Protein AF-A0A7C7DX87-F1 (afdb_monomer_lite)

Secondary structure (DSSP, 8-state):
--SSSHHHHHHHHHHHHTSS----PPP--TT-EE-TTSEEEEETT-EEEETTTTEEEEEEEEEEE-PPPTTS--S--PPEEEEEEEEETTS--B--EEEE-B-TT-BB-TT-TT-B-EEEETTEEEEEEEEESPP-SSSPPPGGG-EEEEEEEE-TTS-TT--TTEEE-TTEEEEE-TT-EEEETTTTEEEEEEEEEE-PPPTTS---TT--PPEEEEEEEEETTSPPEEEEEEE-B-TT-BBPPP-TT--SEEEETTEEEEEEEEESPP-TT-PPPGGG-EEEEEEEES---S-SSEEEPTTSEEEEETT-EEEETTTTEEEEEEEEEEE-PPPTTS--SS---EEEEEEEEETTS--EEEEEEE-B-TTSEEEEEEEEEETTEEEEEEEEESPP-STTPPPPGGG-EEEEEEEPPTTS-PPPSS-----PPPPS-EEEEEEE-HHHHHHHHTT-----SEEEEEEEETTS-SSHHHHHHHHHHHH-TT-EEPPTTHHHHHTTTSPTT--EEEEETTTTEEEEE-

Structure (mmCIF, N/CA/C/O backbone):
data_AF-A0A7C7DX87-F1
#
_entry.id   AF-A0A7C7DX87-F1
#
loop_
_atom_site.group_PDB
_atom_site.id
_atom_site.type_symbol
_atom_site.label_atom_id
_atom_site.label_alt_id
_atom_site.label_comp_id
_atom_site.label_asym_id
_atom_site.label_entity_id
_atom_site.label_seq_id
_atom_site.pdbx_PDB_ins_code
_atom_site.Cartn_x
_atom_site.Cartn_y
_atom_site.Cartn_z
_atom_site.occupancy
_atom_site.B_iso_or_equiv
_atom_site.auth_seq_id
_atom_site.auth_comp_id
_atom_site.auth_asym_id
_atom_site.auth_atom_id
_atom_site.pdbx_PDB_model_num
ATOM 1 N N . MET A 1 1 ? 38.577 -53.025 -18.188 1.00 50.62 1 MET A N 1
ATOM 2 C CA . MET A 1 1 ? 38.317 -52.110 -17.049 1.00 50.62 1 MET A CA 1
ATOM 3 C C . MET A 1 1 ? 37.197 -51.082 -17.339 1.00 50.62 1 MET A C 1
ATOM 5 O O . MET A 1 1 ? 37.263 -49.968 -16.848 1.00 50.62 1 MET A O 1
ATOM 9 N N . HIS A 1 2 ? 36.113 -51.427 -18.058 1.00 49.06 2 HIS A N 1
ATOM 10 C CA . HIS A 1 2 ? 35.086 -50.442 -18.479 1.00 49.06 2 HIS A CA 1
ATOM 11 C C . HIS A 1 2 ? 33.630 -50.909 -18.283 1.00 49.06 2 HIS A C 1
ATOM 13 O O . HIS A 1 2 ? 32.783 -50.717 -19.143 1.00 49.06 2 HIS A O 1
ATOM 19 N N . ARG A 1 3 ? 33.307 -51.546 -17.148 1.00 49.25 3 ARG A N 1
ATOM 20 C CA . ARG A 1 3 ? 31.933 -52.038 -16.895 1.00 49.25 3 ARG A CA 1
ATOM 21 C C . ARG A 1 3 ? 31.346 -51.684 -15.523 1.00 49.25 3 ARG A C 1
ATOM 23 O O . ARG A 1 3 ? 30.426 -52.352 -15.075 1.00 49.25 3 ARG A O 1
ATOM 30 N N . ARG A 1 4 ? 31.868 -50.650 -14.847 1.00 52.97 4 ARG A N 1
ATOM 31 C CA . ARG A 1 4 ? 31.415 -50.235 -13.499 1.00 52.97 4 ARG A CA 1
ATOM 32 C C . ARG A 1 4 ? 30.807 -48.825 -13.394 1.00 52.97 4 ARG A C 1
ATOM 34 O O . ARG A 1 4 ? 30.373 -48.465 -12.311 1.00 52.97 4 ARG A O 1
ATOM 41 N N . TYR A 1 5 ? 30.704 -48.061 -14.486 1.00 54.19 5 TYR A N 1
ATOM 42 C CA . TYR A 1 5 ? 30.210 -46.670 -14.437 1.00 54.19 5 TYR A CA 1
ATOM 43 C C . TYR A 1 5 ? 28.705 -46.492 -14.718 1.00 54.19 5 TYR A C 1
ATOM 45 O O . TYR A 1 5 ? 28.175 -45.418 -14.475 1.00 54.19 5 TYR A O 1
ATOM 53 N N . GLY A 1 6 ? 27.984 -47.531 -15.161 1.00 49.66 6 GLY A N 1
ATOM 54 C CA . GLY A 1 6 ? 26.563 -47.399 -15.531 1.00 49.66 6 GLY A CA 1
ATOM 55 C C . GLY A 1 6 ? 25.581 -47.282 -14.358 1.00 49.66 6 GLY A C 1
ATOM 56 O O . GLY A 1 6 ? 24.494 -46.749 -14.528 1.00 49.66 6 GLY A O 1
ATOM 57 N N . VAL A 1 7 ? 25.950 -47.751 -13.161 1.00 55.47 7 VAL A N 1
ATOM 58 C CA . VAL A 1 7 ? 25.031 -47.762 -12.004 1.00 55.47 7 VAL A CA 1
ATOM 59 C C . VAL A 1 7 ? 25.033 -46.421 -11.259 1.00 55.47 7 VAL A C 1
ATOM 61 O O . VAL A 1 7 ? 24.004 -46.021 -10.727 1.00 55.47 7 VAL A O 1
ATOM 64 N N . PHE A 1 8 ? 26.149 -45.683 -11.273 1.00 54.03 8 PHE A N 1
ATOM 65 C CA . PHE A 1 8 ? 26.245 -44.389 -10.585 1.00 54.03 8 PHE A CA 1
ATOM 66 C C . PHE A 1 8 ? 25.492 -43.262 -11.311 1.00 54.03 8 PHE A C 1
ATOM 68 O O . PHE A 1 8 ? 24.896 -42.421 -10.648 1.00 54.03 8 PHE A O 1
ATOM 75 N N . SER A 1 9 ? 25.446 -43.265 -12.649 1.00 54.22 9 SER A N 1
ATOM 76 C CA . SER A 1 9 ? 24.728 -42.228 -13.410 1.00 54.22 9 SER A CA 1
ATOM 77 C C . SER A 1 9 ? 23.205 -42.360 -13.336 1.00 54.22 9 SER A C 1
ATOM 79 O O . SER A 1 9 ? 22.522 -41.345 -13.291 1.00 54.22 9 SER A O 1
ATOM 81 N N . VAL A 1 10 ? 22.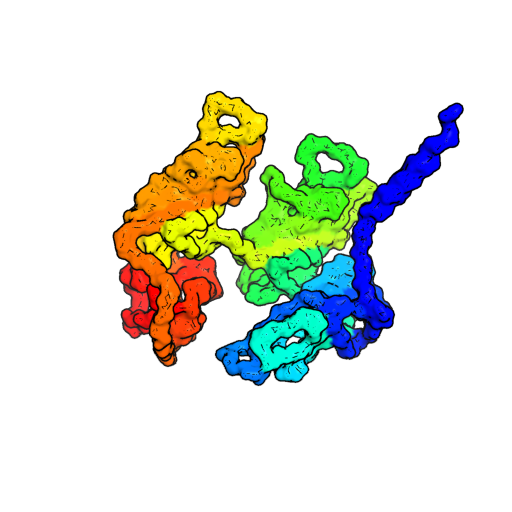663 -43.582 -13.261 1.00 60.34 10 VAL A N 1
ATOM 82 C CA . VAL A 1 10 ? 21.209 -43.791 -13.105 1.00 60.34 10 VAL A CA 1
ATOM 83 C C . VAL A 1 10 ? 20.742 -43.383 -11.705 1.00 60.34 10 VAL A C 1
ATOM 85 O O . VAL A 1 10 ? 19.677 -42.794 -11.567 1.00 60.34 10 VAL A O 1
ATOM 88 N N . LEU A 1 11 ? 21.556 -43.628 -10.669 1.00 57.31 11 LEU A N 1
ATOM 89 C CA . LEU A 1 11 ? 21.227 -43.233 -9.296 1.00 57.31 11 LEU A CA 1
ATOM 90 C C . LEU A 1 11 ? 21.265 -41.706 -9.100 1.00 57.31 11 LEU A C 1
ATOM 92 O O . LEU A 1 11 ? 20.461 -41.166 -8.345 1.00 57.31 11 LEU A O 1
ATOM 96 N N . TRP A 1 12 ? 22.174 -41.012 -9.795 1.00 56.81 12 TRP A N 1
ATOM 97 C CA . TRP A 1 12 ? 22.269 -39.550 -9.750 1.00 56.81 12 TRP A CA 1
ATOM 98 C C . TRP A 1 12 ? 21.099 -38.884 -10.491 1.00 56.81 12 TRP A C 1
ATOM 100 O O . TRP A 1 12 ? 20.508 -37.953 -9.957 1.00 56.81 12 TRP A O 1
ATOM 110 N N . LEU A 1 13 ? 20.684 -39.436 -11.642 1.00 54.44 13 LEU A N 1
ATOM 111 C CA . LEU A 1 13 ? 19.504 -38.966 -12.383 1.00 54.44 13 LEU A CA 1
ATOM 112 C C . LEU A 1 13 ? 18.194 -39.165 -11.593 1.00 54.44 13 LEU A C 1
ATOM 114 O O . LEU A 1 13 ? 17.305 -38.318 -11.638 1.00 54.44 13 LEU A O 1
ATOM 118 N N . LEU A 1 14 ? 18.078 -40.266 -10.835 1.00 51.44 14 LEU A N 1
ATOM 119 C CA . LEU A 1 14 ? 16.911 -40.532 -9.985 1.00 51.44 14 LEU A CA 1
ATOM 120 C C . LEU A 1 14 ? 16.846 -39.597 -8.761 1.00 51.44 14 LEU A C 1
ATOM 122 O O . LEU A 1 14 ? 15.753 -39.254 -8.323 1.00 51.44 14 LEU A O 1
ATOM 126 N N . MET A 1 15 ? 17.995 -39.168 -8.217 1.00 51.31 15 MET A N 1
ATOM 127 C CA . MET A 1 15 ? 18.035 -38.191 -7.117 1.00 51.31 15 MET A CA 1
ATOM 128 C C . MET A 1 15 ? 17.748 -36.757 -7.577 1.00 51.31 15 MET A C 1
ATOM 130 O O . MET A 1 15 ? 17.141 -36.006 -6.820 1.00 51.31 15 MET A O 1
ATOM 134 N N . THR A 1 16 ? 18.112 -36.376 -8.805 1.00 53.44 16 THR A N 1
ATOM 135 C CA . THR A 1 16 ? 17.757 -35.054 -9.352 1.00 53.44 16 THR A CA 1
ATOM 136 C C . THR A 1 16 ? 16.266 -34.934 -9.688 1.00 53.44 16 THR A C 1
ATOM 138 O O . THR A 1 16 ? 15.702 -33.858 -9.534 1.00 53.44 16 THR A O 1
ATOM 141 N N . LEU A 1 17 ? 15.597 -36.036 -10.055 1.00 47.53 17 LEU A N 1
ATOM 142 C CA . LEU A 1 17 ? 14.146 -36.070 -10.315 1.00 47.53 17 LEU A CA 1
ATOM 143 C C . LEU A 1 17 ? 13.278 -35.933 -9.048 1.00 47.53 17 LEU A C 1
ATOM 145 O O . LEU A 1 17 ? 12.124 -35.535 -9.148 1.00 47.53 17 LEU A O 1
ATOM 149 N N . LEU A 1 18 ? 13.813 -36.224 -7.858 1.00 44.47 18 LEU A N 1
ATOM 150 C CA . LEU A 1 18 ? 13.081 -36.104 -6.586 1.00 44.47 18 LEU A CA 1
ATOM 151 C C . LEU A 1 18 ? 13.178 -34.710 -5.941 1.00 44.47 18 LEU A C 1
ATOM 153 O O . LEU A 1 18 ? 12.446 -34.438 -4.994 1.00 44.47 18 LEU A O 1
ATOM 157 N N . ALA A 1 19 ? 14.050 -33.826 -6.433 1.00 42.12 19 ALA A N 1
ATOM 158 C CA . ALA A 1 19 ? 14.253 -32.493 -5.857 1.00 42.12 19 ALA A CA 1
ATOM 159 C C . ALA A 1 19 ? 13.333 -31.403 -6.447 1.00 42.12 19 ALA A C 1
ATOM 161 O O . ALA A 1 19 ? 13.286 -30.304 -5.902 1.00 42.12 19 ALA A O 1
ATOM 162 N N . ALA A 1 20 ? 12.604 -31.693 -7.533 1.00 39.41 20 ALA A N 1
ATOM 163 C CA . ALA A 1 20 ? 11.796 -30.705 -8.259 1.00 39.41 20 ALA A CA 1
ATOM 164 C C . ALA A 1 20 ? 10.296 -30.697 -7.892 1.00 39.41 20 ALA A C 1
ATOM 166 O O . ALA A 1 20 ? 9.572 -29.804 -8.315 1.00 39.41 20 ALA A O 1
ATOM 167 N N . CYS A 1 21 ? 9.814 -31.638 -7.072 1.00 38.91 21 CYS A N 1
ATOM 168 C CA . CYS A 1 21 ? 8.479 -31.543 -6.479 1.00 38.91 21 CYS A CA 1
ATOM 169 C C . CYS A 1 21 ? 8.593 -30.932 -5.080 1.00 38.91 21 CYS A C 1
ATOM 171 O O . CYS A 1 21 ? 8.703 -31.659 -4.092 1.00 38.91 21 CYS A O 1
ATOM 173 N N . GLN A 1 22 ? 8.540 -29.602 -4.980 1.00 42.41 22 GLN A N 1
ATOM 174 C CA . GLN A 1 22 ? 8.129 -28.957 -3.732 1.00 42.41 22 GLN A CA 1
ATOM 175 C C . GLN A 1 22 ? 6.635 -29.245 -3.537 1.00 42.41 22 GLN A C 1
ATOM 177 O O . GLN A 1 22 ? 5.770 -28.459 -3.901 1.00 42.41 22 GLN A O 1
ATOM 182 N N . LEU A 1 23 ? 6.328 -30.449 -3.051 1.00 50.38 23 LEU A N 1
ATOM 183 C CA . LEU A 1 23 ? 4.999 -30.773 -2.557 1.00 50.38 23 LEU A CA 1
ATOM 184 C C . LEU A 1 23 ? 4.752 -29.888 -1.337 1.00 50.38 23 LEU A C 1
ATOM 186 O O . LEU A 1 23 ? 5.440 -30.037 -0.326 1.00 50.38 23 LEU A O 1
ATOM 190 N N . ASP A 1 24 ? 3.771 -28.997 -1.438 1.00 54.22 24 ASP A N 1
ATOM 191 C CA . ASP A 1 24 ? 3.160 -28.342 -0.285 1.00 54.22 24 ASP A CA 1
ATOM 192 C C . ASP A 1 24 ? 2.505 -29.434 0.565 1.00 54.22 24 ASP A C 1
ATOM 194 O O . ASP A 1 24 ? 1.371 -29.868 0.336 1.00 54.22 24 ASP A O 1
ATOM 198 N N . LEU A 1 25 ? 3.288 -29.978 1.495 1.00 69.88 25 LEU A N 1
ATOM 199 C CA . LEU A 1 25 ? 2.831 -31.034 2.379 1.00 69.88 25 LEU A CA 1
ATOM 200 C C . LEU A 1 25 ? 1.766 -30.463 3.321 1.00 69.88 25 LEU A C 1
ATOM 202 O O . LEU A 1 25 ? 1.947 -29.363 3.852 1.00 69.88 25 LEU A O 1
ATOM 206 N N . PRO A 1 26 ? 0.683 -31.215 3.584 1.00 77.44 26 PRO A N 1
ATOM 207 C CA . PRO A 1 26 ? -0.307 -30.794 4.555 1.00 77.44 26 PRO A CA 1
ATOM 208 C C . PRO A 1 26 ? 0.357 -30.564 5.919 1.00 77.44 26 PRO A C 1
ATOM 210 O O . PRO A 1 26 ? 1.258 -31.320 6.311 1.00 77.44 26 PRO A O 1
ATOM 213 N N . PRO A 1 27 ? -0.108 -29.567 6.688 1.00 81.94 27 PRO A N 1
ATOM 214 C CA . PRO A 1 27 ? 0.320 -29.397 8.064 1.00 81.94 27 PRO A CA 1
ATOM 215 C C . PRO A 1 27 ? 0.141 -30.684 8.879 1.00 81.94 27 PRO A C 1
ATOM 217 O O . PRO A 1 27 ? -0.879 -31.364 8.788 1.00 81.94 27 PRO A O 1
ATOM 220 N N . ILE A 1 28 ? 1.120 -31.016 9.723 1.00 84.56 28 ILE A N 1
ATOM 221 C CA . ILE A 1 28 ? 1.068 -32.231 10.544 1.00 84.56 28 ILE A CA 1
ATOM 222 C C . ILE A 1 28 ? -0.021 -32.073 11.616 1.00 84.56 28 ILE A C 1
ATOM 224 O O . ILE A 1 28 ? 0.136 -31.317 12.573 1.00 84.56 28 ILE A O 1
ATOM 228 N N . THR A 1 29 ? -1.105 -32.838 11.496 1.00 84.56 29 THR A N 1
ATOM 229 C CA . THR A 1 29 ? -2.274 -32.760 12.395 1.00 84.56 29 THR A CA 1
ATOM 230 C C . THR A 1 29 ? -2.100 -33.523 13.706 1.00 84.56 29 THR A C 1
ATOM 232 O O . THR A 1 29 ? -2.933 -33.418 14.603 1.00 84.56 29 THR A O 1
ATOM 235 N N . GLN A 1 30 ? -1.033 -34.320 13.839 1.00 89.81 30 GLN A N 1
ATOM 236 C CA . GLN A 1 30 ? -0.805 -35.218 14.983 1.00 89.81 30 GLN A CA 1
ATOM 237 C C . GLN A 1 30 ? -2.005 -36.149 15.269 1.00 89.81 30 GLN A C 1
ATOM 239 O O . GLN A 1 30 ? -2.258 -36.514 16.415 1.00 89.81 30 GLN A O 1
ATOM 244 N N . GLY A 1 31 ? -2.761 -36.520 14.227 1.00 87.56 31 GLY A N 1
ATOM 245 C CA . GLY A 1 31 ? -3.956 -37.363 14.337 1.00 87.56 31 GLY A CA 1
ATOM 246 C C . GLY A 1 31 ? -5.197 -36.641 14.873 1.00 87.56 31 GLY A C 1
ATOM 247 O O . GLY A 1 31 ? -6.186 -37.297 15.196 1.00 87.56 31 GLY A O 1
ATOM 248 N N . ARG A 1 32 ? -5.164 -35.307 14.995 1.00 94.88 32 ARG A N 1
ATOM 249 C CA . ARG A 1 32 ? -6.326 -34.508 15.390 1.00 94.88 32 ARG A CA 1
ATOM 250 C C . ARG A 1 32 ? -7.267 -34.330 14.207 1.00 94.88 32 ARG A C 1
ATOM 252 O O . ARG A 1 32 ? -6.864 -33.822 13.164 1.00 94.88 32 ARG A O 1
ATOM 259 N N . THR A 1 33 ? -8.530 -34.669 14.425 1.00 95.94 33 THR A N 1
ATOM 260 C CA . THR A 1 33 ? -9.616 -34.505 13.459 1.00 95.94 33 THR A CA 1
ATOM 261 C C . THR A 1 33 ? -10.788 -33.780 14.120 1.00 95.94 33 THR A C 1
ATOM 263 O O . THR A 1 33 ? -10.970 -33.861 15.338 1.00 95.94 33 THR A O 1
ATOM 266 N N . THR A 1 34 ? -11.583 -33.059 13.333 1.00 96.81 34 THR A N 1
ATOM 267 C CA . THR A 1 34 ? -12.844 -32.450 13.779 1.00 96.81 34 THR A CA 1
ATOM 268 C C . THR A 1 34 ? -13.925 -32.638 12.720 1.00 96.81 34 THR A C 1
ATOM 270 O O . THR A 1 34 ? -13.625 -32.502 11.532 1.00 96.81 34 THR A O 1
ATOM 273 N N . PRO A 1 35 ? -15.178 -32.947 13.098 1.00 97.00 35 PRO A N 1
ATOM 274 C CA . PRO A 1 35 ? -16.288 -32.836 12.163 1.00 97.00 35 PRO A CA 1
ATOM 275 C C . PRO A 1 35 ? -16.557 -31.362 11.822 1.00 97.00 35 PRO A C 1
ATOM 277 O O . PRO A 1 35 ? -16.176 -30.459 12.575 1.00 97.00 35 PRO A O 1
ATOM 280 N N . LEU A 1 36 ? -17.237 -31.136 10.697 1.00 96.25 36 LEU A N 1
ATOM 281 C CA . LEU A 1 36 ? -17.822 -29.837 10.364 1.00 96.25 36 LEU A CA 1
ATOM 282 C C . LEU A 1 36 ? -18.893 -29.443 11.395 1.00 96.25 36 LEU A C 1
ATOM 284 O O . LEU A 1 36 ? -19.420 -30.289 12.119 1.00 96.25 36 LEU A O 1
ATOM 288 N N . ASP A 1 37 ? -19.186 -28.146 11.465 1.00 96.25 37 ASP A N 1
ATOM 289 C CA . ASP A 1 37 ? -20.192 -27.508 12.326 1.00 96.25 37 ASP A CA 1
ATOM 290 C C . ASP A 1 37 ? -19.975 -27.690 13.843 1.00 96.25 37 ASP A C 1
ATOM 292 O O . ASP A 1 37 ? -20.779 -27.229 14.655 1.00 96.25 37 ASP A O 1
ATOM 296 N N . ALA A 1 38 ? -18.866 -28.312 14.250 1.00 96.38 38 ALA A N 1
ATOM 297 C CA . ALA A 1 38 ? -18.453 -28.427 15.641 1.00 96.38 38 ALA A CA 1
ATOM 298 C C . ALA A 1 38 ? -17.366 -27.393 15.975 1.00 96.38 38 ALA A C 1
ATOM 300 O O . ALA A 1 38 ? -16.428 -27.220 15.192 1.00 96.38 38 ALA A O 1
ATOM 301 N N . PRO A 1 39 ? -17.443 -26.724 17.141 1.00 97.81 39 PRO A N 1
ATOM 302 C CA . PRO A 1 39 ? -16.382 -25.836 17.581 1.00 97.81 39 PRO A CA 1
ATOM 303 C C . PRO A 1 39 ? -15.136 -26.636 17.967 1.00 97.81 39 PRO A C 1
ATOM 305 O O . PRO A 1 39 ? -15.217 -27.639 18.679 1.00 97.81 39 PRO A O 1
ATOM 308 N N . PHE A 1 40 ? -13.969 -26.153 17.558 1.00 98.00 40 PHE A N 1
ATOM 309 C CA . PHE A 1 40 ? -12.680 -26.713 17.953 1.00 98.00 40 PHE A CA 1
ATOM 310 C C . PHE A 1 40 ? -11.661 -25.609 18.213 1.00 98.00 40 PHE A C 1
ATOM 312 O O . PHE A 1 40 ? -11.714 -24.536 17.618 1.00 98.00 40 PHE A O 1
ATOM 319 N N . THR A 1 41 ? -10.699 -25.890 19.092 1.00 97.75 41 THR A N 1
ATOM 320 C CA . THR A 1 41 ? -9.656 -24.933 19.475 1.00 97.75 41 THR A CA 1
ATOM 321 C C . THR A 1 41 ? -8.292 -25.371 18.949 1.00 97.75 41 THR A C 1
ATOM 323 O O . THR A 1 41 ? -7.862 -26.516 19.141 1.00 97.75 41 THR A O 1
ATOM 326 N N . LEU A 1 42 ? -7.584 -24.438 18.320 1.00 96.81 42 LEU A N 1
ATOM 327 C CA . LEU A 1 42 ? -6.196 -24.578 17.896 1.00 96.81 42 LEU A CA 1
ATOM 328 C C . LEU A 1 42 ? -5.320 -23.648 18.728 1.00 96.81 42 LEU A C 1
ATOM 330 O O . LEU A 1 42 ? -5.674 -22.491 18.917 1.00 96.81 42 LEU A O 1
ATOM 334 N N . ARG A 1 43 ? -4.177 -24.139 19.208 1.00 95.44 43 ARG A N 1
ATOM 335 C CA . ARG A 1 43 ? -3.070 -23.285 19.667 1.00 95.44 43 ARG A CA 1
ATOM 336 C C . ARG A 1 43 ? -2.183 -22.902 18.492 1.00 95.44 43 ARG A C 1
ATOM 338 O O . ARG A 1 43 ? -2.206 -23.590 17.473 1.00 95.44 43 ARG A O 1
ATOM 345 N N . ALA A 1 44 ? -1.384 -21.851 18.644 1.00 87.88 44 ALA A N 1
ATOM 346 C CA . ALA A 1 44 ? -0.405 -21.459 17.634 1.00 87.88 44 ALA A CA 1
ATOM 347 C C . ALA A 1 44 ? 0.426 -22.667 17.152 1.00 87.88 44 ALA A C 1
ATOM 349 O O . ALA A 1 44 ? 0.878 -23.489 17.955 1.00 87.88 44 ALA A O 1
ATOM 350 N N . ASN A 1 45 ? 0.600 -22.781 15.833 1.00 86.81 45 ASN A N 1
ATOM 351 C CA . ASN A 1 45 ? 1.207 -23.904 15.108 1.00 86.81 45 ASN A CA 1
ATOM 352 C C . ASN A 1 45 ? 0.464 -25.247 15.154 1.00 86.81 45 ASN A C 1
ATOM 354 O O . ASN A 1 45 ? 0.932 -26.210 14.543 1.00 86.81 45 ASN A O 1
ATOM 358 N N . GLN A 1 46 ? -0.675 -25.362 15.836 1.00 94.75 46 GLN A N 1
ATOM 359 C CA . GLN A 1 46 ? -1.457 -26.593 15.790 1.00 94.75 46 GLN A CA 1
ATOM 360 C C . GLN A 1 46 ? -2.304 -26.656 14.527 1.00 94.75 46 GLN A C 1
ATOM 362 O O . GLN A 1 46 ? -2.951 -25.679 14.150 1.00 94.75 46 GLN A O 1
ATOM 367 N N . ALA A 1 47 ? -2.343 -27.847 13.936 1.00 95.25 47 ALA A N 1
ATOM 368 C CA . ALA A 1 47 ? -3.206 -28.179 12.819 1.00 95.25 47 ALA A CA 1
ATOM 369 C C . ALA A 1 47 ? -4.270 -29.209 13.214 1.00 95.25 47 ALA A C 1
ATOM 371 O O . ALA A 1 47 ? -4.084 -29.991 14.153 1.00 95.25 47 ALA A O 1
ATOM 372 N N . ILE A 1 48 ? -5.377 -29.209 12.481 1.00 97.00 48 ILE A N 1
ATOM 373 C CA . ILE A 1 48 ? -6.471 -30.165 12.608 1.00 97.00 48 ILE A CA 1
ATOM 374 C C . ILE A 1 48 ? -7.007 -30.528 11.229 1.00 97.00 48 ILE A C 1
ATOM 376 O O . ILE A 1 48 ? -7.164 -29.668 10.364 1.00 97.00 48 ILE A O 1
ATOM 380 N N . GLU A 1 49 ? -7.281 -31.809 11.029 1.00 96.44 49 GLU A N 1
ATOM 381 C CA . GLU A 1 49 ? -7.927 -32.303 9.818 1.00 96.44 49 GLU A CA 1
ATOM 382 C C . GLU A 1 49 ? -9.445 -32.109 9.921 1.00 96.44 49 GLU A C 1
ATOM 384 O O . GLU A 1 49 ? -10.059 -32.436 10.944 1.00 96.44 49 GLU A O 1
ATOM 389 N N . LEU A 1 50 ? -10.063 -31.606 8.855 1.00 95.50 50 LEU A N 1
ATOM 390 C CA . LEU A 1 50 ? -11.513 -31.591 8.702 1.00 95.50 50 LEU A CA 1
ATOM 391 C C . LEU A 1 50 ? -11.950 -32.991 8.252 1.00 95.50 50 LEU A C 1
ATOM 393 O O . LEU A 1 50 ? -11.580 -33.466 7.177 1.00 95.50 50 LEU A O 1
ATOM 397 N N . ALA A 1 51 ? -12.682 -33.691 9.115 1.00 93.69 51 ALA A N 1
ATOM 398 C CA . ALA A 1 51 ? -12.938 -35.117 8.964 1.00 93.69 51 ALA A CA 1
ATOM 399 C C . ALA A 1 51 ? -13.680 -35.431 7.654 1.00 93.69 51 ALA A C 1
ATOM 401 O O . ALA A 1 51 ? -14.820 -35.014 7.466 1.00 93.69 51 ALA A O 1
ATOM 402 N N . GLY A 1 52 ? -13.044 -36.218 6.779 1.00 91.50 52 GLY A N 1
ATOM 403 C CA . GLY A 1 52 ? -13.623 -36.645 5.500 1.00 91.50 52 GLY A CA 1
ATOM 404 C C . GLY A 1 52 ? -13.551 -35.607 4.376 1.00 91.50 52 GLY A C 1
ATOM 405 O O . GLY A 1 52 ? -14.110 -35.843 3.311 1.00 91.50 52 GLY A O 1
ATOM 406 N N . GLU A 1 53 ? -12.860 -34.488 4.595 1.00 91.62 53 GLU A N 1
ATOM 407 C CA . GLU A 1 53 ? -12.855 -33.345 3.676 1.00 91.62 53 GLU A CA 1
ATOM 408 C C . GLU A 1 53 ? -11.552 -33.188 2.873 1.00 91.62 53 GLU A C 1
ATOM 410 O O . GLU A 1 53 ? -11.492 -32.364 1.962 1.00 91.62 53 GLU A O 1
ATOM 415 N N . GLY A 1 54 ? -10.493 -33.943 3.199 1.00 90.12 54 GLY A N 1
ATOM 416 C CA . GLY A 1 54 ? -9.178 -33.773 2.556 1.00 90.12 54 GLY A CA 1
ATOM 417 C C . GLY A 1 54 ? -8.593 -32.371 2.776 1.00 90.12 54 GLY A C 1
ATOM 418 O O . GLY A 1 54 ? -7.859 -31.847 1.937 1.00 90.12 54 GLY A O 1
ATOM 419 N N . ALA A 1 55 ? -8.965 -31.738 3.890 1.00 91.94 55 ALA A N 1
ATOM 420 C CA . ALA A 1 55 ? -8.625 -30.366 4.224 1.00 91.94 55 ALA A CA 1
ATOM 421 C C . ALA A 1 55 ? -8.054 -30.285 5.642 1.00 91.94 55 ALA A C 1
ATOM 423 O O . ALA A 1 55 ? -8.519 -30.966 6.557 1.00 91.94 55 ALA A O 1
ATOM 424 N N . THR A 1 56 ? -7.052 -29.433 5.823 1.00 94.50 56 THR A N 1
ATOM 425 C CA . THR A 1 56 ? -6.365 -29.228 7.099 1.00 94.50 56 THR A CA 1
ATOM 426 C C . THR A 1 56 ? -6.351 -27.747 7.433 1.00 94.50 56 THR A C 1
ATOM 428 O O . THR A 1 56 ? -5.897 -26.940 6.626 1.00 94.50 56 THR A O 1
ATOM 431 N N . LEU A 1 57 ? -6.806 -27.394 8.635 1.00 95.12 57 LEU A N 1
ATOM 432 C CA . LEU A 1 57 ? -6.728 -26.036 9.163 1.00 95.12 57 LEU A CA 1
ATOM 433 C C . LEU A 1 57 ? -5.595 -25.941 10.191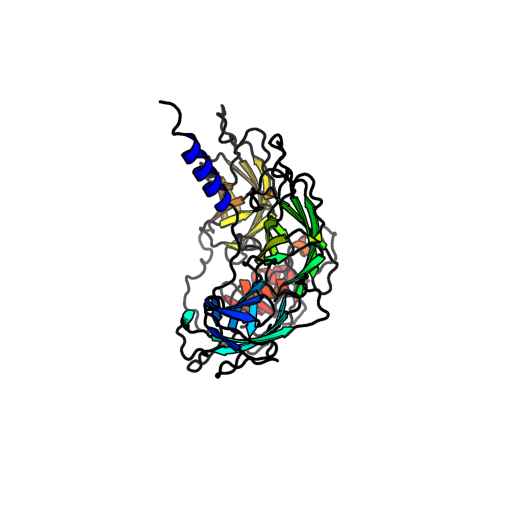 1.00 95.12 57 LEU A C 1
ATOM 435 O O . LEU A 1 57 ? -5.537 -26.756 11.111 1.00 95.12 57 LEU A O 1
ATOM 439 N N . ARG A 1 58 ? -4.714 -24.946 10.076 1.00 93.94 58 ARG A N 1
ATOM 440 C CA . ARG A 1 58 ? -3.647 -24.646 11.044 1.00 93.94 58 ARG A CA 1
ATOM 441 C C . ARG A 1 58 ? -3.781 -23.222 11.558 1.00 93.94 58 ARG A C 1
ATOM 443 O O . ARG A 1 58 ? -4.000 -22.322 10.764 1.00 93.94 58 ARG A O 1
ATOM 450 N N . LEU A 1 59 ? -3.607 -23.005 12.860 1.00 93.12 59 LEU A N 1
ATOM 451 C CA . LEU A 1 59 ? -3.455 -21.655 13.409 1.00 93.12 59 LEU A CA 1
ATOM 452 C C . LEU A 1 59 ? -1.996 -21.214 13.265 1.00 93.12 59 LEU A C 1
ATOM 454 O O . LEU A 1 59 ? -1.097 -21.893 13.772 1.00 93.12 59 LEU A O 1
ATOM 458 N N . GLU A 1 60 ? -1.758 -20.095 12.588 1.00 86.75 60 GLU A N 1
ATOM 459 C CA . GLU A 1 60 ? -0.412 -19.556 12.409 1.00 86.75 60 GLU A CA 1
ATOM 460 C C . GLU A 1 60 ? 0.135 -18.971 13.717 1.00 86.75 60 GLU A C 1
ATOM 462 O O . GLU A 1 60 ? -0.633 -18.529 14.576 1.00 86.75 60 GLU A O 1
ATOM 467 N N . PRO A 1 61 ? 1.466 -18.948 13.913 1.00 79.50 61 PRO A N 1
ATOM 468 C CA . PRO A 1 61 ? 2.102 -18.323 15.070 1.00 79.50 61 PRO A CA 1
ATOM 469 C C . PRO A 1 61 ? 2.168 -16.800 14.906 1.00 79.50 61 PRO A C 1
ATOM 471 O O . PRO A 1 61 ? 3.208 -16.179 15.121 1.00 79.50 61 PRO A O 1
ATOM 474 N N . TRP A 1 62 ? 1.055 -16.214 14.485 1.00 71.81 62 TRP A N 1
ATOM 475 C CA . TRP A 1 62 ? 0.907 -14.803 14.200 1.00 71.81 62 TRP A CA 1
ATOM 476 C C . TRP A 1 62 ? -0.420 -14.325 14.781 1.00 71.81 62 TRP A C 1
ATOM 478 O O . TRP A 1 62 ? -1.494 -14.823 14.430 1.00 71.81 62 TRP A O 1
ATOM 488 N N . ALA A 1 63 ? -0.321 -13.370 15.700 1.00 74.06 63 ALA A N 1
ATOM 489 C CA . ALA A 1 63 ? -1.452 -12.631 16.218 1.00 74.06 63 ALA A CA 1
ATOM 490 C C . ALA A 1 63 ? -1.020 -11.195 16.523 1.00 74.06 63 ALA A C 1
ATOM 492 O O . ALA A 1 63 ? 0.037 -10.965 17.114 1.00 74.06 63 ALA A O 1
ATOM 493 N N . GLU A 1 64 ? -1.848 -10.231 16.139 1.00 79.88 64 GLU A N 1
ATOM 494 C CA . GLU A 1 64 ? -1.738 -8.854 16.617 1.00 79.88 64 GLU A CA 1
ATOM 495 C C . GLU A 1 64 ? -2.831 -8.651 17.657 1.00 79.88 64 GLU A C 1
ATOM 497 O O . GLU A 1 64 ? -4.010 -8.785 17.345 1.00 79.88 64 GLU A O 1
ATOM 502 N N . ASP A 1 65 ? -2.459 -8.352 18.896 1.00 88.31 65 ASP A N 1
ATOM 503 C CA . ASP A 1 65 ? -3.418 -8.207 19.985 1.00 88.31 65 ASP A CA 1
ATOM 504 C C . ASP A 1 65 ? -3.403 -6.778 20.518 1.00 88.31 65 ASP A C 1
ATOM 506 O O . ASP A 1 65 ? -2.483 -6.377 21.231 1.00 88.31 65 ASP A O 1
ATOM 510 N N . LYS A 1 66 ? -4.421 -6.001 20.138 1.00 89.25 66 LYS A N 1
ATOM 511 C CA . LYS A 1 66 ? -4.644 -4.630 20.616 1.00 89.25 66 LYS A CA 1
ATOM 512 C C . LYS A 1 66 ? -5.748 -4.553 21.669 1.00 89.25 66 LYS A C 1
ATOM 514 O O . LYS A 1 66 ? -6.214 -3.457 21.986 1.00 89.25 66 LYS A O 1
ATOM 519 N N . ARG A 1 67 ? -6.182 -5.694 22.217 1.00 93.19 67 ARG A N 1
ATOM 520 C CA . ARG A 1 67 ? -7.192 -5.716 23.277 1.00 93.19 67 ARG A CA 1
ATOM 521 C C . ARG A 1 67 ? -6.635 -5.047 24.528 1.00 93.19 67 ARG A C 1
ATOM 523 O O . ARG A 1 67 ? -5.474 -5.240 24.886 1.00 93.19 67 ARG A O 1
ATOM 530 N N . CYS A 1 68 ? -7.474 -4.269 25.203 1.00 92.50 68 CYS A N 1
ATOM 531 C CA . CYS A 1 68 ? -7.071 -3.597 26.432 1.00 92.50 68 CYS A CA 1
ATOM 532 C C . CYS A 1 68 ? -6.816 -4.628 27.544 1.00 92.50 68 CYS A C 1
ATOM 534 O O . CYS A 1 68 ? -7.738 -5.393 27.844 1.00 92.50 68 CYS A O 1
ATOM 536 N N . PRO A 1 69 ? -5.626 -4.671 28.169 1.00 94.88 69 PRO A N 1
ATOM 537 C CA . PRO A 1 69 ? -5.361 -5.603 29.256 1.00 94.88 69 PRO A CA 1
ATOM 538 C C . PRO A 1 69 ? -6.376 -5.486 30.397 1.00 94.88 69 PRO A C 1
ATOM 540 O O . PRO A 1 69 ? -6.801 -4.389 30.744 1.00 94.88 69 PRO A O 1
ATOM 543 N N . ALA A 1 70 ? -6.756 -6.610 31.007 1.00 91.25 70 ALA A N 1
ATOM 544 C CA . ALA A 1 70 ? -7.787 -6.638 32.048 1.00 91.25 70 ALA A CA 1
ATOM 545 C C . ALA A 1 70 ? -7.421 -5.847 33.322 1.00 91.25 70 ALA A C 1
ATOM 547 O O . ALA A 1 70 ? -8.316 -5.480 34.082 1.00 91.25 70 ALA A O 1
ATOM 548 N N . ASP A 1 71 ? -6.130 -5.607 33.569 1.00 91.06 71 ASP A N 1
ATOM 549 C CA . ASP A 1 71 ? -5.610 -4.817 34.692 1.00 91.06 71 ASP A CA 1
ATOM 550 C C . ASP A 1 71 ? -5.265 -3.363 34.319 1.00 91.06 71 ASP A C 1
ATOM 552 O O . ASP A 1 71 ? -4.760 -2.620 35.164 1.00 91.06 71 ASP A O 1
ATOM 556 N N . ALA A 1 72 ? -5.529 -2.955 33.075 1.00 88.56 72 ALA A N 1
ATOM 557 C CA . ALA A 1 72 ? -5.209 -1.636 32.555 1.00 88.56 72 ALA A CA 1
ATOM 558 C C . ALA A 1 72 ? -6.477 -0.835 32.234 1.00 88.56 72 ALA A C 1
ATOM 560 O O . ALA A 1 72 ? -7.497 -1.371 31.805 1.00 88.56 72 ALA A O 1
ATOM 561 N N . GLU A 1 73 ? -6.388 0.483 32.396 1.00 87.88 73 GLU A N 1
ATOM 562 C CA . GLU A 1 73 ? -7.369 1.419 31.853 1.00 87.88 73 GLU A CA 1
ATOM 563 C C . GLU A 1 73 ? -6.854 1.928 30.505 1.00 87.88 73 GLU A C 1
ATOM 565 O O . GLU A 1 73 ? -5.854 2.645 30.443 1.00 87.88 73 GLU A O 1
ATOM 570 N N . CYS A 1 74 ? -7.520 1.541 29.419 1.00 84.38 74 CYS A N 1
ATOM 571 C CA . CYS A 1 74 ? -7.211 2.031 28.079 1.00 84.38 74 CYS A CA 1
ATOM 572 C C . CYS A 1 74 ? -8.251 3.059 27.645 1.00 84.38 74 CYS A C 1
ATOM 574 O O . CYS A 1 74 ? -9.436 2.913 27.945 1.00 84.38 74 CYS A O 1
ATOM 576 N N . ALA A 1 75 ? -7.813 4.065 26.887 1.00 84.19 75 ALA A N 1
ATOM 577 C CA . ALA A 1 75 ? -8.724 5.007 26.242 1.00 84.19 75 ALA A CA 1
ATOM 578 C C . ALA A 1 75 ? -9.639 4.302 25.221 1.00 84.19 75 ALA A C 1
ATOM 580 O O . ALA A 1 75 ? -10.813 4.640 25.105 1.00 84.19 75 ALA A O 1
ATOM 581 N N . GLU A 1 76 ? -9.113 3.286 24.533 1.00 80.88 76 GLU A N 1
ATOM 582 C CA . GLU A 1 76 ? -9.837 2.456 23.573 1.00 80.88 76 GLU A CA 1
ATOM 583 C C . GLU A 1 76 ? -9.300 1.015 23.619 1.00 80.88 76 GLU A C 1
ATOM 585 O O . GLU A 1 76 ? -8.106 0.796 23.845 1.00 80.88 76 GLU A O 1
ATOM 590 N N . ALA A 1 77 ? -10.178 0.025 23.428 1.00 84.56 77 ALA A N 1
ATOM 591 C CA . ALA A 1 77 ? -9.797 -1.378 23.280 1.00 84.56 77 ALA A CA 1
ATOM 592 C C . ALA A 1 77 ? -9.832 -1.753 21.796 1.00 84.56 77 ALA A C 1
ATOM 594 O O . ALA A 1 77 ? -10.896 -1.742 21.181 1.00 84.56 77 ALA A O 1
ATOM 595 N N . GLY A 1 78 ? -8.675 -2.095 21.233 1.00 86.69 78 GLY A N 1
ATOM 596 C CA . GLY A 1 78 ? -8.571 -2.519 19.843 1.00 86.69 78 GLY A CA 1
ATOM 597 C C . GLY A 1 78 ? -8.890 -4.006 19.638 1.00 86.69 78 GLY A C 1
ATOM 598 O O . GLY A 1 78 ? -9.054 -4.763 20.603 1.00 86.69 78 GLY A O 1
ATOM 599 N N . PRO A 1 79 ? -8.948 -4.456 18.374 1.00 89.69 79 PRO A N 1
ATOM 600 C CA . PRO A 1 79 ? -9.218 -5.847 18.042 1.00 89.69 79 PRO A CA 1
ATOM 601 C C . PRO A 1 79 ? -8.001 -6.750 18.280 1.00 89.69 79 PRO A C 1
ATOM 603 O O . PRO A 1 79 ? -6.854 -6.301 18.346 1.00 89.69 79 PRO A O 1
ATOM 606 N N . VAL A 1 80 ? -8.255 -8.055 18.321 1.00 91.31 80 VAL A N 1
ATOM 607 C CA . VAL A 1 80 ? -7.244 -9.091 18.106 1.00 91.31 80 VAL A CA 1
ATOM 608 C C . VAL A 1 80 ? -7.350 -9.628 16.683 1.00 91.31 80 VAL A C 1
ATOM 610 O O . VAL A 1 80 ? -8.448 -9.823 16.158 1.00 91.31 80 VAL A O 1
ATOM 613 N N . ARG A 1 81 ? -6.203 -9.866 16.053 1.00 88.88 81 ARG A N 1
ATOM 614 C CA . ARG A 1 81 ? -6.085 -10.460 14.724 1.00 88.88 81 ARG A CA 1
ATOM 615 C C . ARG A 1 81 ? -5.449 -11.831 14.836 1.00 88.88 81 ARG A C 1
ATOM 617 O O . ARG A 1 81 ? -4.443 -11.972 15.524 1.00 88.88 81 ARG A O 1
ATOM 624 N N . VAL A 1 82 ? -6.016 -12.823 14.158 1.00 90.00 82 VAL A N 1
ATOM 625 C CA . VAL A 1 82 ? -5.439 -14.172 14.055 1.00 90.00 82 VAL A CA 1
ATOM 626 C C . VAL A 1 82 ? -5.491 -14.646 12.611 1.00 90.00 82 VAL A C 1
ATOM 628 O O . VAL A 1 82 ? -6.441 -14.342 11.892 1.00 90.00 82 VAL A O 1
ATOM 631 N N . GLN A 1 83 ? -4.483 -15.403 12.192 1.00 86.25 83 GLN A N 1
ATOM 632 C CA . GLN A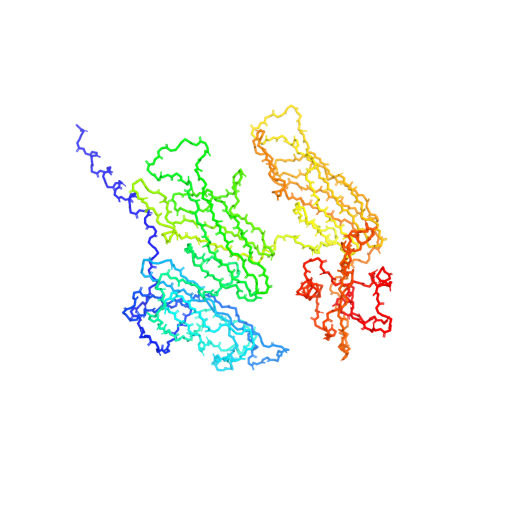 1 83 ? -4.400 -15.972 10.849 1.00 86.25 83 GLN A CA 1
ATOM 633 C C . GLN A 1 83 ? -4.415 -17.489 10.930 1.00 86.25 83 GLN A C 1
ATOM 635 O O . GLN A 1 83 ? -3.770 -18.089 11.792 1.00 86.25 83 GLN A O 1
ATOM 640 N N . VAL A 1 84 ? -5.135 -18.118 10.013 1.00 90.81 84 VAL A N 1
ATOM 641 C CA . VAL A 1 84 ? -5.085 -19.567 9.838 1.00 90.81 84 VAL A CA 1
ATOM 642 C C . VAL A 1 84 ? -4.613 -19.893 8.438 1.00 90.81 84 VAL A C 1
ATOM 644 O O . VAL A 1 84 ? -4.820 -19.119 7.513 1.00 90.81 84 VAL A O 1
ATOM 647 N N . THR A 1 85 ? -4.024 -21.066 8.291 1.00 85.56 85 THR A N 1
ATOM 648 C CA . THR A 1 85 ? -3.776 -21.698 7.007 1.00 85.56 85 THR A CA 1
ATOM 649 C C . THR A 1 85 ? -4.835 -22.763 6.769 1.00 85.56 85 THR A C 1
ATOM 651 O O . THR A 1 85 ? -4.979 -23.669 7.591 1.00 85.56 85 THR A O 1
ATOM 654 N N . LEU A 1 86 ? -5.542 -22.699 5.644 1.00 90.62 86 LEU A N 1
ATOM 655 C CA . LEU A 1 86 ? -6.359 -23.795 5.137 1.00 90.62 86 LEU A CA 1
ATOM 656 C C . LEU A 1 86 ? -5.642 -24.439 3.944 1.00 90.62 86 LEU A C 1
ATOM 658 O O . LEU A 1 86 ? -5.535 -23.861 2.860 1.00 90.62 86 LEU A O 1
ATOM 662 N N . TRP A 1 87 ? -5.173 -25.664 4.159 1.00 87.56 87 TRP A N 1
ATOM 663 C CA . TRP A 1 87 ? -4.657 -26.546 3.118 1.00 87.56 87 TRP A CA 1
ATOM 664 C C . TRP A 1 87 ? -5.780 -27.460 2.629 1.00 87.56 87 TRP A C 1
ATOM 666 O O . TRP A 1 87 ? -6.546 -27.989 3.439 1.00 87.56 87 TRP A O 1
ATOM 676 N N . ARG A 1 88 ? -5.875 -27.670 1.316 1.00 88.88 88 ARG A N 1
ATOM 677 C CA . ARG A 1 88 ? -6.818 -28.609 0.694 1.00 88.88 88 ARG A CA 1
ATOM 678 C C . ARG A 1 88 ? -6.079 -29.405 -0.371 1.00 88.88 88 ARG A C 1
ATOM 680 O O . ARG A 1 88 ? -5.282 -28.839 -1.116 1.00 88.88 88 ARG A O 1
ATOM 687 N N . GLU A 1 89 ? -6.348 -30.702 -0.453 1.00 79.25 89 GLU A N 1
ATOM 688 C CA . GLU A 1 89 ? -5.679 -31.576 -1.416 1.00 79.25 89 GLU A CA 1
ATOM 689 C C . GLU A 1 89 ? -5.841 -31.061 -2.859 1.00 79.25 89 GLU A C 1
ATOM 691 O O . GLU A 1 89 ? -6.947 -30.764 -3.314 1.00 79.25 89 GLU A O 1
ATOM 696 N N . GLY A 1 90 ? -4.719 -30.921 -3.573 1.00 66.31 90 GLY A N 1
ATOM 697 C CA . GLY A 1 90 ? -4.698 -30.435 -4.957 1.00 66.31 90 GLY A CA 1
ATOM 698 C C . GLY A 1 90 ? -5.035 -28.948 -5.129 1.00 66.31 90 GLY A C 1
ATOM 699 O O . GLY A 1 90 ? -5.285 -28.517 -6.255 1.00 66.31 90 GLY A O 1
ATOM 700 N N . ARG A 1 91 ? -5.062 -28.157 -4.048 1.00 69.44 91 ARG A N 1
ATOM 701 C CA . ARG A 1 91 ? -5.345 -26.714 -4.088 1.00 69.44 91 ARG A CA 1
ATOM 702 C C . ARG A 1 91 ? -4.215 -25.900 -3.454 1.00 69.44 91 ARG A C 1
ATOM 704 O O . ARG A 1 91 ? -3.517 -26.417 -2.582 1.00 69.44 91 ARG A O 1
ATOM 711 N N . PRO A 1 92 ? -4.059 -24.623 -3.850 1.00 56.94 92 PRO A N 1
ATOM 712 C CA . PRO A 1 92 ? -3.174 -23.704 -3.155 1.00 56.94 92 PRO A CA 1
ATOM 713 C C . PRO A 1 92 ? -3.549 -23.576 -1.682 1.00 56.94 92 PRO A C 1
ATOM 715 O O . PRO A 1 92 ? -4.725 -23.588 -1.303 1.00 56.94 92 PRO A O 1
ATOM 718 N N . THR A 1 93 ? -2.521 -23.421 -0.866 1.00 70.19 93 THR A N 1
ATOM 719 C CA . THR A 1 93 ? -2.651 -23.098 0.546 1.00 70.19 93 THR A CA 1
ATOM 720 C C . THR A 1 93 ? -3.216 -21.680 0.696 1.00 70.19 93 THR A C 1
ATOM 722 O O . THR A 1 93 ? -2.721 -20.735 0.084 1.00 70.19 93 THR A O 1
ATOM 725 N N . THR A 1 94 ? -4.260 -21.521 1.507 1.00 70.44 94 THR A N 1
ATOM 726 C CA . THR A 1 94 ? -4.968 -20.240 1.702 1.00 70.44 94 THR A CA 1
ATOM 727 C C . THR A 1 94 ? -4.797 -19.745 3.128 1.00 70.44 94 THR A C 1
ATOM 729 O O . THR A 1 94 ? -4.703 -20.558 4.046 1.00 70.44 94 THR A O 1
ATOM 732 N N . HIS A 1 95 ? -4.772 -18.426 3.327 1.00 78.19 95 HIS A N 1
ATOM 733 C CA . HIS A 1 95 ? -4.374 -17.834 4.607 1.00 78.19 95 HIS A CA 1
ATOM 734 C C . HIS A 1 95 ? -5.382 -16.806 5.151 1.00 78.19 95 HIS A C 1
ATOM 736 O O . HIS A 1 95 ? -5.043 -15.624 5.258 1.00 78.19 95 HIS A O 1
ATOM 742 N N . PRO A 1 96 ? -6.632 -17.198 5.464 1.00 80.56 96 PRO A N 1
ATOM 743 C CA . PRO A 1 96 ? -7.622 -16.243 5.939 1.00 80.56 96 PRO A CA 1
ATOM 744 C C . PRO A 1 96 ? -7.232 -15.621 7.284 1.00 80.56 96 PRO A C 1
ATOM 746 O O . PRO A 1 96 ? -6.685 -16.280 8.178 1.00 80.56 96 PRO A O 1
ATOM 749 N N . VAL A 1 97 ? -7.559 -14.337 7.422 1.00 79.50 97 VAL A N 1
ATOM 750 C CA . VAL A 1 97 ? -7.322 -13.542 8.626 1.00 79.50 97 VAL A CA 1
ATOM 751 C C . VAL A 1 97 ? -8.651 -13.146 9.241 1.00 79.50 97 VAL A C 1
ATOM 753 O O . VAL A 1 97 ? -9.579 -12.755 8.544 1.00 79.50 97 VAL A O 1
ATOM 756 N N . PHE A 1 98 ? -8.711 -13.208 10.563 1.00 87.06 98 PHE A N 1
ATOM 757 C CA . PHE A 1 98 ? -9.868 -12.815 11.347 1.00 87.06 98 PHE A CA 1
ATOM 758 C C . PHE A 1 98 ? -9.522 -11.603 12.196 1.00 87.06 98 PHE A C 1
ATOM 760 O O . PHE A 1 98 ? -8.444 -11.550 12.790 1.00 87.06 98 PHE A O 1
ATOM 767 N N . VAL A 1 99 ? -10.452 -10.658 12.287 1.00 86.25 99 VAL A N 1
ATOM 768 C CA . VAL A 1 99 ? -10.362 -9.470 13.141 1.00 86.25 99 VAL A CA 1
ATOM 769 C C . VAL A 1 99 ? -11.506 -9.540 14.133 1.00 86.25 99 VAL A C 1
ATOM 771 O O . VAL A 1 99 ? -12.663 -9.502 13.734 1.00 86.25 99 VAL A O 1
ATOM 774 N N . ALA A 1 100 ? -11.219 -9.649 15.423 1.00 92.12 100 ALA A N 1
ATOM 775 C CA . ALA A 1 100 ? -12.261 -9.814 16.425 1.00 92.12 100 ALA A CA 1
ATOM 776 C C . ALA A 1 100 ? -12.081 -8.869 17.602 1.00 92.12 100 ALA A C 1
ATOM 778 O O . ALA A 1 100 ? -10.984 -8.716 18.133 1.00 92.12 100 ALA A O 1
ATOM 779 N N . HIS A 1 101 ? -13.188 -8.312 18.077 1.00 94.38 101 HIS A N 1
ATOM 780 C CA . HIS A 1 101 ? -13.272 -7.828 19.448 1.00 94.38 101 HIS A CA 1
ATOM 781 C C . HIS A 1 101 ? -13.746 -8.978 20.332 1.00 94.38 101 HIS A C 1
ATOM 783 O O . HIS A 1 101 ? -14.585 -9.783 19.918 1.00 94.38 101 HIS A O 1
ATOM 789 N N . THR A 1 102 ? -13.204 -9.074 21.542 1.00 96.38 102 THR A N 1
ATOM 790 C CA . THR A 1 102 ? -13.576 -10.125 22.492 1.00 96.38 102 THR A CA 1
ATOM 791 C C . THR A 1 102 ? -13.947 -9.532 23.839 1.00 96.38 102 THR A C 1
ATOM 793 O O . THR A 1 102 ? -13.433 -8.482 24.218 1.00 96.38 102 THR A O 1
ATOM 796 N N . ASP A 1 103 ? -14.778 -10.238 24.597 1.00 95.44 103 ASP A N 1
ATOM 797 C CA . ASP A 1 103 ? -14.909 -9.976 26.027 1.00 95.44 103 ASP A CA 1
ATOM 798 C C . ASP A 1 103 ? -13.664 -10.455 26.803 1.00 95.44 103 ASP A C 1
ATOM 800 O O . ASP A 1 103 ? -12.739 -11.047 26.237 1.00 95.44 103 ASP A O 1
ATOM 804 N N . GLN A 1 104 ? -13.645 -10.221 28.118 1.00 94.56 104 GLN A N 1
ATOM 805 C CA . GLN A 1 104 ? -12.536 -10.609 29.001 1.00 94.56 104 GLN A CA 1
ATOM 806 C C . GLN A 1 104 ? -12.352 -12.131 29.147 1.00 94.56 104 GLN A C 1
ATOM 808 O O . GLN A 1 104 ? -11.324 -12.581 29.650 1.00 94.56 104 GLN A O 1
ATOM 813 N N . THR A 1 105 ? -13.324 -12.942 28.717 1.00 95.81 105 THR A N 1
ATOM 814 C CA . THR A 1 105 ? -13.186 -14.407 28.659 1.00 95.81 105 THR A CA 1
ATOM 815 C C . THR A 1 105 ? -12.545 -14.873 27.351 1.00 95.81 105 THR A C 1
ATOM 817 O O . THR A 1 105 ? -12.188 -16.043 27.217 1.00 95.81 105 THR A O 1
ATOM 820 N N . GLY A 1 106 ? -12.361 -13.954 26.398 1.00 95.62 106 GLY A N 1
ATOM 821 C CA . GLY A 1 106 ? -11.885 -14.232 25.052 1.00 95.62 106 GLY A CA 1
ATOM 822 C C . GLY A 1 106 ? -12.997 -14.634 24.086 1.00 95.62 106 GLY A C 1
ATOM 823 O O . GLY A 1 106 ? -12.689 -14.976 22.946 1.00 95.62 106 GLY A O 1
ATOM 824 N N . ALA A 1 107 ? -14.271 -14.600 24.490 1.00 97.81 107 ALA A N 1
ATOM 825 C CA . ALA A 1 107 ? -15.381 -14.869 23.583 1.00 97.81 107 ALA A CA 1
ATOM 826 C C . ALA A 1 107 ? -15.540 -13.706 22.598 1.00 97.81 107 ALA A C 1
ATOM 828 O O . ALA A 1 107 ? -15.486 -12.539 22.986 1.00 97.81 107 ALA A O 1
ATOM 829 N N . VAL A 1 108 ? -15.709 -14.023 21.316 1.00 97.44 108 VAL A N 1
ATOM 830 C CA . VAL A 1 108 ? -15.874 -13.020 20.259 1.00 97.44 108 VAL A CA 1
ATOM 831 C C . VAL A 1 108 ? -17.203 -12.283 20.417 1.00 97.44 108 VAL A C 1
ATOM 833 O O . VAL A 1 108 ? -18.238 -12.902 20.657 1.00 97.44 108 VAL A O 1
ATOM 836 N N . LEU A 1 109 ? -17.173 -10.964 20.231 1.00 96.00 109 LEU A N 1
ATOM 837 C CA . LEU A 1 109 ? -18.345 -10.094 20.188 1.00 96.00 109 LEU A CA 1
ATOM 838 C C . LEU A 1 109 ? -18.809 -9.947 18.726 1.00 96.00 109 LEU A C 1
ATOM 840 O O . LEU A 1 109 ? -18.174 -9.207 17.973 1.00 96.00 109 LEU A O 1
ATOM 844 N N . PRO A 1 110 ? -19.884 -10.639 18.296 1.00 89.88 110 PRO A N 1
ATOM 845 C CA . PRO A 1 110 ? -20.246 -10.746 16.881 1.00 89.88 110 PRO A CA 1
ATOM 846 C C . PRO A 1 110 ? -20.625 -9.413 16.228 1.00 89.88 110 PRO A C 1
ATOM 848 O O . PRO A 1 110 ? -20.351 -9.209 15.051 1.00 89.88 110 PRO A O 1
ATOM 851 N N . ASP A 1 111 ? -21.211 -8.503 17.005 1.00 90.31 111 ASP A N 1
ATOM 852 C CA . ASP A 1 111 ? -21.748 -7.230 16.516 1.00 90.31 111 ASP A CA 1
ATOM 853 C C . ASP A 1 111 ? -20.781 -6.048 16.726 1.00 90.31 111 ASP A C 1
ATOM 855 O O . ASP A 1 111 ? -21.161 -4.887 16.564 1.00 90.31 111 ASP A O 1
ATOM 859 N N . ALA A 1 112 ? -19.533 -6.312 17.131 1.00 85.25 112 ALA A N 1
ATOM 860 C CA . ALA A 1 112 ? -18.563 -5.253 17.383 1.00 85.25 112 ALA A CA 1
ATOM 861 C C . ALA A 1 112 ? -18.085 -4.609 16.061 1.00 85.25 112 ALA A C 1
ATOM 863 O O . ALA A 1 112 ? -17.648 -5.340 15.162 1.00 85.25 112 ALA A O 1
ATOM 864 N N . PRO A 1 113 ? -18.112 -3.265 15.933 1.00 75.56 113 PRO A N 1
ATOM 865 C CA . PRO A 1 113 ? -17.701 -2.565 14.717 1.00 75.56 113 PRO A CA 1
ATOM 866 C C . PRO A 1 113 ? -16.291 -2.946 14.257 1.00 75.56 113 PRO A C 1
ATOM 868 O O . PRO A 1 113 ? -15.374 -3.068 15.065 1.00 75.56 113 PRO A O 1
ATOM 871 N N . GLY A 1 114 ? -16.113 -3.124 12.946 1.00 72.88 114 GLY A N 1
ATOM 872 C CA . GLY A 1 114 ? -14.813 -3.466 12.358 1.00 72.88 114 GLY A CA 1
ATOM 873 C C . GLY A 1 114 ? -14.354 -4.910 12.591 1.00 72.88 114 GLY A C 1
ATOM 874 O O . GLY A 1 114 ? -13.207 -5.227 12.278 1.00 72.88 114 GLY A O 1
ATOM 875 N N . SER A 1 115 ? -15.216 -5.781 13.127 1.00 81.81 115 SER A N 1
ATOM 876 C CA . SER A 1 115 ? -14.922 -7.211 13.244 1.00 81.81 115 SER A CA 1
ATOM 877 C C . SER A 1 115 ? -15.143 -7.934 11.911 1.00 81.81 115 SER A C 1
ATOM 879 O O . SER A 1 115 ? -16.149 -7.730 11.237 1.00 81.81 115 SER A O 1
ATOM 881 N N . ASP A 1 116 ? -14.209 -8.813 11.568 1.00 83.56 116 ASP A N 1
ATOM 882 C CA . ASP A 1 116 ? -14.219 -9.709 10.417 1.00 83.56 116 ASP A CA 1
ATOM 883 C C . ASP A 1 116 ? -14.052 -11.141 10.941 1.00 83.56 116 ASP A C 1
ATOM 885 O O . ASP A 1 116 ? -12.951 -11.627 11.214 1.00 83.56 116 ASP A O 1
ATOM 889 N N . LEU A 1 117 ? -15.188 -11.765 11.246 1.00 90.12 117 LEU A N 1
ATOM 890 C CA . LEU A 1 117 ? -15.252 -12.986 12.053 1.00 90.12 117 LEU A CA 1
ATOM 891 C C . LEU A 1 117 ? -15.396 -14.246 11.218 1.00 90.12 117 LEU A C 1
ATOM 893 O O . LEU A 1 117 ? -15.344 -15.351 11.758 1.00 90.12 117 LEU A O 1
ATOM 897 N N . THR A 1 118 ? -15.653 -14.096 9.924 1.00 90.44 118 THR A N 1
ATOM 898 C CA . THR A 1 118 ? -15.989 -15.209 9.050 1.00 90.44 118 THR A CA 1
ATOM 899 C C . THR A 1 118 ? -15.243 -15.081 7.741 1.00 90.44 118 THR A C 1
ATOM 901 O O . THR A 1 118 ? -15.466 -14.140 6.995 1.00 90.44 118 THR A O 1
ATOM 904 N N . ALA A 1 119 ? -14.439 -16.089 7.428 1.00 85.50 119 ALA A N 1
ATOM 905 C CA . ALA A 1 119 ? -13.783 -16.213 6.142 1.00 85.50 119 ALA A CA 1
ATOM 906 C C . ALA A 1 119 ? -14.437 -17.343 5.353 1.00 85.50 119 ALA A C 1
ATOM 908 O O . ALA A 1 119 ? -14.687 -18.427 5.893 1.00 85.50 119 ALA A O 1
ATOM 909 N N . LYS A 1 120 ? -14.705 -17.105 4.071 1.00 82.75 120 LYS A N 1
ATOM 910 C CA . LYS A 1 120 ? -15.152 -18.152 3.159 1.00 82.75 120 LYS A CA 1
ATOM 911 C C . LYS A 1 120 ? -14.029 -18.484 2.182 1.00 82.75 120 LYS A C 1
ATOM 913 O O . LYS A 1 120 ? -13.506 -17.605 1.509 1.00 82.75 120 LYS A O 1
ATOM 918 N N . VAL A 1 121 ? -13.661 -19.760 2.146 1.00 81.06 121 VAL A N 1
ATOM 919 C CA . VAL A 1 121 ? -12.598 -20.305 1.301 1.00 81.06 121 VAL A CA 1
ATOM 920 C C . VAL A 1 121 ? -13.136 -21.554 0.615 1.00 81.06 121 VAL A C 1
ATOM 922 O O . VAL A 1 121 ? -13.410 -22.572 1.262 1.00 81.06 121 VAL A O 1
ATOM 925 N N . GLY A 1 122 ? -13.349 -21.465 -0.694 1.00 80.50 122 GLY A N 1
ATOM 926 C CA . GLY A 1 122 ? -14.057 -22.474 -1.464 1.00 80.50 122 GLY A CA 1
ATOM 927 C C . GLY A 1 122 ? -15.432 -22.771 -0.867 1.00 80.50 122 GLY A C 1
ATOM 928 O O . GLY A 1 122 ? -16.242 -21.858 -0.663 1.00 80.50 122 GLY A O 1
ATOM 929 N N . PRO A 1 123 ? -15.705 -24.044 -0.529 1.00 84.81 123 PRO A N 1
ATOM 930 C CA . PRO A 1 123 ? -16.965 -24.430 0.072 1.00 84.81 123 PRO A CA 1
ATOM 931 C C . PRO A 1 123 ? -16.979 -24.227 1.589 1.00 84.81 123 PRO A C 1
ATOM 933 O O . PRO A 1 123 ? -18.020 -24.421 2.205 1.00 84.81 123 PRO A O 1
ATOM 936 N N . TYR A 1 124 ? -15.860 -23.868 2.220 1.00 91.38 124 TYR A N 1
ATOM 937 C CA . TYR A 1 124 ? -15.776 -23.759 3.670 1.00 91.38 124 TYR A CA 1
ATOM 938 C C . TYR A 1 124 ? -16.068 -22.341 4.127 1.00 91.38 124 TYR A C 1
ATOM 940 O O . TYR A 1 124 ? -15.481 -21.380 3.639 1.00 91.38 124 TYR A O 1
ATOM 948 N N . ARG A 1 125 ? -16.930 -22.219 5.130 1.00 92.00 125 ARG A N 1
ATOM 949 C CA . ARG A 1 125 ? -17.103 -21.009 5.922 1.00 92.00 125 ARG A CA 1
ATOM 950 C C . ARG A 1 125 ? -16.498 -21.265 7.294 1.00 92.00 125 ARG A C 1
ATOM 952 O O . ARG A 1 125 ? -17.022 -22.066 8.068 1.00 92.00 125 ARG A O 1
ATOM 959 N N . ILE A 1 126 ? -15.393 -20.589 7.570 1.00 94.88 126 ILE A N 1
ATOM 960 C CA . ILE A 1 126 ? -14.661 -20.649 8.830 1.00 94.88 126 ILE A CA 1
ATOM 961 C C . ILE A 1 126 ? -15.104 -19.448 9.659 1.00 94.88 126 ILE A C 1
ATOM 963 O O . ILE A 1 126 ? -14.971 -18.317 9.205 1.00 94.88 126 ILE A O 1
ATOM 967 N N . THR A 1 127 ? -15.610 -19.678 10.864 1.00 96.50 127 THR A N 1
ATOM 968 C CA . THR A 1 127 ? -16.039 -18.621 11.785 1.00 96.50 127 THR A CA 1
ATOM 969 C C . THR A 1 127 ? -15.206 -18.678 13.055 1.00 96.50 127 THR A C 1
ATOM 971 O O . THR A 1 127 ? -15.135 -19.721 13.703 1.00 96.50 127 THR A O 1
ATOM 974 N N . LEU A 1 128 ? -14.591 -17.557 13.424 1.00 97.69 128 LEU A N 1
ATOM 975 C CA . LEU A 1 128 ? -13.879 -17.389 14.686 1.00 97.69 128 LEU A CA 1
ATOM 976 C C . LEU A 1 128 ? -14.878 -17.076 15.809 1.00 97.69 128 LEU A C 1
ATOM 978 O O . LEU A 1 128 ? -15.653 -16.127 15.709 1.00 97.69 128 LEU A O 1
ATOM 982 N N . THR A 1 129 ? -14.843 -17.849 16.896 1.00 98.06 129 THR A N 1
ATOM 983 C CA . THR A 1 129 ? -15.786 -17.706 18.021 1.00 98.06 129 THR A CA 1
ATOM 984 C C . THR A 1 129 ? -15.120 -17.346 19.348 1.00 98.06 129 THR A C 1
ATOM 986 O O . THR A 1 129 ? -15.793 -16.838 20.243 1.00 98.06 129 THR A O 1
ATOM 989 N N . ALA A 1 130 ? -13.816 -17.594 19.509 1.00 98.06 130 ALA A N 1
ATOM 990 C CA . ALA A 1 130 ? -13.067 -17.165 20.694 1.00 98.06 130 ALA A CA 1
ATOM 991 C C . ALA A 1 130 ? -11.562 -17.026 20.420 1.00 98.06 130 ALA A C 1
ATOM 993 O O . ALA A 1 130 ? -11.011 -17.797 19.636 1.00 98.06 130 ALA A O 1
ATOM 994 N N . VAL A 1 131 ? -10.893 -16.110 21.126 1.00 97.25 131 VAL A N 1
ATOM 995 C CA . VAL A 1 131 ? -9.429 -15.954 21.160 1.00 97.25 131 VAL A CA 1
ATOM 996 C C . VAL A 1 131 ? -8.962 -15.816 22.609 1.00 97.25 131 VAL A C 1
ATOM 998 O O . VAL A 1 131 ? -9.288 -14.850 23.298 1.00 97.25 131 VAL A O 1
ATOM 1001 N N . THR A 1 132 ? -8.166 -16.778 23.068 1.00 96.19 132 THR A N 1
ATOM 1002 C CA . THR A 1 132 ? -7.663 -16.875 24.447 1.00 96.19 132 THR A CA 1
ATOM 1003 C C . THR A 1 132 ? -6.134 -17.002 24.469 1.00 96.19 132 THR A C 1
ATOM 1005 O O . THR A 1 132 ? -5.577 -17.507 23.500 1.00 96.19 132 THR A O 1
ATOM 1008 N N . PRO A 1 133 ? -5.447 -16.585 25.545 1.00 95.56 133 PRO A N 1
ATOM 1009 C CA . PRO A 1 133 ? -6.001 -15.851 26.680 1.00 95.56 133 PRO A CA 1
ATOM 1010 C C . PRO A 1 133 ? -6.398 -14.418 26.289 1.00 95.56 133 PRO A C 1
ATOM 1012 O O . PRO A 1 133 ? -5.997 -13.901 25.245 1.00 95.56 133 PRO A O 1
ATOM 1015 N N . TYR A 1 134 ? -7.230 -13.791 27.116 1.00 94.06 134 TYR A N 1
ATOM 1016 C CA . TYR A 1 134 ? -7.400 -12.341 27.084 1.00 94.06 134 TYR A CA 1
ATOM 1017 C C . TYR A 1 134 ? -6.194 -11.702 27.794 1.00 94.06 134 TYR A C 1
ATOM 1019 O O . TYR A 1 134 ? -5.789 -12.233 28.835 1.00 94.06 134 TYR A O 1
ATOM 1027 N N . PRO A 1 135 ? -5.592 -10.617 27.273 1.00 92.81 135 PRO A N 1
ATOM 1028 C CA . PRO A 1 135 ? -4.423 -10.014 27.904 1.00 92.81 135 PRO A CA 1
ATOM 1029 C C . PRO A 1 135 ? -4.765 -9.546 29.323 1.00 92.81 135 PRO A C 1
ATOM 1031 O O . PRO A 1 135 ? -5.734 -8.825 29.538 1.00 92.81 135 PRO A O 1
ATOM 1034 N N . THR A 1 136 ? -3.978 -9.966 30.312 1.00 91.31 136 THR A N 1
ATOM 1035 C CA . THR A 1 136 ? -4.192 -9.587 31.721 1.00 91.31 136 THR A CA 1
ATOM 1036 C C . THR A 1 136 ? -3.200 -8.564 32.236 1.00 91.31 136 THR A C 1
ATOM 1038 O O . THR A 1 136 ? -3.385 -8.113 33.352 1.00 91.31 136 THR A O 1
ATOM 1041 N N . THR A 1 137 ? -2.136 -8.279 31.482 1.00 88.44 137 THR A N 1
ATOM 1042 C CA . THR A 1 137 ? -1.120 -7.263 31.793 1.00 88.44 137 THR A CA 1
ATOM 1043 C C . THR A 1 137 ? -0.709 -6.555 30.506 1.00 88.44 137 THR A C 1
ATOM 1045 O O . THR A 1 137 ? -0.925 -7.092 29.419 1.00 88.44 137 THR A O 1
ATOM 1048 N N . ALA A 1 138 ? -0.059 -5.395 30.606 1.00 80.12 138 ALA A N 1
ATOM 1049 C CA . ALA A 1 138 ? 0.485 -4.681 29.444 1.00 80.12 138 ALA A CA 1
ATOM 1050 C C . ALA A 1 138 ? 1.620 -5.429 28.715 1.00 80.12 138 ALA A C 1
ATOM 1052 O O . ALA A 1 138 ? 1.997 -5.057 27.604 1.00 80.12 138 ALA A O 1
ATOM 1053 N N . THR A 1 139 ? 2.183 -6.474 29.328 1.00 81.19 139 THR A N 1
ATOM 1054 C CA . THR A 1 139 ? 3.180 -7.319 28.668 1.00 81.19 139 THR A CA 1
ATOM 1055 C C . THR A 1 139 ? 2.493 -8.154 27.584 1.00 81.19 139 THR A C 1
ATOM 1057 O O . THR A 1 139 ? 1.527 -8.853 27.901 1.00 81.19 139 THR A O 1
ATOM 1060 N N . PRO A 1 140 ? 2.989 -8.140 26.332 1.00 80.12 140 PRO A N 1
ATOM 1061 C CA . PRO A 1 140 ? 2.429 -8.959 25.264 1.00 80.12 140 PRO A CA 1
ATOM 1062 C C . PRO A 1 140 ? 2.387 -10.439 25.655 1.00 80.12 140 PRO A C 1
ATOM 1064 O O . PRO A 1 140 ? 3.380 -10.989 26.138 1.00 80.12 140 PRO A O 1
ATOM 1067 N N . THR A 1 141 ? 1.244 -11.088 25.424 1.00 84.69 141 THR A N 1
ATOM 1068 C CA . THR A 1 141 ? 1.114 -12.541 25.600 1.00 84.69 141 THR A CA 1
ATOM 1069 C C . THR A 1 141 ? 2.047 -13.234 24.607 1.00 84.69 141 THR A C 1
ATOM 1071 O O . THR A 1 141 ? 2.142 -12.831 23.445 1.00 84.69 141 THR A O 1
ATOM 1074 N N . ALA A 1 142 ? 2.766 -14.270 25.043 1.00 83.69 142 ALA A N 1
ATOM 1075 C CA . ALA A 1 142 ? 3.669 -14.981 24.149 1.00 83.69 142 ALA A CA 1
ATOM 1076 C C . ALA A 1 142 ? 2.871 -15.662 23.025 1.00 83.69 142 ALA A C 1
ATOM 1078 O O . ALA A 1 142 ? 1.871 -16.326 23.281 1.00 83.69 142 ALA A O 1
ATOM 1079 N N . MET A 1 143 ? 3.335 -15.558 21.775 1.00 75.25 143 MET A N 1
ATOM 1080 C CA . MET A 1 143 ? 2.593 -16.070 20.608 1.00 75.25 143 MET A CA 1
ATOM 1081 C C . MET A 1 143 ? 2.204 -17.554 20.728 1.00 75.25 143 MET A C 1
ATOM 1083 O O . MET A 1 143 ? 1.120 -17.950 20.314 1.00 75.25 143 MET A O 1
ATOM 1087 N N . GLY A 1 144 ? 3.052 -18.378 21.354 1.00 82.00 144 GLY A N 1
ATOM 1088 C CA . GLY A 1 144 ? 2.780 -19.802 21.590 1.00 82.00 144 GLY A CA 1
ATOM 1089 C C . GLY A 1 144 ? 1.657 -20.100 22.595 1.00 82.00 144 GLY A C 1
ATOM 1090 O O . GLY A 1 144 ? 1.227 -21.249 22.697 1.00 82.00 144 GLY A O 1
ATOM 1091 N N . GLU A 1 145 ? 1.195 -19.098 23.345 1.00 88.62 145 GLU A N 1
ATOM 1092 C CA . GLU A 1 145 ? 0.136 -19.231 24.352 1.00 88.62 145 GLU A CA 1
ATOM 1093 C C . GLU A 1 145 ? -1.257 -18.956 23.784 1.00 88.62 145 GLU A C 1
ATOM 1095 O O . GLU A 1 145 ? -2.247 -19.382 24.383 1.00 88.62 145 GLU A O 1
ATOM 1100 N N . TYR A 1 146 ? -1.343 -18.309 22.617 1.00 92.12 146 TYR A N 1
ATOM 1101 C CA . TYR A 1 146 ? -2.618 -18.041 21.969 1.00 92.12 146 TYR A CA 1
ATOM 1102 C C . TYR A 1 146 ? -3.303 -19.324 21.504 1.00 92.12 146 TYR A C 1
ATOM 1104 O O . TYR A 1 146 ? -2.693 -20.246 20.947 1.00 92.12 146 TYR A O 1
ATOM 1112 N N . ALA A 1 147 ? -4.614 -19.339 21.705 1.00 96.31 147 ALA A N 1
ATOM 1113 C CA . ALA A 1 147 ? -5.535 -20.347 21.245 1.00 96.31 147 ALA A CA 1
ATOM 1114 C C . ALA A 1 147 ? -6.788 -19.685 20.666 1.00 96.31 147 ALA A C 1
ATOM 1116 O O . ALA A 1 147 ? -7.425 -18.858 21.321 1.00 96.31 147 ALA A O 1
ATOM 1117 N N . ALA A 1 148 ? -7.161 -20.081 19.454 1.00 97.50 148 ALA A N 1
ATOM 1118 C CA . ALA A 1 148 ? -8.353 -19.602 18.773 1.00 97.50 148 ALA A CA 1
ATOM 1119 C C . ALA A 1 148 ? -9.346 -20.751 18.572 1.00 97.50 148 ALA A C 1
ATOM 1121 O O . ALA A 1 148 ? -8.956 -21.882 18.268 1.00 97.50 148 ALA A O 1
ATOM 1122 N N . THR A 1 149 ? -10.627 -20.462 18.793 1.00 98.44 149 THR A N 1
ATOM 1123 C CA . THR A 1 149 ? -11.726 -21.412 18.609 1.00 98.44 149 THR A CA 1
ATOM 1124 C C . THR A 1 149 ? -12.486 -21.068 17.346 1.00 98.44 149 THR A C 1
ATOM 1126 O O . THR A 1 149 ? -12.904 -19.924 17.172 1.00 98.44 149 THR A O 1
ATOM 1129 N N . PHE A 1 150 ? -12.667 -22.067 16.490 1.00 98.31 150 PHE A N 1
ATOM 1130 C CA . PHE A 1 150 ? -13.308 -21.933 15.193 1.00 98.31 150 PHE A CA 1
ATOM 1131 C C . PHE A 1 150 ? -14.479 -22.899 15.066 1.00 98.31 150 PHE A C 1
ATOM 1133 O O . PHE A 1 150 ? -14.468 -23.978 15.658 1.00 98.31 150 PHE A O 1
ATOM 1140 N N . VAL A 1 151 ? -15.448 -22.530 14.236 1.00 98.00 151 VAL A N 1
ATOM 1141 C CA . VAL A 1 151 ? -16.447 -23.434 13.661 1.00 98.00 151 VAL A CA 1
ATOM 1142 C C . VAL A 1 151 ? -16.242 -23.424 12.153 1.00 98.00 151 VAL A C 1
ATOM 1144 O O . VAL A 1 151 ? -16.175 -22.354 11.552 1.00 98.00 151 VAL A O 1
ATOM 1147 N N . VAL A 1 152 ? -16.134 -24.599 11.535 1.00 96.81 152 VAL A N 1
ATOM 1148 C CA . VAL A 1 152 ? -16.041 -24.714 10.074 1.00 96.81 152 VAL A CA 1
ATOM 1149 C C . VAL A 1 152 ? -17.303 -25.373 9.557 1.00 96.81 152 VAL A C 1
ATOM 1151 O O . VAL A 1 152 ? -17.572 -26.525 9.878 1.00 96.81 152 VAL A O 1
ATOM 1154 N N . SER A 1 153 ? -18.060 -24.636 8.756 1.00 95.12 153 SER A N 1
ATOM 1155 C CA . SER A 1 153 ? -19.245 -25.125 8.050 1.00 95.12 153 SER A CA 1
ATOM 1156 C C . SER A 1 153 ? -18.941 -25.264 6.562 1.00 95.12 153 SER A C 1
ATOM 1158 O O . SER A 1 153 ? -17.983 -24.669 6.061 1.00 95.12 153 SER A O 1
ATOM 1160 N N . LYS A 1 154 ? -19.739 -26.058 5.846 1.00 90.69 154 LYS A N 1
ATOM 1161 C CA . LYS A 1 154 ? -19.591 -26.256 4.402 1.00 90.69 154 LYS A CA 1
ATOM 1162 C C . LYS A 1 154 ? -20.851 -25.815 3.670 1.00 90.69 154 LYS A C 1
ATOM 1164 O O . LYS A 1 154 ? -21.943 -26.280 3.979 1.00 90.69 154 LYS A O 1
ATOM 1169 N N . ASP A 1 155 ? -20.693 -24.938 2.688 1.00 83.88 155 ASP A N 1
ATOM 1170 C CA . ASP A 1 155 ? -21.727 -24.584 1.725 1.00 83.88 155 ASP A CA 1
ATOM 1171 C C . ASP A 1 155 ? -21.671 -25.582 0.555 1.00 83.88 155 ASP A C 1
ATOM 1173 O O . ASP A 1 155 ? -20.736 -25.537 -0.247 1.00 83.88 155 ASP A O 1
ATOM 1177 N N . PRO A 1 156 ? -22.643 -26.503 0.428 1.00 77.12 156 PRO A N 1
ATOM 1178 C CA . PRO A 1 156 ? -22.637 -27.510 -0.630 1.00 77.12 156 PRO A CA 1
ATOM 1179 C C . PRO A 1 156 ? -22.926 -26.922 -2.018 1.00 77.12 156 PRO A C 1
ATOM 1181 O O . PRO A 1 156 ? -22.801 -27.632 -3.013 1.00 77.12 156 PRO A O 1
ATOM 1184 N N . THR A 1 157 ? -23.358 -25.661 -2.089 1.00 72.69 157 THR A N 1
ATOM 1185 C CA . THR A 1 157 ? -23.663 -24.964 -3.344 1.00 72.69 157 THR A CA 1
ATOM 1186 C C . THR A 1 157 ? -22.514 -24.087 -3.827 1.00 72.69 157 THR A C 1
ATOM 1188 O O . THR A 1 157 ? -22.499 -23.686 -4.990 1.00 72.69 157 THR A O 1
ATOM 1191 N N . ALA A 1 158 ? -21.540 -23.813 -2.955 1.00 67.06 158 ALA A N 1
ATOM 1192 C CA . ALA A 1 158 ? -20.335 -23.092 -3.317 1.00 67.06 158 ALA A CA 1
ATOM 1193 C C . ALA A 1 158 ? -19.460 -23.959 -4.227 1.00 67.06 158 ALA A C 1
ATOM 1195 O O . ALA A 1 158 ? -19.270 -25.154 -3.986 1.00 67.06 158 ALA A O 1
ATOM 1196 N N . ASN A 1 159 ? -18.922 -23.344 -5.280 1.00 62.09 159 ASN A N 1
ATOM 1197 C CA . ASN A 1 159 ? -17.990 -24.025 -6.160 1.00 62.09 159 ASN A CA 1
ATOM 1198 C C . ASN A 1 159 ? -16.730 -24.383 -5.342 1.00 62.09 159 ASN A C 1
ATOM 1200 O O . ASN A 1 159 ? -16.100 -23.481 -4.780 1.00 62.09 159 ASN A O 1
ATOM 1204 N N . PRO A 1 160 ? -16.366 -25.678 -5.231 1.00 62.19 160 PRO A N 1
ATOM 1205 C CA . PRO A 1 160 ? -15.210 -26.105 -4.444 1.00 62.19 160 PRO A CA 1
ATOM 1206 C C . PRO A 1 160 ? -13.888 -25.502 -4.939 1.00 62.19 160 PRO A C 1
ATOM 1208 O O . PRO A 1 160 ? -12.905 -25.483 -4.193 1.00 62.19 160 PRO A O 1
ATOM 1211 N N . ASP A 1 161 ? -13.904 -24.981 -6.165 1.00 51.25 161 ASP A N 1
ATOM 1212 C CA . ASP A 1 161 ? -12.758 -24.484 -6.905 1.00 51.25 161 ASP A CA 1
ATOM 1213 C C . ASP A 1 161 ? -12.586 -22.968 -6.812 1.00 51.25 161 ASP A C 1
ATOM 1215 O O . ASP A 1 161 ? -11.632 -22.480 -7.400 1.00 51.25 161 ASP A O 1
ATOM 1219 N N . THR A 1 162 ? -13.482 -22.242 -6.121 1.00 52.75 162 THR A N 1
ATOM 1220 C CA . THR A 1 162 ? -13.450 -20.769 -6.074 1.00 52.75 162 THR A CA 1
ATOM 1221 C C . THR A 1 162 ? -13.323 -20.196 -4.664 1.00 52.75 162 THR A C 1
ATOM 1223 O O . THR A 1 162 ? -14.261 -20.320 -3.876 1.00 52.75 162 THR A O 1
ATOM 1226 N N . ASP A 1 163 ? -12.260 -19.449 -4.373 1.00 60.31 163 ASP A N 1
ATOM 1227 C CA . ASP A 1 163 ? -12.051 -18.729 -3.098 1.00 60.31 163 ASP A CA 1
ATOM 1228 C C . ASP A 1 163 ? -12.669 -17.309 -3.077 1.00 60.31 163 ASP A C 1
ATOM 1230 O O . ASP A 1 163 ? -12.194 -16.405 -2.394 1.00 60.31 163 ASP A O 1
ATOM 1234 N N . ALA A 1 164 ? -13.779 -17.130 -3.805 1.00 45.97 164 ALA A N 1
ATOM 1235 C CA . ALA A 1 164 ? -14.377 -15.857 -4.243 1.00 45.97 164 ALA A CA 1
ATOM 1236 C C . ALA A 1 164 ? -14.851 -14.859 -3.154 1.00 45.97 164 ALA A C 1
ATOM 1238 O O . ALA A 1 164 ? -15.354 -13.788 -3.493 1.00 45.97 164 ALA A O 1
ATOM 1239 N N . ASP A 1 165 ? -14.716 -15.188 -1.870 1.00 51.47 165 ASP A N 1
ATOM 1240 C CA . ASP A 1 165 ? -15.168 -14.371 -0.731 1.00 51.47 165 ASP A CA 1
ATOM 1241 C C . ASP A 1 165 ? -14.071 -14.258 0.355 1.00 51.47 165 ASP A C 1
ATOM 1243 O O . ASP A 1 165 ? -14.355 -14.066 1.540 1.00 51.47 165 ASP A O 1
ATOM 1247 N N . MET A 1 166 ? -12.803 -14.434 -0.032 1.00 54.47 166 MET A N 1
ATOM 1248 C CA . MET A 1 166 ? -11.675 -14.368 0.892 1.00 54.47 166 MET A CA 1
ATOM 1249 C C . MET A 1 166 ? -11.372 -12.915 1.295 1.00 54.47 166 MET A C 1
ATOM 1251 O O . MET A 1 166 ? -11.412 -11.994 0.479 1.00 54.47 166 MET A O 1
ATOM 1255 N N . HIS A 1 167 ? -11.053 -12.730 2.573 1.00 54.56 167 HIS A N 1
ATOM 1256 C CA . HIS A 1 167 ? -10.597 -11.480 3.168 1.00 54.56 167 HIS A CA 1
ATOM 1257 C C . HIS A 1 167 ? -9.080 -11.562 3.377 1.00 54.56 167 HIS A C 1
ATOM 1259 O O . HIS A 1 167 ? -8.611 -12.483 4.052 1.00 54.56 167 HIS A O 1
ATOM 1265 N N . VAL A 1 168 ? -8.303 -10.642 2.789 1.00 56.81 168 VAL A N 1
ATOM 1266 C CA . VAL A 1 168 ? -6.828 -10.630 2.922 1.00 56.81 168 VAL A CA 1
ATOM 1267 C C . VAL A 1 168 ? -6.321 -9.350 3.557 1.00 56.81 168 VAL A C 1
ATOM 1269 O O . VAL A 1 168 ? -6.861 -8.266 3.333 1.00 56.81 168 VAL A O 1
ATOM 1272 N N . LEU A 1 169 ? -5.240 -9.497 4.322 1.00 50.59 169 LEU A N 1
ATOM 1273 C CA . LEU A 1 169 ? -4.419 -8.381 4.761 1.00 50.59 169 LEU A CA 1
ATOM 1274 C C . LEU A 1 169 ? -3.444 -7.957 3.672 1.00 50.59 169 LEU A C 1
ATOM 1276 O O . LEU A 1 169 ? -2.994 -8.765 2.860 1.00 50.59 169 LEU A O 1
ATOM 1280 N N . THR A 1 170 ? -3.071 -6.687 3.733 1.00 60.78 170 THR A N 1
ATOM 1281 C CA . THR A 1 170 ? -1.887 -6.187 3.055 1.00 60.78 170 THR A CA 1
ATOM 1282 C C . THR A 1 170 ? -0.614 -6.820 3.639 1.00 60.78 170 THR A C 1
ATOM 1284 O O . THR A 1 170 ? -0.594 -7.243 4.793 1.00 60.78 170 THR A O 1
ATOM 1287 N N . ASP A 1 171 ? 0.441 -6.885 2.835 1.00 54.06 171 ASP A N 1
ATOM 1288 C CA . ASP A 1 171 ? 1.782 -7.405 3.116 1.00 54.06 171 ASP A CA 1
ATOM 1289 C C . ASP A 1 171 ? 1.864 -8.933 3.279 1.00 54.06 171 ASP A C 1
ATOM 1291 O O . ASP A 1 171 ? 2.823 -9.454 3.851 1.00 54.06 171 ASP A O 1
ATOM 1295 N N . GLN A 1 172 ? 0.862 -9.672 2.785 1.00 60.78 172 GLN A N 1
ATOM 1296 C CA . GLN A 1 172 ? 0.858 -11.137 2.762 1.00 60.78 172 GLN A CA 1
ATOM 1297 C C . GLN A 1 172 ? 0.492 -11.685 1.375 1.00 60.78 172 GLN A C 1
ATOM 1299 O O . GLN A 1 172 ? -0.394 -11.139 0.708 1.00 60.78 172 GLN A O 1
ATOM 1304 N N . PRO A 1 173 ? 1.152 -12.767 0.926 1.00 71.50 173 PRO A N 1
ATOM 1305 C CA . PRO A 1 173 ? 0.843 -13.388 -0.347 1.00 71.50 173 PRO A CA 1
ATOM 1306 C C . PRO A 1 173 ? -0.472 -14.176 -0.292 1.00 71.50 173 PRO A C 1
ATOM 1308 O O . PRO A 1 173 ? -0.774 -14.864 0.683 1.00 71.50 173 PRO A O 1
ATOM 1311 N N . PHE A 1 174 ? -1.229 -14.132 -1.380 1.00 75.00 174 PHE A N 1
ATOM 1312 C CA . PHE A 1 174 ? -2.413 -14.951 -1.614 1.00 75.00 174 PHE A CA 1
ATOM 1313 C C . PHE A 1 174 ? -2.499 -15.341 -3.088 1.00 75.00 174 PHE A C 1
ATOM 1315 O O . PHE A 1 174 ? -1.937 -14.670 -3.950 1.00 75.00 174 PHE A O 1
ATOM 1322 N N . THR A 1 175 ? -3.208 -16.425 -3.390 1.00 80.06 175 THR A N 1
ATOM 1323 C CA . THR A 1 175 ? -3.294 -16.976 -4.745 1.00 80.06 175 THR A CA 1
ATOM 1324 C C . THR A 1 175 ? -4.732 -16.950 -5.239 1.00 80.06 175 THR A C 1
ATOM 1326 O O . THR A 1 175 ? -5.632 -17.319 -4.493 1.00 80.06 175 THR A O 1
ATOM 1329 N N . LEU A 1 176 ? -4.928 -16.530 -6.490 1.00 81.50 176 LEU A N 1
ATOM 1330 C CA . LEU A 1 176 ? -6.212 -16.526 -7.191 1.00 81.50 176 LEU A CA 1
ATOM 1331 C C . LEU A 1 176 ? -6.072 -17.182 -8.573 1.00 81.50 176 LEU A C 1
ATOM 1333 O O . LEU A 1 176 ? -5.060 -17.011 -9.253 1.00 81.50 176 LEU A O 1
ATOM 1337 N N . ALA A 1 177 ? -7.091 -17.900 -9.017 1.00 82.75 177 ALA A N 1
ATOM 1338 C CA . ALA A 1 177 ? -7.284 -18.334 -10.394 1.00 82.75 177 ALA A CA 1
ATOM 1339 C C . ALA A 1 177 ? -8.092 -17.288 -11.188 1.00 82.75 177 ALA A C 1
ATOM 1341 O O . ALA A 1 177 ? -8.836 -16.497 -10.601 1.00 82.75 177 ALA A O 1
ATOM 1342 N N . PRO A 1 178 ? -7.993 -17.259 -12.529 1.00 88.56 178 PRO A N 1
ATOM 1343 C CA . PRO A 1 178 ? -8.869 -16.436 -13.357 1.00 88.56 178 PRO A CA 1
ATOM 1344 C C . PRO A 1 178 ? -10.356 -16.667 -13.059 1.00 88.56 178 PRO A C 1
ATOM 1346 O O . PRO A 1 178 ? -10.827 -17.799 -12.992 1.00 88.56 178 PRO A O 1
ATOM 1349 N N . GLY A 1 179 ? -11.094 -15.573 -12.873 1.00 79.94 179 GLY A N 1
ATOM 1350 C CA . GLY A 1 179 ? -12.490 -15.554 -12.442 1.00 79.94 179 GLY A CA 1
ATOM 1351 C C . GLY A 1 179 ? -12.688 -15.552 -10.923 1.00 79.94 179 GLY A C 1
ATOM 1352 O O . GLY A 1 179 ? -13.790 -15.244 -10.468 1.00 79.94 179 GLY A O 1
ATOM 1353 N N . GLU A 1 180 ? -11.655 -15.843 -10.129 1.00 79.69 180 GLU A N 1
ATOM 1354 C CA . GLU A 1 180 ? -11.718 -15.697 -8.676 1.00 79.69 180 GLU A CA 1
ATOM 1355 C C . GLU A 1 180 ? -11.495 -14.248 -8.249 1.00 79.69 180 GLU A C 1
ATOM 1357 O O . GLU A 1 180 ? -10.766 -13.479 -8.887 1.00 79.69 180 GLU A O 1
ATOM 1362 N N . GLN A 1 181 ? -12.118 -13.895 -7.127 1.00 82.00 181 GLN A N 1
ATOM 1363 C CA . GLN A 1 181 ? -12.040 -12.571 -6.537 1.00 82.00 181 GLN A CA 1
ATOM 1364 C C . GLN A 1 181 ? -11.715 -12.644 -5.045 1.00 82.00 181 GLN A C 1
ATOM 1366 O O . GLN A 1 181 ? -11.915 -13.664 -4.391 1.00 82.00 181 GLN A O 1
ATOM 1371 N N . VAL A 1 182 ? -11.266 -11.522 -4.506 1.00 79.50 182 VAL A N 1
ATOM 1372 C CA . VAL A 1 182 ? -10.939 -11.346 -3.102 1.00 79.50 182 VAL A CA 1
ATOM 1373 C C . VAL A 1 182 ? -11.374 -9.962 -2.634 1.00 79.50 182 VAL A C 1
ATOM 1375 O O . VAL A 1 182 ? -11.393 -9.015 -3.425 1.00 79.50 182 VAL A O 1
ATOM 1378 N N . ILE A 1 183 ? -11.743 -9.833 -1.361 1.00 71.94 183 ILE A N 1
ATOM 1379 C CA . ILE A 1 183 ? -12.126 -8.561 -0.748 1.00 71.94 183 ILE A CA 1
ATOM 1380 C C . ILE A 1 183 ? -10.995 -8.092 0.169 1.00 71.94 183 ILE A C 1
ATOM 1382 O O . ILE A 1 183 ? -10.523 -8.822 1.037 1.00 71.94 183 ILE A O 1
ATOM 1386 N N . LEU A 1 184 ? -10.555 -6.849 -0.014 1.00 70.81 184 LEU A N 1
ATOM 1387 C CA . LEU A 1 184 ? -9.517 -6.241 0.818 1.00 70.81 184 LEU A CA 1
ATOM 1388 C C . LEU A 1 184 ? -10.159 -5.606 2.053 1.00 70.81 184 LEU A C 1
ATOM 1390 O O . LEU A 1 184 ? -10.820 -4.563 1.964 1.00 70.81 184 LEU A O 1
ATOM 1394 N N . THR A 1 185 ? -9.989 -6.253 3.208 1.00 55.66 185 THR A N 1
ATOM 1395 C CA . THR A 1 185 ? -10.593 -5.812 4.471 1.00 55.66 185 THR A CA 1
ATOM 1396 C C . THR A 1 185 ? -10.035 -4.449 4.882 1.00 55.66 185 THR A C 1
ATOM 1398 O O . THR A 1 185 ? -8.826 -4.246 4.940 1.00 55.66 185 THR A O 1
ATOM 1401 N N . GLY A 1 186 ? -10.928 -3.502 5.183 1.00 53.78 186 GLY A N 1
ATOM 1402 C CA . GLY A 1 186 ? -10.583 -2.128 5.569 1.00 53.78 186 GLY A CA 1
ATOM 1403 C C . GLY A 1 186 ? -10.649 -1.099 4.437 1.00 53.78 186 GLY A C 1
ATOM 1404 O O . GLY A 1 186 ? -10.681 0.094 4.730 1.00 53.78 186 GLY A O 1
ATOM 1405 N N . ALA A 1 187 ? -10.731 -1.531 3.173 1.00 55.91 187 ALA A N 1
ATOM 1406 C CA . ALA A 1 187 ? -10.751 -0.623 2.023 1.00 55.91 187 ALA A CA 1
ATOM 1407 C C . ALA A 1 187 ? -11.958 -0.816 1.073 1.00 55.91 187 ALA A C 1
ATOM 1409 O O . ALA A 1 187 ? -12.088 -0.076 0.100 1.00 55.91 187 ALA A O 1
ATOM 1410 N N . ASN A 1 188 ? -12.856 -1.771 1.365 1.00 67.50 188 ASN A N 1
ATOM 1411 C CA . ASN A 1 188 ? -14.060 -2.102 0.578 1.00 67.50 188 ASN A CA 1
ATOM 1412 C C . ASN A 1 188 ? -13.781 -2.252 -0.928 1.00 67.50 188 ASN A C 1
ATOM 1414 O O . ASN A 1 188 ? -14.514 -1.749 -1.785 1.00 67.50 188 ASN A O 1
ATOM 1418 N N . ILE A 1 189 ? -12.689 -2.944 -1.245 1.00 78.62 189 ILE A N 1
ATOM 1419 C CA . ILE A 1 189 ? -12.256 -3.202 -2.613 1.00 78.62 189 ILE A CA 1
ATOM 1420 C C . ILE A 1 189 ? -12.413 -4.681 -2.929 1.00 78.62 189 ILE A C 1
ATOM 1422 O O . ILE A 1 189 ? -11.965 -5.534 -2.167 1.00 78.62 189 ILE A O 1
ATOM 1426 N N . THR A 1 190 ? -13.006 -4.971 -4.084 1.00 82.44 190 THR A N 1
ATOM 1427 C CA . THR A 1 190 ? -12.980 -6.288 -4.719 1.00 82.44 190 THR A CA 1
ATOM 1428 C C . THR A 1 190 ? -11.867 -6.317 -5.762 1.00 82.44 190 THR A C 1
ATOM 1430 O O . THR A 1 190 ? -11.853 -5.487 -6.675 1.00 82.44 190 THR A O 1
ATOM 1433 N N . LEU A 1 191 ? -10.961 -7.283 -5.649 1.00 89.62 191 LEU A N 1
ATOM 1434 C CA . LEU A 1 191 ? -9.931 -7.577 -6.639 1.00 89.62 191 LEU A CA 1
ATOM 1435 C C . LEU A 1 191 ? -10.241 -8.922 -7.299 1.00 89.62 191 LEU A C 1
ATOM 1437 O O . LEU A 1 191 ? -10.495 -9.886 -6.596 1.00 89.62 191 LEU A O 1
ATOM 1441 N N . THR A 1 192 ? -10.227 -9.001 -8.625 1.00 90.00 192 THR A N 1
ATOM 1442 C CA . THR A 1 192 ? -10.516 -10.219 -9.406 1.00 90.00 192 THR A CA 1
ATOM 1443 C C . THR A 1 192 ? -9.371 -10.492 -10.369 1.00 90.00 192 THR A C 1
ATOM 1445 O O . THR A 1 192 ? -8.851 -9.544 -10.947 1.00 90.00 192 THR A O 1
ATOM 1448 N N . VAL A 1 193 ? -8.983 -11.744 -10.606 1.00 93.50 193 VAL A N 1
ATOM 1449 C CA . VAL A 1 193 ? -8.110 -12.062 -11.752 1.00 93.50 193 VAL A CA 1
ATOM 1450 C C . VAL A 1 193 ? -8.995 -12.204 -12.988 1.00 93.50 193 VAL A C 1
ATOM 1452 O O . VAL A 1 193 ? -9.724 -13.176 -13.119 1.00 93.50 193 VAL A O 1
ATOM 1455 N N . GLU A 1 194 ? -8.978 -11.231 -13.895 1.00 93.25 194 GLU A N 1
ATOM 1456 C CA . GLU A 1 194 ? -9.851 -11.229 -15.079 1.00 93.25 194 GLU A CA 1
ATOM 1457 C C . GLU A 1 194 ? -9.341 -12.170 -16.172 1.00 93.25 194 GLU A C 1
ATOM 1459 O O . GLU A 1 194 ? -10.125 -12.874 -16.805 1.00 93.25 194 GLU A O 1
ATOM 1464 N N . ALA A 1 195 ? -8.027 -12.179 -16.405 1.00 94.50 195 ALA A N 1
ATOM 1465 C CA . ALA A 1 195 ? -7.412 -13.009 -17.432 1.00 94.50 195 ALA A CA 1
ATOM 1466 C C . ALA A 1 195 ? -5.917 -13.217 -17.177 1.00 94.50 195 ALA A C 1
ATOM 1468 O O . ALA A 1 195 ? -5.229 -12.339 -16.651 1.00 94.50 195 ALA A O 1
ATOM 1469 N N . VAL A 1 196 ? -5.405 -14.353 -17.647 1.00 95.44 196 VAL A N 1
ATOM 1470 C CA . VAL A 1 196 ? -3.972 -14.623 -17.788 1.00 95.44 196 VAL A CA 1
ATOM 1471 C C . VAL A 1 196 ? -3.691 -14.838 -19.270 1.00 95.44 196 VAL A C 1
ATOM 1473 O O . VAL A 1 196 ? -4.312 -15.679 -19.913 1.00 95.44 196 VAL A O 1
ATOM 1476 N N . THR A 1 197 ? -2.787 -14.039 -19.832 1.00 94.69 197 THR A N 1
ATOM 1477 C CA . THR A 1 197 ? -2.251 -14.232 -21.183 1.00 94.69 197 THR A CA 1
ATOM 1478 C C . THR A 1 197 ? -0.814 -14.688 -21.042 1.00 94.69 197 THR A C 1
ATOM 1480 O O . THR A 1 197 ? 0.050 -13.912 -20.637 1.00 94.69 197 THR A O 1
ATOM 1483 N N . ASP A 1 198 ? -0.567 -15.956 -21.331 1.00 92.81 198 ASP A N 1
ATOM 1484 C CA . ASP A 1 198 ? 0.720 -16.583 -21.083 1.00 92.81 198 ASP A CA 1
ATOM 1485 C C . ASP A 1 198 ? 1.474 -16.804 -22.391 1.00 92.81 198 ASP A C 1
ATOM 1487 O O . ASP A 1 198 ? 1.115 -17.666 -23.192 1.00 92.81 198 ASP A O 1
ATOM 1491 N N . ALA A 1 199 ? 2.508 -15.997 -22.620 1.00 90.50 199 ALA A N 1
ATOM 1492 C CA . ALA A 1 199 ? 3.432 -16.197 -23.727 1.00 90.50 199 ALA A CA 1
ATOM 1493 C C . ALA A 1 199 ? 4.741 -16.855 -23.268 1.00 90.50 199 ALA A C 1
ATOM 1495 O O . ALA A 1 199 ? 5.680 -16.915 -24.059 1.00 90.50 199 ALA A O 1
ATOM 1496 N N . ARG A 1 200 ? 4.838 -17.315 -22.008 1.00 89.88 200 ARG A N 1
ATOM 1497 C CA . ARG A 1 200 ? 6.064 -17.921 -21.478 1.00 89.88 200 ARG A CA 1
ATOM 1498 C C . ARG A 1 200 ? 6.473 -19.130 -22.301 1.00 89.88 200 ARG A C 1
ATOM 1500 O O . ARG A 1 200 ? 5.651 -19.873 -22.838 1.00 89.88 200 ARG A O 1
ATOM 1507 N N . CYS A 1 201 ? 7.781 -19.323 -22.371 1.00 83.94 201 CYS A N 1
ATOM 1508 C CA . CYS A 1 201 ? 8.354 -20.458 -23.061 1.00 83.94 201 CYS A CA 1
ATOM 1509 C C . CYS A 1 201 ? 7.892 -21.773 -22.448 1.00 83.94 201 CYS A C 1
ATOM 1511 O O . CYS A 1 201 ? 7.840 -21.943 -21.232 1.00 83.94 201 CYS A O 1
ATOM 1513 N N . VAL A 1 202 ? 7.570 -22.706 -23.334 1.00 81.75 202 VAL A N 1
ATOM 1514 C CA . VAL A 1 202 ? 7.193 -24.062 -22.965 1.00 81.75 202 VAL A CA 1
ATOM 1515 C C . VAL A 1 202 ? 8.407 -24.739 -22.331 1.00 81.75 202 VAL A C 1
ATOM 1517 O O . VAL A 1 202 ? 9.476 -24.711 -22.939 1.00 81.75 202 VAL A O 1
ATOM 1520 N N . ALA A 1 203 ? 8.258 -25.348 -21.151 1.00 68.50 203 ALA A N 1
ATOM 1521 C CA . ALA A 1 203 ? 9.389 -25.832 -20.338 1.00 68.50 203 ALA A CA 1
ATOM 1522 C C . ALA A 1 203 ? 10.351 -26.803 -21.070 1.00 68.50 203 ALA A C 1
ATOM 1524 O O . ALA A 1 203 ? 11.523 -26.900 -20.718 1.00 68.50 203 ALA A O 1
ATOM 1525 N N . ASP A 1 204 ? 9.878 -27.476 -22.127 1.00 66.94 204 ASP A N 1
ATOM 1526 C CA . ASP A 1 204 ? 10.643 -28.447 -22.924 1.00 66.94 204 ASP A CA 1
ATOM 1527 C C . ASP A 1 204 ? 11.064 -27.934 -24.320 1.00 66.94 204 ASP A C 1
ATOM 1529 O O . ASP A 1 204 ? 11.604 -28.692 -25.133 1.00 66.94 204 ASP A O 1
ATOM 1533 N N . ALA A 1 205 ? 10.798 -26.664 -24.642 1.00 69.56 205 ALA A N 1
ATOM 1534 C CA . ALA A 1 205 ? 11.118 -26.068 -25.936 1.00 69.56 205 ALA A CA 1
ATOM 1535 C C . ALA A 1 205 ? 12.380 -25.193 -25.855 1.00 69.56 205 ALA A C 1
ATOM 1537 O O . ALA A 1 205 ? 12.540 -24.377 -24.953 1.00 69.56 205 ALA A O 1
ATOM 1538 N N . ALA A 1 206 ? 13.272 -25.322 -26.841 1.00 64.75 206 ALA A N 1
ATOM 1539 C CA . ALA A 1 206 ? 14.411 -24.420 -26.987 1.00 64.75 206 ALA A CA 1
ATOM 1540 C C . ALA A 1 206 ? 13.921 -23.050 -27.483 1.00 64.75 206 ALA A C 1
ATOM 1542 O O . ALA A 1 206 ? 13.726 -22.856 -28.682 1.00 64.75 206 ALA A O 1
ATOM 1543 N N . CYS A 1 207 ? 13.701 -22.117 -26.561 1.00 67.31 207 CYS A N 1
ATOM 1544 C CA . CYS A 1 207 ? 13.487 -20.714 -26.890 1.00 67.31 207 CYS A CA 1
ATOM 1545 C C . CYS A 1 207 ? 14.824 -19.994 -27.080 1.00 67.31 207 CYS A C 1
ATOM 1547 O O . CYS A 1 207 ? 15.746 -20.163 -26.282 1.00 67.31 207 CYS A O 1
ATOM 1549 N N . GLU A 1 208 ? 14.931 -19.174 -28.123 1.00 60.56 208 GLU A N 1
ATOM 1550 C CA . GLU A 1 208 ? 16.062 -18.260 -28.280 1.00 60.56 208 GLU A CA 1
ATOM 1551 C C . GLU A 1 208 ? 15.864 -17.057 -27.337 1.00 60.56 208 GLU A C 1
ATOM 1553 O O . GLU A 1 208 ? 14.922 -16.281 -27.490 1.00 60.56 208 GLU A O 1
ATOM 1558 N N . GLU A 1 209 ? 16.734 -16.903 -26.332 1.00 55.84 209 GLU A N 1
ATOM 1559 C CA . GLU A 1 209 ? 16.837 -15.659 -25.555 1.00 55.84 209 GLU A CA 1
ATOM 1560 C C . GLU A 1 209 ? 17.188 -14.475 -26.481 1.00 55.84 209 GLU A C 1
ATOM 1562 O O . GLU A 1 209 ? 17.962 -14.657 -27.427 1.00 55.84 209 GLU A O 1
ATOM 1567 N N . PRO A 1 210 ? 16.665 -13.253 -26.233 1.00 49.66 210 PRO A N 1
ATOM 1568 C CA . PRO A 1 210 ? 16.217 -12.730 -24.938 1.00 49.66 210 PRO A CA 1
ATOM 1569 C C . PRO A 1 210 ? 14.695 -12.547 -24.803 1.00 49.66 210 PRO A C 1
ATOM 1571 O O . PRO A 1 210 ? 14.237 -11.986 -23.812 1.00 49.66 210 PRO A O 1
ATOM 1574 N N . GLU A 1 211 ? 13.898 -13.021 -25.762 1.00 54.25 211 GLU A N 1
ATOM 1575 C CA . GLU A 1 211 ? 12.430 -12.919 -25.734 1.00 54.25 211 GLU A CA 1
ATOM 1576 C C . GLU A 1 211 ? 11.778 -14.115 -25.021 1.00 54.25 211 GLU A C 1
ATOM 1578 O O . GLU A 1 211 ? 10.751 -14.627 -25.462 1.00 54.25 211 GLU A O 1
ATOM 1583 N N . GLY A 1 212 ? 12.374 -14.595 -23.921 1.00 59.34 212 GLY A N 1
ATOM 1584 C CA . GLY A 1 212 ? 11.742 -15.605 -23.070 1.00 59.34 212 GLY A CA 1
ATOM 1585 C C . GLY A 1 212 ? 10.381 -15.069 -22.641 1.00 59.34 212 GLY A C 1
ATOM 1586 O O . GLY A 1 212 ? 10.322 -14.076 -21.923 1.00 59.34 212 GLY A O 1
ATOM 1587 N N . GLY A 1 213 ? 9.301 -15.616 -23.196 1.00 73.81 213 GLY A N 1
ATOM 1588 C CA . GLY A 1 213 ? 8.054 -14.868 -23.284 1.00 73.81 213 GLY A CA 1
ATOM 1589 C C . GLY A 1 213 ? 7.461 -14.455 -21.935 1.00 73.81 213 GLY A C 1
ATOM 1590 O O . GLY A 1 213 ? 7.812 -14.962 -20.869 1.00 73.81 213 GLY A O 1
ATOM 1591 N N . VAL A 1 214 ? 6.588 -13.457 -21.989 1.00 87.88 214 VAL A N 1
ATOM 1592 C CA . VAL A 1 214 ? 6.056 -12.760 -20.815 1.00 87.88 214 VAL A CA 1
ATOM 1593 C C . VAL A 1 214 ? 4.684 -13.329 -20.473 1.00 87.88 214 VAL A C 1
ATOM 1595 O O . VAL A 1 214 ? 3.870 -13.568 -21.364 1.00 87.88 214 VAL A O 1
ATOM 1598 N N . VAL A 1 215 ? 4.396 -13.503 -19.185 1.00 93.19 215 VAL A N 1
ATOM 1599 C CA . VAL A 1 215 ? 3.018 -13.697 -18.726 1.00 93.19 215 VAL A CA 1
ATOM 1600 C C . VAL A 1 215 ? 2.420 -12.350 -18.349 1.00 93.19 215 VAL A C 1
ATOM 1602 O O . VAL A 1 215 ? 3.043 -11.555 -17.646 1.00 93.19 215 VAL A O 1
ATOM 1605 N N . GLN A 1 216 ? 1.211 -12.085 -18.826 1.00 95.31 216 GLN A N 1
ATOM 1606 C CA . GLN A 1 216 ? 0.424 -10.911 -18.489 1.00 95.31 216 GLN A CA 1
ATOM 1607 C C . GLN A 1 216 ? -0.790 -11.331 -17.664 1.00 95.31 216 GLN A C 1
ATOM 1609 O O . GLN A 1 216 ? -1.554 -12.204 -18.069 1.00 95.31 216 GLN A O 1
ATOM 1614 N N . VAL A 1 217 ? -0.995 -10.666 -16.533 1.00 96.50 217 VAL A N 1
ATOM 1615 C CA . VAL A 1 217 ? -2.145 -10.867 -15.652 1.00 96.50 217 VAL A CA 1
ATOM 1616 C C . VAL A 1 217 ? -2.985 -9.596 -15.652 1.00 96.50 217 VAL A C 1
ATOM 1618 O O . VAL A 1 217 ? -2.491 -8.518 -15.316 1.00 96.50 217 VAL A O 1
ATOM 1621 N N . ALA A 1 218 ? -4.252 -9.718 -16.040 1.00 96.50 218 ALA A N 1
ATOM 1622 C CA . ALA A 1 218 ? -5.248 -8.664 -15.912 1.00 96.50 218 ALA A CA 1
ATOM 1623 C C . ALA A 1 218 ? -6.010 -8.844 -14.596 1.00 96.50 218 ALA A C 1
ATOM 1625 O O . ALA A 1 218 ? -6.550 -9.917 -14.329 1.00 96.50 218 ALA A O 1
ATOM 1626 N N . LEU A 1 219 ? -6.048 -7.795 -13.783 1.00 95.88 219 LEU A N 1
ATOM 1627 C CA . LEU A 1 219 ? -6.738 -7.752 -12.505 1.00 95.88 219 LEU A CA 1
ATOM 1628 C C . LEU A 1 219 ? -7.880 -6.736 -12.577 1.00 95.88 219 LEU A C 1
ATOM 1630 O O . LEU A 1 219 ? -7.645 -5.562 -12.858 1.00 95.88 219 LEU A O 1
ATOM 1634 N N . GLY A 1 220 ? -9.097 -7.169 -12.289 1.00 94.44 220 GLY A N 1
ATOM 1635 C CA . GLY A 1 220 ? -10.257 -6.307 -12.117 1.00 94.44 220 GLY A CA 1
ATOM 1636 C C . GLY A 1 220 ? -10.257 -5.707 -10.718 1.00 94.44 220 GLY A C 1
ATOM 1637 O O . GLY A 1 220 ? -10.257 -6.430 -9.727 1.00 94.44 220 GLY A O 1
ATOM 1638 N N . TRP A 1 221 ? -10.261 -4.386 -10.630 1.00 91.06 221 TRP A N 1
ATOM 1639 C CA . TRP A 1 221 ? -10.318 -3.605 -9.402 1.00 91.06 221 TRP A CA 1
ATOM 1640 C C . TRP A 1 221 ? -11.660 -2.893 -9.307 1.00 91.06 221 TRP A C 1
ATOM 1642 O O . TRP A 1 221 ? -12.038 -2.127 -10.197 1.00 91.06 221 TRP A O 1
ATOM 1652 N N . ARG A 1 222 ? -12.386 -3.106 -8.210 1.00 91.38 222 ARG A N 1
ATOM 1653 C CA . ARG A 1 222 ? -13.665 -2.438 -7.969 1.00 91.38 222 ARG A CA 1
ATOM 1654 C C . ARG A 1 222 ? -13.768 -1.964 -6.529 1.00 91.38 222 ARG A C 1
ATOM 1656 O O . ARG A 1 222 ? -13.933 -2.768 -5.617 1.00 91.38 222 ARG A O 1
ATOM 1663 N N . LYS A 1 223 ? -13.744 -0.647 -6.350 1.00 83.12 223 LYS A N 1
ATOM 1664 C CA . LYS A 1 223 ? -14.079 0.023 -5.091 1.00 83.12 223 LYS A CA 1
ATOM 1665 C C . LYS A 1 223 ? -15.590 0.234 -5.005 1.00 83.12 223 LYS A C 1
ATOM 1667 O O . LYS A 1 223 ? -16.233 0.514 -6.019 1.00 83.12 223 LYS A O 1
ATOM 1672 N N . GLU A 1 224 ? -16.166 0.078 -3.819 1.00 79.50 224 GLU A N 1
ATOM 1673 C CA . GLU A 1 224 ? -17.596 0.309 -3.597 1.00 79.50 224 GLU A CA 1
ATOM 1674 C C . GLU A 1 224 ? -18.020 1.711 -4.080 1.00 79.50 224 GLU A C 1
ATOM 1676 O O . GLU A 1 224 ? -17.389 2.715 -3.756 1.00 79.50 224 GLU A O 1
ATOM 1681 N N . GLY A 1 225 ? -19.063 1.778 -4.914 1.00 76.94 225 GLY A N 1
ATOM 1682 C CA . GLY A 1 225 ? -19.555 3.032 -5.499 1.00 76.94 225 GLY A CA 1
ATOM 1683 C C . GLY A 1 225 ? -18.732 3.598 -6.667 1.00 76.94 225 GLY A C 1
ATOM 1684 O O . GLY A 1 225 ? -19.164 4.577 -7.273 1.00 76.94 225 GLY A O 1
ATOM 1685 N N . ALA A 1 226 ? -17.600 2.988 -7.032 1.00 76.44 226 ALA A N 1
ATOM 1686 C CA . ALA A 1 226 ? -16.775 3.404 -8.166 1.00 76.44 226 ALA A CA 1
ATOM 1687 C C . ALA A 1 226 ? -16.968 2.500 -9.397 1.00 76.44 226 ALA A C 1
ATOM 1689 O O . ALA A 1 226 ? -17.406 1.350 -9.304 1.00 76.44 226 ALA A O 1
ATOM 1690 N N . ALA A 1 227 ? -16.613 3.022 -10.575 1.00 87.06 227 ALA A N 1
ATOM 1691 C CA . ALA A 1 227 ? -16.559 2.220 -11.793 1.00 87.06 227 ALA A CA 1
ATOM 1692 C C . ALA A 1 227 ? -15.440 1.158 -11.694 1.00 87.06 227 ALA A C 1
ATOM 1694 O O . ALA A 1 227 ? -14.373 1.468 -11.159 1.00 87.06 227 ALA A O 1
ATOM 1695 N N . PRO A 1 228 ? -15.641 -0.067 -12.219 1.00 88.94 228 PRO A N 1
ATOM 1696 C CA . PRO A 1 228 ? -14.579 -1.067 -12.307 1.00 88.94 228 PRO A CA 1
ATOM 1697 C C . PRO A 1 228 ? -13.405 -0.563 -13.153 1.00 88.94 228 PRO A C 1
ATOM 1699 O O . PRO A 1 228 ? -13.603 0.121 -14.160 1.00 88.94 228 PRO A O 1
ATOM 1702 N N . GLN A 1 229 ? -12.190 -0.924 -12.761 1.00 91.38 229 GLN A N 1
ATOM 1703 C CA . GLN A 1 229 ? -10.949 -0.577 -13.449 1.00 91.38 229 GLN A CA 1
ATOM 1704 C C . GLN A 1 229 ? -10.095 -1.830 -13.637 1.00 91.38 229 GLN A C 1
ATOM 1706 O O . GLN A 1 229 ? -10.148 -2.733 -12.813 1.00 91.38 229 GLN A O 1
ATOM 1711 N N . THR A 1 230 ? -9.279 -1.877 -14.690 1.00 93.69 230 THR A N 1
ATOM 1712 C CA . THR A 1 230 ? -8.376 -3.011 -14.936 1.00 93.69 230 THR A CA 1
ATOM 1713 C C . THR A 1 230 ? -6.926 -2.603 -14.693 1.00 93.69 230 THR A C 1
ATOM 1715 O O . THR A 1 230 ? -6.426 -1.607 -15.227 1.00 93.69 230 THR A O 1
ATOM 1718 N N . ILE A 1 231 ? -6.230 -3.410 -13.903 1.00 91.25 231 ILE A N 1
ATOM 1719 C CA . ILE A 1 231 ? -4.800 -3.327 -13.632 1.00 91.25 231 ILE A CA 1
ATOM 1720 C C . ILE A 1 231 ? -4.128 -4.448 -14.421 1.00 91.25 231 ILE A C 1
ATOM 1722 O O . ILE A 1 231 ? -4.642 -5.552 -14.535 1.00 91.25 231 ILE A O 1
ATOM 1726 N N . THR A 1 232 ? -2.966 -4.173 -14.991 1.00 94.31 232 THR A N 1
ATOM 1727 C CA . THR A 1 232 ? -2.190 -5.159 -15.745 1.00 94.31 232 THR A CA 1
ATOM 1728 C C . THR A 1 232 ? -0.812 -5.277 -15.128 1.00 94.31 232 THR A C 1
ATOM 1730 O O . THR A 1 232 ? -0.125 -4.262 -14.988 1.00 94.31 232 THR A O 1
ATOM 1733 N N . LEU A 1 233 ? -0.436 -6.506 -14.780 1.00 89.94 233 LEU A N 1
ATOM 1734 C CA . LEU A 1 233 ? 0.899 -6.899 -14.342 1.00 89.94 233 LEU A CA 1
ATOM 1735 C C . LEU A 1 233 ? 1.520 -7.793 -15.411 1.00 89.94 233 LEU A C 1
ATOM 1737 O O . LEU A 1 233 ? 0.818 -8.546 -16.085 1.00 89.94 233 LEU A O 1
ATOM 1741 N N . THR A 1 234 ? 2.832 -7.711 -15.578 1.00 91.88 234 THR A N 1
ATOM 1742 C CA . THR A 1 234 ? 3.578 -8.557 -16.516 1.00 91.88 234 THR A CA 1
ATOM 1743 C C . THR A 1 234 ? 4.807 -9.122 -15.828 1.00 91.88 234 THR A C 1
ATOM 1745 O O . THR A 1 234 ? 5.487 -8.391 -15.121 1.00 91.88 234 THR A O 1
ATOM 1748 N N . ALA A 1 235 ? 5.127 -10.396 -16.027 1.00 88.19 235 ALA A N 1
ATOM 1749 C CA . ALA A 1 235 ? 6.306 -11.021 -15.430 1.00 88.19 235 ALA A CA 1
ATOM 1750 C C . ALA A 1 235 ? 7.013 -11.953 -16.423 1.00 88.19 235 ALA A C 1
ATOM 1752 O O . ALA A 1 235 ? 6.368 -12.625 -17.227 1.00 88.19 235 ALA A O 1
ATOM 1753 N N . HIS A 1 236 ? 8.339 -12.027 -16.331 1.00 89.31 236 HIS A N 1
ATOM 1754 C CA . HIS A 1 236 ? 9.052 -13.257 -16.665 1.00 89.31 236 HIS A CA 1
ATOM 1755 C C . HIS A 1 236 ? 8.987 -14.161 -15.437 1.00 89.31 236 HIS A C 1
ATOM 1757 O O . HIS A 1 236 ? 8.954 -13.646 -14.318 1.00 89.31 236 HIS A O 1
ATOM 1763 N N . THR A 1 237 ? 8.991 -15.478 -15.619 1.00 89.38 237 THR A N 1
ATOM 1764 C CA . THR A 1 237 ? 9.063 -16.410 -14.489 1.00 89.38 237 THR A CA 1
ATOM 1765 C C . THR A 1 237 ? 10.227 -17.371 -14.635 1.00 89.38 237 THR A C 1
ATOM 1767 O O . THR A 1 237 ? 10.650 -17.653 -15.754 1.00 89.38 237 THR A O 1
ATOM 1770 N N . ASP A 1 238 ? 10.725 -17.882 -13.515 1.00 84.56 238 ASP A N 1
ATOM 1771 C CA . ASP A 1 238 ? 11.608 -19.047 -13.515 1.00 84.56 238 ASP A CA 1
ATOM 1772 C C . ASP A 1 238 ? 10.831 -20.353 -13.782 1.00 84.56 238 ASP A C 1
ATOM 1774 O O . ASP A 1 238 ? 9.610 -20.341 -13.984 1.00 84.56 238 ASP A O 1
ATOM 1778 N N . ASP A 1 239 ? 11.543 -21.483 -13.761 1.00 83.81 239 ASP A N 1
ATOM 1779 C CA . ASP A 1 239 ? 10.995 -22.831 -13.977 1.00 83.81 239 ASP A CA 1
ATOM 1780 C C . ASP A 1 239 ? 10.010 -23.282 -12.879 1.00 83.81 239 ASP A C 1
ATOM 1782 O O . ASP A 1 239 ? 9.280 -24.256 -13.059 1.00 83.81 239 ASP A O 1
ATOM 1786 N N . ALA A 1 240 ? 9.970 -22.592 -11.734 1.00 80.44 240 ALA A N 1
ATOM 1787 C CA . ALA A 1 240 ? 8.984 -22.820 -10.679 1.00 80.44 240 ALA A CA 1
ATOM 1788 C C . ALA A 1 240 ? 7.744 -21.919 -10.840 1.00 80.44 240 ALA A C 1
ATOM 1790 O O . ALA A 1 240 ? 6.793 -22.019 -10.064 1.00 80.44 240 ALA A O 1
ATOM 1791 N N . GLY A 1 241 ? 7.738 -21.039 -11.845 1.00 85.62 241 GLY A N 1
ATOM 1792 C CA . GLY A 1 241 ? 6.695 -20.046 -12.055 1.00 85.62 241 GLY A CA 1
ATOM 1793 C C . GLY A 1 241 ? 6.831 -18.817 -11.155 1.00 85.62 241 GLY A C 1
ATOM 1794 O O . GLY A 1 241 ? 5.930 -17.979 -11.167 1.00 85.62 241 GLY A O 1
ATOM 1795 N N . ALA A 1 242 ? 7.918 -18.665 -10.392 1.00 83.44 242 ALA A N 1
ATOM 1796 C CA . ALA A 1 242 ? 8.153 -17.471 -9.587 1.00 83.44 242 ALA A CA 1
ATOM 1797 C C . ALA A 1 242 ? 8.507 -16.287 -10.489 1.00 83.44 242 ALA A C 1
ATOM 1799 O O . ALA A 1 242 ? 9.316 -16.412 -11.409 1.00 83.44 242 ALA A O 1
ATOM 1800 N N . ALA A 1 243 ? 7.891 -15.134 -10.241 1.00 84.62 243 ALA A N 1
ATOM 1801 C CA . ALA A 1 243 ? 8.137 -13.920 -10.998 1.00 84.62 243 ALA A CA 1
ATOM 1802 C C . ALA A 1 243 ? 9.576 -13.438 -10.772 1.00 84.62 243 ALA A C 1
ATOM 1804 O O . ALA A 1 243 ? 10.025 -13.235 -9.643 1.00 84.62 243 ALA A O 1
ATOM 1805 N N . LEU A 1 244 ? 10.302 -13.244 -11.867 1.00 79.00 244 LEU A N 1
ATOM 1806 C CA . LEU A 1 244 ? 11.650 -12.702 -11.851 1.00 79.00 244 LEU A CA 1
ATOM 1807 C C . LEU A 1 244 ? 11.617 -11.177 -11.647 1.00 79.00 244 LEU A C 1
ATOM 1809 O O . LEU A 1 244 ? 10.615 -10.527 -11.971 1.00 79.00 244 LEU A O 1
ATOM 1813 N N . PRO A 1 245 ? 12.715 -10.578 -11.147 1.00 66.94 245 PRO A N 1
ATOM 1814 C CA . PRO A 1 245 ? 12.828 -9.130 -11.021 1.00 66.94 245 PRO A CA 1
ATOM 1815 C C . PRO A 1 245 ? 12.545 -8.391 -12.344 1.00 66.94 245 PRO A C 1
ATOM 1817 O O . PRO A 1 245 ? 12.768 -8.954 -13.420 1.00 66.94 245 PRO A O 1
ATOM 1820 N N . PRO A 1 246 ? 12.099 -7.120 -12.291 1.00 67.06 246 PRO A N 1
ATOM 1821 C CA . PRO A 1 246 ? 11.740 -6.359 -13.484 1.00 67.06 246 PRO A CA 1
ATOM 1822 C C . PRO A 1 246 ? 12.887 -6.300 -14.502 1.00 67.06 246 PRO A C 1
ATOM 1824 O O . PRO A 1 246 ? 14.005 -5.903 -14.170 1.00 67.06 246 PRO A O 1
ATOM 1827 N N . ALA A 1 247 ? 12.591 -6.640 -15.757 1.00 61.31 247 ALA A N 1
ATOM 1828 C CA . ALA A 1 247 ? 13.516 -6.533 -16.880 1.00 61.31 247 ALA A CA 1
ATOM 1829 C C . ALA A 1 247 ? 12.788 -5.972 -18.114 1.00 61.31 247 ALA A C 1
ATOM 1831 O O . ALA A 1 247 ? 11.718 -6.442 -18.497 1.00 61.31 247 ALA A O 1
ATOM 1832 N N . GLY A 1 248 ? 13.348 -4.934 -18.742 1.00 70.94 248 GLY A N 1
ATOM 1833 C CA . GLY A 1 248 ? 12.762 -4.316 -19.936 1.00 70.94 248 GLY A CA 1
ATOM 1834 C C . GLY A 1 248 ? 11.364 -3.722 -19.703 1.00 70.94 248 GLY A C 1
ATOM 1835 O O . GLY A 1 248 ? 11.173 -2.869 -18.834 1.00 70.94 248 GLY A O 1
ATOM 1836 N N . VAL A 1 249 ? 10.384 -4.145 -20.509 1.00 64.88 249 VAL A N 1
ATOM 1837 C CA . VAL A 1 249 ? 8.979 -3.681 -20.446 1.00 64.88 249 VAL A CA 1
ATOM 1838 C C . VAL A 1 249 ? 8.129 -4.429 -19.416 1.00 64.88 249 VAL A C 1
ATOM 1840 O O . VAL A 1 249 ? 6.979 -4.066 -19.189 1.00 64.88 249 VAL A O 1
ATOM 1843 N N . VAL A 1 250 ? 8.692 -5.451 -18.775 1.00 76.44 250 VAL A N 1
ATOM 1844 C CA . VAL A 1 250 ? 7.998 -6.288 -17.799 1.00 76.44 250 VAL A CA 1
ATOM 1845 C C . VAL A 1 250 ? 7.842 -5.540 -16.473 1.00 76.44 250 VAL A C 1
ATOM 1847 O O . VAL A 1 250 ? 8.755 -4.851 -16.007 1.00 76.44 250 VAL A O 1
ATOM 1850 N N . ARG A 1 251 ? 6.649 -5.624 -15.890 1.00 75.94 251 ARG A N 1
ATOM 1851 C CA . ARG A 1 251 ? 6.214 -4.915 -14.681 1.00 75.94 251 ARG A CA 1
ATOM 1852 C C . ARG A 1 251 ? 5.522 -5.912 -13.747 1.00 75.94 251 ARG A C 1
ATOM 1854 O O . ARG A 1 251 ? 4.289 -5.974 -13.739 1.00 75.94 251 ARG A O 1
ATOM 1861 N N . PRO A 1 252 ? 6.287 -6.699 -12.963 1.00 77.69 252 PRO A N 1
ATOM 1862 C CA . PRO A 1 252 ? 5.706 -7.632 -11.998 1.00 77.69 252 PRO A CA 1
ATOM 1863 C C . PRO A 1 252 ? 5.163 -6.881 -10.777 1.00 77.69 252 PRO A C 1
ATOM 1865 O O . PRO A 1 252 ? 4.594 -7.485 -9.881 1.00 77.69 252 PRO A O 1
ATOM 1868 N N . PHE A 1 253 ? 5.331 -5.559 -10.742 1.00 80.50 253 PHE A N 1
ATOM 1869 C CA . PHE A 1 253 ? 4.789 -4.672 -9.736 1.00 80.50 253 PHE A CA 1
ATOM 1870 C C . PHE A 1 253 ? 4.032 -3.512 -10.386 1.00 80.50 253 PHE A C 1
ATOM 1872 O O . PHE A 1 253 ? 4.463 -2.992 -11.421 1.00 80.50 253 PHE A O 1
ATOM 1879 N N . ARG A 1 254 ? 2.938 -3.074 -9.758 1.00 77.12 254 ARG A N 1
ATOM 1880 C CA . ARG A 1 254 ? 2.239 -1.833 -10.112 1.00 77.12 254 ARG A CA 1
ATOM 1881 C C . ARG A 1 254 ? 1.600 -1.205 -8.881 1.00 77.12 254 ARG A C 1
ATOM 1883 O O . ARG A 1 254 ? 0.961 -1.904 -8.109 1.00 77.12 254 ARG A O 1
ATOM 1890 N N . LEU A 1 255 ? 1.711 0.113 -8.740 1.00 57.34 255 LEU A N 1
ATOM 1891 C CA . LEU A 1 255 ? 0.934 0.883 -7.769 1.00 57.34 255 LEU A CA 1
ATOM 1892 C C . LEU A 1 255 ? -0.383 1.330 -8.415 1.00 57.34 255 LEU A C 1
ATOM 1894 O O . LEU A 1 255 ? -0.389 1.833 -9.543 1.00 57.34 255 LEU A O 1
ATOM 1898 N N . PHE A 1 256 ? -1.498 1.148 -7.716 1.00 68.44 256 PHE A N 1
ATOM 1899 C CA . PHE A 1 256 ? -2.813 1.559 -8.189 1.00 68.44 256 PHE A CA 1
ATOM 1900 C C . PHE A 1 256 ? -3.713 1.936 -7.010 1.00 68.44 256 PHE A C 1
ATOM 1902 O O . PHE A 1 256 ? -3.846 1.156 -6.075 1.00 68.44 256 PHE A O 1
ATOM 1909 N N . ASP A 1 257 ? -4.292 3.141 -7.046 1.00 65.81 257 ASP A N 1
ATOM 1910 C CA . ASP A 1 257 ? -5.134 3.701 -5.969 1.00 65.81 257 ASP A CA 1
ATOM 1911 C C . ASP A 1 257 ? -4.513 3.554 -4.561 1.00 65.81 257 ASP A C 1
ATOM 1913 O O . ASP A 1 257 ? -5.173 3.181 -3.596 1.00 65.81 257 ASP A O 1
ATOM 1917 N N . GLY A 1 258 ? -3.198 3.788 -4.451 1.00 53.81 258 GLY A N 1
ATOM 1918 C CA . GLY A 1 258 ? -2.469 3.685 -3.182 1.00 53.81 258 GLY A CA 1
ATOM 1919 C C . GLY A 1 258 ? -2.225 2.255 -2.680 1.00 53.81 258 GLY A C 1
ATOM 1920 O O . GLY A 1 258 ? -1.788 2.090 -1.548 1.00 53.81 258 GLY A O 1
ATOM 1921 N N . VAL A 1 259 ? -2.472 1.225 -3.496 1.00 65.06 259 VAL A N 1
ATOM 1922 C CA . VAL A 1 259 ? -2.164 -0.184 -3.196 1.00 65.06 259 VAL A CA 1
ATOM 1923 C C . VAL A 1 259 ? -1.092 -0.698 -4.151 1.00 65.06 259 VAL A C 1
ATOM 1925 O O . VAL A 1 259 ? -1.135 -0.447 -5.356 1.00 65.06 259 VAL A O 1
ATOM 1928 N N . GLY A 1 260 ? -0.089 -1.373 -3.601 1.00 68.25 260 GLY A N 1
ATOM 1929 C CA . GLY A 1 260 ? 1.052 -1.918 -4.321 1.00 68.25 260 GLY A CA 1
ATOM 1930 C C . GLY A 1 260 ? 0.764 -3.364 -4.666 1.00 68.25 260 GLY A C 1
ATOM 1931 O O . GLY A 1 260 ? 0.548 -4.180 -3.780 1.00 68.25 260 GLY A O 1
ATOM 1932 N N . PHE A 1 261 ? 0.735 -3.688 -5.949 1.00 84.69 261 PHE A N 1
ATOM 1933 C CA . PHE A 1 261 ? 0.424 -5.024 -6.433 1.00 84.69 261 PHE A CA 1
ATOM 1934 C C . PHE A 1 261 ? 1.707 -5.697 -6.851 1.00 84.69 261 PHE A C 1
ATOM 1936 O O . PHE A 1 261 ? 2.314 -5.272 -7.831 1.00 84.69 261 PHE A O 1
ATOM 1943 N N . HIS A 1 262 ? 2.091 -6.754 -6.152 1.00 80.31 262 HIS A N 1
ATOM 1944 C CA . HIS A 1 262 ? 3.235 -7.582 -6.496 1.00 80.31 262 HIS A CA 1
ATOM 1945 C C . HIS A 1 262 ? 2.736 -8.901 -7.069 1.00 80.31 262 HIS A C 1
ATOM 1947 O O . HIS A 1 262 ? 2.040 -9.657 -6.398 1.00 80.31 262 HIS A O 1
ATOM 1953 N N . LEU A 1 263 ? 3.110 -9.188 -8.308 1.00 90.81 263 LEU A N 1
ATOM 1954 C CA . LEU A 1 263 ? 2.985 -10.499 -8.917 1.00 90.81 263 LEU A CA 1
ATOM 1955 C C . LEU A 1 263 ? 4.174 -11.341 -8.466 1.00 90.81 263 LEU A C 1
ATOM 1957 O O . LEU A 1 263 ? 5.306 -11.057 -8.849 1.00 90.81 263 LEU A O 1
ATOM 1961 N N . LEU A 1 264 ? 3.916 -12.343 -7.627 1.00 78.38 264 LEU A N 1
ATOM 1962 C CA . LEU A 1 264 ? 4.958 -13.170 -7.021 1.00 78.38 264 LEU A CA 1
ATOM 1963 C C . LEU A 1 264 ? 5.186 -14.474 -7.777 1.00 78.38 264 LEU A C 1
ATOM 1965 O O . LEU A 1 264 ? 6.328 -14.898 -7.925 1.00 78.38 264 LEU A O 1
ATOM 1969 N N . SER A 1 265 ? 4.123 -15.124 -8.253 1.00 89.12 265 SER A N 1
ATOM 1970 C CA . SER A 1 265 ? 4.245 -16.330 -9.074 1.00 89.12 265 SER A CA 1
ATOM 1971 C C . SER A 1 265 ? 3.007 -16.588 -9.928 1.00 89.12 265 SER A C 1
ATOM 1973 O O . SER A 1 265 ? 1.909 -16.133 -9.606 1.00 89.12 265 SER A O 1
ATOM 1975 N N . ILE A 1 266 ? 3.197 -17.313 -11.032 1.00 94.56 266 ILE A N 1
ATOM 1976 C CA . ILE A 1 266 ? 2.132 -17.817 -11.899 1.00 94.56 266 ILE A CA 1
ATOM 1977 C C . ILE A 1 266 ? 2.421 -19.280 -12.232 1.00 94.56 266 ILE A C 1
ATOM 1979 O O . ILE A 1 266 ? 3.431 -19.585 -12.871 1.00 94.56 266 ILE A O 1
ATOM 1983 N N . THR A 1 267 ? 1.524 -20.185 -11.853 1.00 89.94 267 THR A N 1
ATOM 1984 C CA . THR A 1 267 ? 1.626 -21.624 -12.146 1.00 89.94 267 THR A CA 1
ATOM 1985 C C . THR A 1 267 ? 0.333 -22.150 -12.776 1.00 89.94 267 THR A C 1
ATOM 1987 O O . THR A 1 267 ? -0.704 -21.523 -12.598 1.00 89.94 267 THR A O 1
ATOM 1990 N N . PRO A 1 268 ? 0.354 -23.270 -13.522 1.00 91.38 268 PRO A N 1
ATOM 1991 C CA . PRO A 1 268 ? 1.540 -23.974 -14.014 1.00 91.38 268 PRO A CA 1
ATOM 1992 C C . PRO A 1 268 ? 2.261 -23.193 -15.134 1.00 91.38 268 PRO A C 1
ATOM 1994 O O . PRO A 1 268 ? 1.783 -22.161 -15.608 1.00 91.38 268 PRO A O 1
ATOM 1997 N N . LEU A 1 269 ? 3.448 -23.661 -15.530 1.00 87.94 269 LEU A N 1
ATOM 1998 C CA . LEU A 1 269 ? 4.109 -23.232 -16.768 1.00 87.94 269 LEU A CA 1
ATOM 1999 C C . LEU A 1 269 ? 3.483 -23.948 -17.976 1.00 87.94 269 LEU A C 1
ATOM 2001 O O . LEU A 1 269 ? 3.087 -25.111 -17.837 1.00 87.94 269 LEU A O 1
ATOM 2005 N N . PRO A 1 270 ? 3.442 -23.317 -19.163 1.00 88.69 270 PRO A N 1
ATOM 2006 C CA . PRO A 1 270 ? 3.023 -23.988 -20.389 1.00 88.69 270 PRO A CA 1
ATOM 2007 C C . PRO A 1 270 ? 3.870 -25.239 -20.672 1.00 88.69 270 PRO A C 1
ATOM 2009 O O . PRO A 1 270 ? 5.100 -25.211 -20.574 1.00 88.69 270 PRO A O 1
ATOM 2012 N N . GLN A 1 271 ? 3.215 -26.338 -21.060 1.00 86.44 271 GLN A N 1
ATOM 2013 C CA . GLN A 1 271 ? 3.859 -27.604 -21.436 1.00 86.44 271 GLN A CA 1
ATOM 2014 C C . GLN A 1 271 ? 3.504 -28.002 -22.873 1.00 86.44 271 GLN A C 1
ATOM 2016 O O . GLN A 1 271 ? 2.423 -27.693 -23.376 1.00 86.44 271 GLN A O 1
ATOM 2021 N N . VAL A 1 272 ? 4.423 -28.684 -23.566 1.00 83.56 272 VAL A N 1
ATOM 2022 C CA . VAL A 1 272 ? 4.231 -29.028 -24.982 1.00 83.56 272 VAL A CA 1
ATOM 2023 C C . VAL A 1 272 ? 3.087 -30.032 -25.106 1.00 83.56 272 VAL A C 1
ATOM 2025 O O . VAL A 1 272 ? 3.156 -31.133 -24.567 1.00 83.56 272 VAL A O 1
ATOM 2028 N N . GLY A 1 273 ? 2.048 -29.664 -25.859 1.00 85.50 273 GLY A N 1
ATOM 2029 C CA . GLY A 1 273 ? 0.886 -30.526 -26.089 1.00 85.50 273 GLY A CA 1
ATOM 2030 C C . GLY A 1 273 ? -0.106 -30.584 -24.925 1.00 85.50 273 GLY A C 1
ATOM 2031 O O . GLY A 1 273 ? -0.980 -31.449 -24.940 1.00 85.50 273 GLY A O 1
ATOM 2032 N N . VAL A 1 274 ? 0.020 -29.686 -23.943 1.00 88.44 274 VAL A N 1
ATOM 2033 C CA . VAL A 1 274 ? -0.965 -29.491 -22.875 1.00 88.44 274 VAL A CA 1
ATOM 2034 C C . VAL A 1 274 ? -1.639 -28.141 -23.092 1.00 88.44 274 VAL A C 1
ATOM 2036 O O . VAL A 1 274 ? -1.002 -27.099 -22.953 1.00 88.44 274 VAL A O 1
ATOM 2039 N N . ASP A 1 275 ? -2.926 -28.164 -23.430 1.00 85.56 275 ASP A N 1
ATOM 2040 C CA . ASP A 1 275 ? -3.749 -26.956 -23.450 1.00 85.56 275 ASP A CA 1
ATOM 2041 C C . ASP A 1 275 ? -4.126 -26.611 -22.003 1.00 85.56 275 ASP A C 1
ATOM 2043 O O . ASP A 1 275 ? -4.803 -27.396 -21.339 1.00 85.56 275 ASP A O 1
ATOM 2047 N N . LEU A 1 276 ? -3.666 -25.459 -21.510 1.00 87.38 276 LEU A N 1
ATOM 2048 C CA . LEU A 1 276 ? -4.048 -24.934 -20.197 1.00 87.38 276 LEU A CA 1
ATOM 2049 C C . LEU A 1 276 ? -5.317 -24.095 -20.344 1.00 87.38 276 LEU A C 1
ATOM 2051 O O . LEU A 1 276 ? -5.335 -23.118 -21.099 1.00 87.38 276 LEU A O 1
ATOM 2055 N N . ALA A 1 277 ? -6.376 -24.463 -19.627 1.00 85.88 277 ALA A N 1
ATOM 2056 C CA . ALA A 1 277 ? -7.554 -23.617 -19.523 1.00 85.88 277 ALA A CA 1
ATOM 2057 C C . ALA A 1 277 ? -7.242 -22.400 -18.627 1.00 85.88 277 ALA A C 1
ATOM 2059 O O . ALA A 1 277 ? -6.386 -22.493 -17.745 1.00 85.88 277 ALA A O 1
ATOM 2060 N N . PRO A 1 278 ? -7.910 -21.244 -18.809 1.00 83.19 278 PRO A N 1
ATOM 2061 C CA . PRO A 1 278 ? -7.699 -20.076 -17.952 1.00 83.19 278 PRO A CA 1
ATOM 2062 C C . PRO A 1 278 ? -7.788 -20.409 -16.456 1.00 83.19 278 PRO A C 1
ATOM 2064 O O . PRO A 1 278 ? -6.925 -20.007 -15.685 1.00 83.19 278 PRO A O 1
ATOM 2067 N N . GLU A 1 279 ? -8.775 -21.203 -16.055 1.00 79.50 279 GLU A N 1
ATOM 2068 C CA . GLU A 1 279 ? -8.996 -21.664 -14.682 1.00 79.50 279 GLU A CA 1
ATOM 2069 C C . GLU A 1 279 ? -7.898 -22.587 -14.120 1.00 79.50 279 GLU A C 1
ATOM 2071 O O . GLU A 1 279 ? -7.841 -22.800 -12.906 1.00 79.50 279 GLU A O 1
ATOM 2076 N N . ASP A 1 280 ? -7.000 -23.114 -14.957 1.00 84.00 280 ASP A N 1
ATOM 2077 C CA . ASP A 1 280 ? -5.864 -23.924 -14.507 1.00 84.00 280 ASP A CA 1
ATOM 2078 C C . ASP A 1 280 ? -4.735 -23.057 -13.939 1.00 84.00 280 ASP A C 1
ATOM 2080 O O . ASP A 1 280 ? -3.914 -23.540 -13.156 1.00 84.00 280 ASP A O 1
ATOM 2084 N N . TYR A 1 281 ? -4.712 -21.763 -14.275 1.00 88.94 281 TYR A N 1
ATOM 2085 C CA . TYR A 1 281 ? -3.724 -20.836 -13.743 1.00 88.94 281 TYR A CA 1
ATOM 2086 C C . TYR A 1 281 ? -3.960 -20.513 -12.267 1.00 88.94 281 TYR A C 1
ATOM 2088 O O . TYR A 1 281 ? -5.082 -20.455 -11.763 1.00 88.94 281 TYR A O 1
ATOM 2096 N N . ARG A 1 282 ? -2.862 -20.262 -11.565 1.00 85.38 282 ARG A N 1
ATOM 2097 C CA . ARG A 1 282 ? -2.778 -19.817 -10.179 1.00 85.38 282 ARG A CA 1
ATOM 2098 C C . ARG A 1 282 ? -1.833 -18.632 -10.137 1.00 85.38 282 ARG A C 1
ATOM 2100 O O . ARG A 1 282 ? -0.643 -18.771 -10.399 1.00 85.38 282 ARG A O 1
ATOM 2107 N N . VAL A 1 283 ? -2.383 -17.466 -9.837 1.00 90.12 283 VAL A N 1
ATOM 2108 C CA . VAL A 1 283 ? -1.680 -16.191 -9.739 1.00 90.12 283 VAL A CA 1
ATOM 2109 C C . VAL A 1 283 ? -1.483 -15.881 -8.266 1.00 90.12 283 VAL A C 1
ATOM 2111 O O . VAL A 1 283 ? -2.445 -15.571 -7.568 1.00 90.12 283 VAL A O 1
ATOM 2114 N N . THR A 1 284 ? -0.246 -15.944 -7.791 1.00 82.12 284 THR A N 1
ATOM 2115 C CA . THR A 1 284 ? 0.098 -15.511 -6.437 1.00 82.12 284 THR A CA 1
ATOM 2116 C C . THR A 1 284 ? 0.448 -14.036 -6.459 1.00 82.12 284 THR A C 1
ATOM 2118 O O . THR A 1 284 ? 1.409 -13.616 -7.110 1.00 82.12 284 THR A O 1
ATOM 2121 N N . LEU A 1 285 ? -0.341 -13.255 -5.736 1.00 88.31 285 LEU A N 1
ATOM 2122 C CA . LEU A 1 285 ? -0.170 -11.829 -5.546 1.00 88.31 285 LEU A CA 1
ATOM 2123 C C . LEU A 1 285 ? 0.231 -11.562 -4.103 1.00 88.31 285 LEU A C 1
ATOM 2125 O O . LEU A 1 285 ? -0.160 -12.287 -3.198 1.00 88.31 285 LEU A O 1
ATOM 2129 N N . MET A 1 286 ? 0.952 -10.481 -3.878 1.00 81.38 286 MET A N 1
ATOM 2130 C CA . MET A 1 286 ? 1.000 -9.832 -2.579 1.00 81.38 286 MET A CA 1
ATOM 2131 C C . MET A 1 286 ? 0.573 -8.397 -2.791 1.00 81.38 286 MET A C 1
ATOM 2133 O O . MET A 1 286 ? 1.066 -7.708 -3.685 1.00 81.38 286 MET A O 1
ATOM 2137 N N . LEU A 1 287 ? -0.402 -7.980 -2.002 1.00 80.38 287 LEU A N 1
ATOM 2138 C CA . LEU A 1 287 ? -0.807 -6.593 -1.971 1.00 80.38 287 LEU A CA 1
ATOM 2139 C C . LEU A 1 287 ? -0.110 -5.977 -0.798 1.00 80.38 287 LEU A C 1
ATOM 2141 O O . LEU A 1 287 ? -0.309 -6.435 0.314 1.00 80.38 287 LEU A O 1
ATOM 2145 N N . GLU A 1 288 ? 0.667 -4.950 -1.030 1.00 59.50 288 GLU A N 1
ATOM 2146 C CA . GLU A 1 288 ? 1.129 -4.100 0.046 1.00 59.50 288 GLU A CA 1
ATOM 2147 C C . GLU A 1 288 ? 0.140 -2.941 0.124 1.00 59.50 288 GLU A C 1
ATOM 2149 O O . GLU A 1 288 ? -0.344 -2.464 -0.912 1.00 59.50 288 GLU A O 1
ATOM 2154 N N . ALA A 1 289 ? -0.203 -2.498 1.338 1.00 49.19 289 ALA A N 1
ATOM 2155 C CA . ALA A 1 289 ? -0.750 -1.156 1.506 1.00 49.19 289 ALA A CA 1
ATOM 2156 C C . ALA A 1 289 ? 0.321 -0.302 0.859 1.00 49.19 289 ALA A C 1
ATOM 2158 O O . ALA A 1 289 ? 1.454 -0.359 1.343 1.00 49.19 289 ALA A O 1
ATOM 2159 N N . GLY A 1 290 ? 0.005 0.241 -0.326 1.00 39.34 290 GLY A N 1
ATOM 2160 C CA . GLY A 1 290 ? 0.991 0.411 -1.392 1.00 39.34 290 GLY A CA 1
ATOM 2161 C C . GLY A 1 290 ? 2.215 1.020 -0.793 1.00 39.34 290 GLY A C 1
ATOM 2162 O O . GLY A 1 290 ? 2.019 1.923 0.021 1.00 39.34 290 GLY A O 1
ATOM 2163 N N . PRO A 1 291 ? 3.384 0.399 -1.034 1.00 31.17 291 PRO A N 1
ATOM 2164 C CA . PRO A 1 291 ? 4.472 0.393 -0.083 1.00 31.17 291 PRO A CA 1
ATOM 2165 C C . PRO A 1 291 ? 4.580 1.772 0.532 1.00 31.17 291 PRO A C 1
ATOM 2167 O O . PRO A 1 291 ? 4.475 2.779 -0.179 1.00 31.17 291 PRO A O 1
ATOM 2170 N N . ARG A 1 292 ? 4.876 1.840 1.827 1.00 36.31 292 ARG A N 1
ATOM 2171 C CA . ARG A 1 292 ? 5.679 2.972 2.278 1.00 36.31 292 ARG A CA 1
ATOM 2172 C C . ARG A 1 292 ? 7.012 2.924 1.512 1.00 36.31 292 ARG A C 1
ATOM 2174 O O . ARG A 1 292 ? 8.038 2.566 2.068 1.00 36.31 292 ARG A O 1
ATOM 2181 N N . MET A 1 293 ? 7.012 3.197 0.214 1.00 32.81 293 MET A N 1
ATOM 2182 C CA . MET A 1 293 ? 8.077 3.938 -0.400 1.00 32.81 293 MET A CA 1
ATOM 2183 C C . MET A 1 293 ? 7.822 5.372 0.023 1.00 32.81 293 MET A C 1
ATOM 2185 O O . MET A 1 293 ? 6.676 5.786 0.193 1.00 32.81 293 MET A O 1
ATOM 2189 N N . SER A 1 294 ? 8.914 6.067 0.269 1.00 43.75 294 SER A N 1
ATOM 2190 C CA . SER A 1 294 ? 9.053 7.341 0.968 1.00 43.75 294 SER A CA 1
ATOM 2191 C C . SER A 1 294 ? 8.350 8.555 0.324 1.00 43.75 294 SER A C 1
ATOM 2193 O O . SER A 1 294 ? 8.864 9.669 0.367 1.00 43.75 294 SER A O 1
ATOM 2195 N N . SER A 1 295 ? 7.235 8.349 -0.377 1.00 48.50 295 SER A N 1
ATOM 2196 C CA . SER A 1 295 ? 6.438 9.345 -1.080 1.00 48.50 295 SER A CA 1
ATOM 2197 C C . SER A 1 295 ? 5.212 8.650 -1.694 1.00 48.50 295 SER A C 1
ATOM 2199 O O . SER A 1 295 ? 5.387 7.676 -2.418 1.00 48.50 295 SER A O 1
ATOM 2201 N N . GLY A 1 296 ? 3.950 9.056 -1.531 1.00 37.69 296 GLY A N 1
ATOM 2202 C CA . GLY A 1 296 ? 3.393 10.408 -1.461 1.00 37.69 296 GLY A CA 1
ATOM 2203 C C . GLY A 1 296 ? 3.629 11.212 -0.192 1.00 37.69 296 GLY A C 1
ATOM 2204 O O . GLY A 1 296 ? 3.873 10.650 0.861 1.00 37.69 296 GLY A O 1
ATOM 2205 N N . VAL A 1 297 ? 3.573 12.538 -0.373 1.00 47.50 297 VAL A N 1
ATOM 2206 C CA . VAL A 1 297 ? 3.644 13.606 0.636 1.00 47.50 297 VAL A CA 1
ATOM 2207 C C . VAL A 1 297 ? 4.339 13.169 1.924 1.00 47.50 297 VAL A C 1
ATOM 2209 O O . VAL A 1 297 ? 3.729 13.115 2.990 1.00 47.50 297 VAL A O 1
ATOM 2212 N N . ASP A 1 298 ? 5.618 12.820 1.813 1.00 55.19 298 ASP A N 1
ATOM 2213 C CA . ASP A 1 298 ? 6.357 12.354 2.975 1.00 55.19 298 ASP A CA 1
ATOM 2214 C C . ASP A 1 298 ? 7.025 13.530 3.671 1.00 55.19 298 ASP A C 1
ATOM 2216 O O . ASP A 1 298 ? 7.567 14.437 3.029 1.00 55.19 298 ASP A O 1
ATOM 2220 N N . TYR A 1 299 ? 6.948 13.512 4.997 1.00 57.62 299 TYR A N 1
ATOM 2221 C CA . TYR A 1 299 ? 7.586 14.498 5.852 1.00 57.62 299 TYR A CA 1
ATOM 2222 C C . TYR A 1 299 ? 9.070 14.185 5.922 1.00 57.62 299 TYR A C 1
ATOM 2224 O O . TYR A 1 299 ? 9.485 13.261 6.618 1.00 57.62 299 TYR A O 1
ATOM 2232 N N . ALA A 1 300 ? 9.879 14.966 5.218 1.00 69.31 300 ALA A N 1
ATOM 2233 C CA . ALA A 1 300 ? 11.314 14.928 5.393 1.00 69.31 300 ALA A CA 1
ATOM 2234 C C . ALA A 1 300 ? 11.738 15.945 6.455 1.00 69.31 300 ALA A C 1
ATOM 2236 O O . ALA A 1 300 ? 11.378 17.128 6.426 1.00 69.31 300 ALA A O 1
ATOM 2237 N N . GLU A 1 301 ? 12.537 15.470 7.402 1.00 74.56 301 GLU A N 1
ATOM 2238 C CA . GLU A 1 301 ? 13.168 16.330 8.391 1.00 74.56 301 GLU A CA 1
ATOM 2239 C C . GLU A 1 301 ? 14.294 17.139 7.731 1.00 74.56 301 GLU A C 1
ATOM 2241 O O . GLU A 1 301 ? 15.136 16.559 7.032 1.00 74.56 301 GLU A O 1
ATOM 2246 N N . PRO A 1 302 ? 14.367 18.465 7.952 1.00 83.12 302 PRO A N 1
ATOM 2247 C CA . PRO A 1 302 ? 15.481 19.256 7.459 1.00 83.12 302 PRO A CA 1
ATOM 2248 C C . PRO A 1 302 ? 16.836 18.669 7.881 1.00 83.12 302 PRO A C 1
ATOM 2250 O O . PRO A 1 302 ? 17.067 18.337 9.044 1.00 83.12 302 PRO A O 1
ATOM 2253 N N . GLY A 1 303 ? 17.752 18.560 6.924 1.00 83.19 303 GLY A N 1
ATOM 2254 C CA . GLY A 1 303 ? 19.094 18.016 7.105 1.00 83.19 303 GLY A CA 1
ATOM 2255 C C . GLY A 1 303 ? 19.182 16.487 7.072 1.00 83.19 303 GLY A C 1
ATOM 2256 O O . GLY A 1 303 ? 20.296 15.967 7.117 1.00 83.19 303 GLY A O 1
ATOM 2257 N N . GLN A 1 304 ? 18.063 15.763 6.967 1.00 81.25 304 GLN A N 1
ATOM 2258 C CA . GLN A 1 304 ? 18.065 14.310 6.776 1.00 81.25 304 GLN A CA 1
ATOM 2259 C C . GLN A 1 304 ? 17.877 13.939 5.299 1.00 81.25 304 GLN A C 1
ATOM 2261 O O . GLN A 1 304 ? 17.146 14.626 4.580 1.00 81.25 304 GLN A O 1
ATOM 2266 N N . PRO A 1 305 ? 18.541 12.871 4.821 1.00 85.00 305 PRO A N 1
ATOM 2267 C CA . PRO A 1 305 ? 18.326 12.372 3.474 1.00 85.00 305 PRO A CA 1
ATOM 2268 C C . PRO A 1 305 ? 16.969 11.678 3.351 1.00 85.00 305 PRO A C 1
ATOM 2270 O O . PRO A 1 305 ? 16.575 10.919 4.235 1.00 85.00 305 PRO A O 1
ATOM 2273 N N . PHE A 1 306 ? 16.292 11.897 2.229 1.00 83.12 306 PHE A N 1
ATOM 2274 C CA . PHE A 1 306 ? 15.037 11.242 1.863 1.00 83.12 306 PHE A CA 1
ATOM 2275 C C . PHE A 1 306 ? 15.038 10.886 0.375 1.00 83.12 306 PHE A C 1
ATOM 2277 O O . PHE A 1 306 ? 15.734 11.519 -0.416 1.00 83.12 306 PHE A O 1
ATOM 2284 N N . GLU A 1 307 ? 14.280 9.865 -0.011 1.00 83.19 307 GLU A N 1
ATOM 2285 C CA . GLU A 1 307 ? 14.206 9.381 -1.391 1.00 83.19 307 GLU A CA 1
ATOM 2286 C C . GLU A 1 307 ? 12.864 9.760 -2.028 1.00 83.19 307 GLU A C 1
ATOM 2288 O O . GLU A 1 307 ? 11.819 9.654 -1.391 1.00 83.19 307 GLU A O 1
ATOM 2293 N N . LEU A 1 308 ? 12.893 10.201 -3.285 1.00 84.69 308 LEU A N 1
ATOM 2294 C CA . LEU A 1 308 ? 11.712 10.475 -4.100 1.00 84.69 308 LEU A CA 1
ATOM 2295 C C . LEU A 1 308 ? 11.775 9.692 -5.407 1.00 84.69 308 LEU A C 1
ATOM 2297 O O . LEU A 1 308 ? 12.812 9.670 -6.073 1.00 84.69 308 LEU A O 1
ATOM 2301 N N . GLY A 1 309 ? 10.643 9.124 -5.814 1.00 81.19 309 GLY A N 1
ATOM 2302 C CA . GLY A 1 309 ? 10.444 8.647 -7.182 1.00 81.19 309 GLY A CA 1
ATOM 2303 C C . GLY A 1 309 ? 9.999 9.759 -8.132 1.00 81.19 309 GLY A C 1
ATOM 2304 O O . GLY A 1 309 ? 9.551 10.827 -7.707 1.00 81.19 309 GLY A O 1
ATOM 2305 N N . VAL A 1 310 ? 10.064 9.495 -9.436 1.00 82.69 310 VAL A N 1
ATOM 2306 C CA . VAL A 1 310 ? 9.495 10.393 -10.453 1.00 82.69 310 VAL A CA 1
ATOM 2307 C C . VAL A 1 310 ? 7.982 10.534 -10.267 1.00 82.69 310 VAL A C 1
ATOM 2309 O O . VAL A 1 310 ? 7.261 9.552 -10.117 1.00 82.69 310 VAL A O 1
ATOM 2312 N N . GLY A 1 311 ? 7.493 11.771 -10.291 1.00 71.94 311 GLY A N 1
ATOM 2313 C CA . GLY A 1 311 ? 6.094 12.133 -10.087 1.00 71.94 311 GLY A CA 1
ATOM 2314 C C . GLY A 1 311 ? 5.692 12.368 -8.628 1.00 71.94 311 GLY A C 1
ATOM 2315 O O . GLY A 1 311 ? 4.526 12.685 -8.382 1.00 71.94 311 GLY A O 1
ATOM 2316 N N . TYR A 1 312 ? 6.619 12.255 -7.675 1.00 71.31 312 TYR A N 1
ATOM 2317 C CA . TYR A 1 312 ? 6.331 12.334 -6.243 1.00 71.31 312 TYR A CA 1
ATOM 2318 C C . TYR A 1 312 ? 6.808 13.632 -5.586 1.00 71.31 312 TYR A C 1
ATOM 2320 O O . TYR A 1 312 ? 7.721 14.286 -6.084 1.00 71.31 312 TYR A O 1
ATOM 2328 N N . THR A 1 313 ? 6.198 13.978 -4.445 1.00 76.25 313 THR A N 1
ATOM 2329 C CA . THR A 1 313 ? 6.467 15.201 -3.671 1.00 76.25 313 THR A CA 1
ATOM 2330 C C . THR A 1 313 ? 6.804 14.872 -2.214 1.00 76.25 313 THR A C 1
ATOM 2332 O O . THR A 1 313 ? 6.060 14.129 -1.578 1.00 76.25 313 THR A O 1
ATOM 2335 N N . ALA A 1 314 ? 7.868 15.470 -1.674 1.00 80.06 314 ALA A N 1
ATOM 2336 C CA . ALA A 1 314 ? 8.167 15.530 -0.241 1.00 80.06 314 ALA A CA 1
ATOM 2337 C C . ALA A 1 314 ? 7.725 16.874 0.350 1.00 80.06 314 ALA A C 1
ATOM 2339 O O . ALA A 1 314 ? 7.837 17.909 -0.313 1.00 80.06 314 ALA A O 1
ATOM 2340 N N . ILE A 1 315 ? 7.288 16.858 1.609 1.00 76.25 315 ILE A N 1
ATOM 2341 C CA . ILE A 1 315 ? 7.056 18.041 2.439 1.00 76.25 315 ILE A CA 1
ATOM 2342 C C . ILE A 1 315 ? 8.173 18.153 3.477 1.00 76.25 315 ILE A C 1
ATOM 2344 O O . ILE A 1 315 ? 8.483 17.200 4.179 1.00 76.25 315 ILE A O 1
ATOM 2348 N N . ILE A 1 316 ? 8.766 19.335 3.613 1.00 81.88 316 ILE A N 1
ATOM 2349 C CA . ILE A 1 316 ? 9.889 19.594 4.505 1.00 81.88 316 ILE A CA 1
ATOM 2350 C C . ILE A 1 316 ? 9.487 20.631 5.549 1.00 81.88 316 ILE A C 1
ATOM 2352 O O . ILE A 1 316 ? 8.933 21.683 5.223 1.00 81.88 316 ILE A O 1
ATOM 2356 N N . GLY A 1 317 ? 9.806 20.336 6.812 1.00 67.81 317 GLY A N 1
ATOM 2357 C CA . GLY A 1 317 ? 9.686 21.291 7.913 1.00 67.81 317 GLY A CA 1
ATOM 2358 C C . GLY A 1 317 ? 8.254 21.747 8.189 1.00 67.81 317 GLY A C 1
ATOM 2359 O O . GLY A 1 317 ? 8.028 22.942 8.302 1.00 67.81 317 GLY A O 1
ATOM 2360 N N . GLN A 1 318 ? 7.303 20.812 8.313 1.00 64.88 318 GLN A N 1
ATOM 2361 C CA . GLN A 1 318 ? 5.892 21.106 8.631 1.00 64.88 318 GLN A CA 1
ATOM 2362 C C . GLN A 1 318 ? 5.178 21.952 7.568 1.00 64.88 318 GLN A C 1
ATOM 2364 O O . GLN A 1 318 ? 4.496 22.919 7.888 1.00 64.88 318 GLN A O 1
ATOM 2369 N N . ASP A 1 319 ? 5.328 21.567 6.302 1.00 64.25 319 ASP A N 1
ATOM 2370 C CA . ASP A 1 319 ? 4.667 22.213 5.159 1.00 64.25 319 ASP A CA 1
ATOM 2371 C C . ASP A 1 319 ? 5.224 23.577 4.733 1.00 64.25 319 ASP A C 1
ATOM 2373 O O . ASP A 1 319 ? 4.612 24.304 3.951 1.00 64.25 319 ASP A O 1
ATOM 2377 N N . VAL A 1 320 ? 6.439 23.900 5.189 1.00 76.94 320 VAL A N 1
ATOM 2378 C CA . VAL A 1 320 ? 7.131 25.129 4.781 1.00 76.94 320 VAL A CA 1
ATOM 2379 C C . VAL A 1 320 ? 7.675 25.022 3.356 1.00 76.94 320 VAL A C 1
ATOM 2381 O O . VAL A 1 320 ? 7.637 26.005 2.616 1.00 76.94 320 VAL A O 1
ATOM 2384 N N . LEU A 1 321 ? 8.168 23.846 2.958 1.00 85.06 321 LEU A N 1
ATOM 2385 C CA . LEU A 1 321 ? 8.729 23.606 1.629 1.00 85.06 321 LEU A CA 1
ATOM 2386 C C . LEU A 1 321 ? 8.207 22.290 1.052 1.00 85.06 321 LEU A C 1
ATOM 2388 O O . LEU A 1 321 ? 8.191 21.270 1.734 1.00 85.06 321 LEU A O 1
ATOM 2392 N N . ARG A 1 322 ? 7.852 22.290 -0.230 1.00 82.94 322 ARG A N 1
ATOM 2393 C CA . ARG A 1 322 ? 7.505 21.093 -0.997 1.00 82.94 322 ARG A CA 1
ATOM 2394 C C . ARG A 1 322 ? 8.502 20.891 -2.122 1.00 82.94 322 ARG A C 1
ATOM 2396 O O . ARG A 1 322 ? 8.789 21.835 -2.854 1.00 82.94 322 ARG A O 1
ATOM 2403 N N . VAL A 1 323 ? 9.009 19.672 -2.276 1.00 89.56 323 VAL A N 1
ATOM 2404 C CA . VAL A 1 323 ? 9.950 19.294 -3.339 1.00 89.56 323 VAL A CA 1
ATOM 2405 C C . VAL A 1 323 ? 9.348 18.145 -4.127 1.00 89.56 323 VAL A C 1
ATOM 2407 O O . VAL A 1 323 ? 9.169 17.061 -3.585 1.00 89.56 323 VAL A O 1
ATOM 2410 N N . ARG A 1 324 ? 9.042 18.378 -5.402 1.00 85.25 324 ARG A N 1
ATOM 2411 C CA . ARG A 1 324 ? 8.534 17.375 -6.335 1.00 85.25 324 ARG A CA 1
ATOM 2412 C C . ARG A 1 324 ? 9.621 16.962 -7.315 1.00 85.25 324 ARG A C 1
ATOM 2414 O O . ARG A 1 324 ? 10.262 17.827 -7.905 1.00 85.25 324 ARG A O 1
ATOM 2421 N N . PHE A 1 325 ? 9.801 15.662 -7.513 1.00 91.69 325 PHE A N 1
ATOM 2422 C CA . PHE A 1 325 ? 10.642 15.124 -8.575 1.00 91.69 325 PHE A CA 1
ATOM 2423 C C . PHE A 1 325 ? 9.780 14.913 -9.820 1.00 91.69 325 PHE A C 1
ATOM 2425 O O . PHE A 1 325 ? 8.924 14.037 -9.833 1.00 91.69 325 PHE A O 1
ATOM 2432 N N . ASP A 1 326 ? 9.954 15.743 -10.847 1.00 79.00 326 ASP A N 1
ATOM 2433 C CA . ASP A 1 326 ? 9.050 15.760 -11.998 1.00 79.00 326 ASP A CA 1
ATOM 2434 C C . ASP A 1 326 ? 9.400 14.702 -13.040 1.00 79.00 326 ASP A C 1
ATOM 2436 O O . ASP A 1 326 ? 8.526 13.940 -13.443 1.00 79.00 326 ASP A O 1
ATOM 2440 N N . GLU A 1 327 ? 10.663 14.658 -13.472 1.00 86.44 327 GLU A N 1
ATOM 2441 C CA . GLU A 1 327 ? 11.156 13.732 -14.496 1.00 86.44 327 GLU A CA 1
ATOM 2442 C C . GLU A 1 327 ? 12.690 13.702 -14.558 1.00 86.44 327 GLU A C 1
ATOM 2444 O O . GLU A 1 327 ? 13.379 14.600 -14.065 1.00 86.44 327 GLU A O 1
ATOM 2449 N N . VAL A 1 328 ? 13.240 12.688 -15.228 1.00 96.56 328 VAL A N 1
ATOM 2450 C CA . VAL A 1 328 ? 14.645 12.681 -15.657 1.00 96.56 328 VAL A CA 1
ATOM 2451 C C . VAL A 1 328 ? 14.753 13.365 -17.013 1.00 96.56 328 VAL A C 1
ATOM 2453 O O . VAL A 1 328 ? 14.287 12.834 -18.016 1.00 96.56 328 VAL A O 1
ATOM 2456 N N . VAL A 1 329 ? 15.407 14.525 -17.051 1.00 95.69 329 VAL A N 1
ATOM 2457 C CA . VAL A 1 329 ? 15.589 15.322 -18.275 1.00 95.69 329 VAL A CA 1
ATOM 2458 C C . VAL A 1 329 ? 16.566 14.628 -19.219 1.00 95.69 329 VAL A C 1
ATOM 2460 O O . VAL A 1 329 ? 16.305 14.482 -20.411 1.00 95.69 329 VAL A O 1
ATOM 2463 N N . THR A 1 330 ? 17.704 14.184 -18.683 1.00 95.56 330 THR A N 1
ATOM 2464 C CA . THR A 1 330 ? 18.712 13.429 -19.434 1.00 95.56 330 THR A CA 1
ATOM 2465 C C . THR A 1 330 ? 19.469 12.485 -18.518 1.00 95.56 330 THR A C 1
ATOM 2467 O O . THR A 1 330 ? 19.867 12.885 -17.427 1.00 95.56 330 THR A O 1
ATOM 2470 N N . ASP A 1 331 ? 19.773 11.279 -18.992 1.00 95.81 331 ASP A N 1
ATOM 2471 C CA . ASP A 1 331 ? 20.712 10.368 -18.340 1.00 95.81 331 ASP A CA 1
ATOM 2472 C C . ASP A 1 331 ? 21.743 9.875 -19.356 1.00 95.81 331 ASP A C 1
ATOM 2474 O O . ASP A 1 331 ? 21.459 9.068 -20.238 1.00 95.81 331 ASP A O 1
ATOM 2478 N N . SER A 1 332 ? 22.950 10.417 -19.246 1.00 94.81 332 SER A N 1
ATOM 2479 C CA . SER A 1 332 ? 24.092 10.113 -20.108 1.00 94.81 332 SER A CA 1
ATOM 2480 C C . SER A 1 332 ? 25.214 9.403 -19.351 1.00 94.81 332 SER A C 1
ATOM 2482 O O . SER A 1 332 ? 26.339 9.300 -19.849 1.00 94.81 332 SER A O 1
ATOM 2484 N N . ARG A 1 333 ? 24.937 8.925 -18.130 1.00 95.62 333 ARG A N 1
ATOM 2485 C CA . ARG A 1 333 ? 25.930 8.250 -17.290 1.00 95.62 333 ARG A CA 1
ATOM 2486 C C . ARG A 1 333 ? 26.505 7.040 -18.017 1.00 95.62 333 ARG A C 1
ATOM 2488 O O . ARG A 1 333 ? 25.799 6.313 -18.712 1.00 95.62 333 ARG A O 1
ATOM 2495 N N . CYS A 1 334 ? 27.809 6.829 -17.849 1.00 94.69 334 CYS A N 1
ATOM 2496 C CA . CYS A 1 334 ? 28.517 5.756 -18.536 1.00 94.69 334 CYS A CA 1
ATOM 2497 C C . CYS A 1 334 ? 28.027 4.383 -18.054 1.00 94.69 334 CYS A C 1
ATOM 2499 O O . CYS A 1 334 ? 28.226 4.074 -16.885 1.00 94.69 334 CYS A O 1
ATOM 2501 N N . PRO A 1 335 ? 27.432 3.529 -18.900 1.00 94.25 335 PRO A N 1
ATOM 2502 C CA . PRO A 1 335 ? 26.919 2.251 -18.426 1.00 94.25 335 PRO A CA 1
ATOM 2503 C C . PRO A 1 335 ? 28.016 1.352 -17.843 1.00 94.25 335 PRO A C 1
ATOM 2505 O O . PRO A 1 335 ? 29.131 1.318 -18.362 1.00 94.25 335 PRO A O 1
ATOM 2508 N N . ARG A 1 336 ? 27.704 0.583 -16.788 1.00 87.81 336 ARG A N 1
ATOM 2509 C CA . ARG A 1 336 ? 28.703 -0.211 -16.031 1.00 87.81 336 ARG A CA 1
ATOM 2510 C C . ARG A 1 336 ? 29.531 -1.166 -16.894 1.00 87.81 336 ARG A C 1
ATOM 2512 O O . ARG A 1 336 ? 30.663 -1.479 -16.534 1.00 87.81 336 ARG A O 1
ATOM 2519 N N . LEU A 1 337 ? 28.962 -1.658 -17.993 1.00 86.94 337 LEU A N 1
ATOM 2520 C CA . LEU A 1 337 ? 29.601 -2.640 -18.871 1.00 86.94 337 LEU A CA 1
ATOM 2521 C C . LEU A 1 337 ? 30.411 -2.021 -20.020 1.00 86.94 337 LEU A C 1
ATOM 2523 O O . LEU A 1 337 ? 30.866 -2.752 -20.898 1.00 86.94 337 LEU A O 1
ATOM 2527 N N . VAL A 1 338 ? 30.614 -0.699 -20.033 1.00 88.06 338 VAL A N 1
ATOM 2528 C CA . VAL A 1 338 ? 31.462 -0.029 -21.028 1.00 88.06 338 VAL A CA 1
ATOM 2529 C C . VAL A 1 338 ? 32.451 0.944 -20.416 1.00 88.06 338 VAL A C 1
ATOM 2531 O O . VAL A 1 338 ? 32.252 1.508 -19.346 1.00 88.06 338 VAL A O 1
ATOM 2534 N N . VAL A 1 339 ? 33.539 1.157 -21.150 1.00 89.38 339 VAL A N 1
ATOM 2535 C CA . VAL A 1 339 ? 34.536 2.176 -20.841 1.00 89.38 339 VAL A CA 1
ATOM 2536 C C . VAL A 1 339 ? 34.240 3.395 -21.703 1.00 89.38 339 VAL A C 1
ATOM 2538 O O . VAL A 1 339 ? 34.494 3.388 -22.907 1.00 89.38 339 VAL A O 1
ATOM 2541 N N . CYS A 1 340 ? 33.693 4.444 -21.095 1.00 88.94 340 CYS A N 1
ATOM 2542 C CA . CYS A 1 340 ? 33.471 5.707 -21.789 1.00 88.94 340 CYS A CA 1
ATOM 2543 C C . CYS A 1 340 ? 34.744 6.552 -21.792 1.00 88.94 340 CYS A C 1
ATOM 2545 O O . CYS A 1 340 ? 35.483 6.594 -20.810 1.00 88.94 340 CYS A O 1
ATOM 2547 N N . VAL A 1 341 ? 34.970 7.272 -22.892 1.00 89.94 341 VAL A N 1
ATOM 2548 C CA . VAL A 1 341 ? 36.062 8.256 -22.992 1.00 89.94 341 VAL A CA 1
ATOM 2549 C C . VAL A 1 341 ? 35.832 9.419 -22.019 1.00 89.94 341 VAL A C 1
ATOM 2551 O O . VAL A 1 341 ? 36.780 9.954 -21.453 1.00 89.94 341 VAL A O 1
ATOM 2554 N N . GLN A 1 342 ? 34.566 9.774 -21.797 1.00 87.44 342 GLN A N 1
ATOM 2555 C CA . GLN A 1 342 ? 34.124 10.768 -20.829 1.00 87.44 342 GLN A CA 1
ATOM 2556 C C . GLN A 1 342 ? 32.913 10.215 -20.071 1.00 87.44 342 GLN A C 1
ATOM 2558 O O . GLN A 1 342 ? 32.001 9.663 -20.686 1.00 87.44 342 GLN A O 1
ATOM 2563 N N . ALA A 1 343 ? 32.909 10.345 -18.743 1.00 80.50 343 ALA A N 1
ATOM 2564 C CA . ALA A 1 343 ? 31.736 10.026 -17.939 1.00 80.50 343 ALA A CA 1
ATOM 2565 C C . ALA A 1 343 ? 30.669 11.102 -18.173 1.00 80.50 343 ALA A C 1
ATOM 2567 O O . ALA A 1 343 ? 30.946 12.286 -17.981 1.00 80.50 343 ALA A O 1
ATOM 2568 N N . GLY A 1 344 ? 29.483 10.694 -18.625 1.00 92.56 344 GLY A N 1
ATOM 2569 C CA . GLY A 1 344 ? 28.333 11.591 -18.682 1.00 92.56 344 GLY A CA 1
ATOM 2570 C C . GLY A 1 344 ? 27.676 11.775 -17.315 1.00 92.56 344 GLY A C 1
ATOM 2571 O O . GLY A 1 344 ? 28.180 11.329 -16.282 1.00 92.56 344 GLY A O 1
ATOM 2572 N N . GLU A 1 345 ? 26.528 12.432 -17.327 1.00 96.50 345 GLU A N 1
ATOM 2573 C CA . GLU A 1 345 ? 25.796 12.875 -16.143 1.00 96.50 345 GLU A CA 1
ATOM 2574 C C . GLU A 1 345 ? 24.306 12.562 -16.243 1.00 96.50 345 GLU A C 1
ATOM 2576 O O . GLU A 1 345 ? 23.786 12.273 -17.324 1.00 96.50 345 GLU A O 1
ATOM 2581 N N . VAL A 1 346 ? 23.627 12.635 -15.102 1.00 97.12 346 VAL A N 1
ATOM 2582 C CA . VAL A 1 346 ? 22.167 12.592 -15.018 1.00 97.12 346 VAL A CA 1
ATOM 2583 C C . VAL A 1 346 ? 21.640 13.953 -14.586 1.00 97.12 346 VAL A C 1
ATOM 2585 O O . VAL A 1 346 ? 22.235 14.584 -13.715 1.00 97.12 346 VAL A O 1
ATOM 2588 N N . GLN A 1 347 ? 20.545 14.400 -15.194 1.00 97.88 347 GLN A N 1
ATOM 2589 C CA . GLN A 1 347 ? 19.849 15.649 -14.898 1.00 97.88 347 GLN A CA 1
ATOM 2590 C C . GLN A 1 347 ? 18.369 15.362 -14.647 1.00 97.88 347 GLN A C 1
ATOM 2592 O O . GLN A 1 347 ? 17.727 14.652 -15.422 1.00 97.88 347 GLN A O 1
ATOM 2597 N N . LEU A 1 348 ? 17.837 15.930 -13.572 1.00 97.38 348 LEU A N 1
ATOM 2598 C CA . LEU A 1 348 ? 16.473 15.770 -13.086 1.00 97.38 348 LEU A CA 1
ATOM 2599 C C . LEU A 1 348 ? 15.763 17.120 -13.104 1.00 97.38 348 LEU A C 1
ATOM 2601 O O . LEU A 1 348 ? 16.357 18.117 -12.692 1.00 97.38 348 LEU A O 1
ATOM 2605 N N . ALA A 1 349 ? 14.499 17.140 -13.512 1.00 92.06 349 ALA A N 1
ATOM 2606 C CA . ALA A 1 349 ? 13.613 18.277 -13.319 1.00 92.06 349 ALA A CA 1
ATOM 2607 C C . ALA A 1 349 ? 12.895 18.140 -11.976 1.00 92.06 349 ALA A C 1
ATOM 2609 O O . ALA A 1 349 ? 12.429 17.058 -11.608 1.00 92.06 349 ALA A O 1
ATOM 2610 N N . LEU A 1 350 ? 12.820 19.245 -11.244 1.00 93.69 350 LEU A N 1
ATOM 2611 C CA . LEU A 1 350 ? 12.217 19.320 -9.921 1.00 93.69 350 LEU A CA 1
ATOM 2612 C C . LEU A 1 350 ? 11.317 20.541 -9.851 1.00 93.69 350 LEU A C 1
ATOM 2614 O O . LEU A 1 350 ? 11.702 21.600 -10.341 1.00 93.69 350 LEU A O 1
ATOM 2618 N N . THR A 1 351 ? 10.204 20.449 -9.139 1.00 83.94 351 THR A N 1
ATOM 2619 C CA . THR A 1 351 ? 9.375 21.605 -8.800 1.00 83.94 351 THR A CA 1
ATOM 2620 C C . THR A 1 351 ? 9.426 21.822 -7.299 1.00 83.94 351 THR A C 1
ATOM 2622 O O . THR A 1 351 ? 9.078 20.938 -6.521 1.00 83.94 351 THR A O 1
ATOM 2625 N N . VAL A 1 352 ? 9.875 23.005 -6.882 1.00 89.25 352 VAL A N 1
ATOM 2626 C CA . VAL A 1 352 ? 10.006 23.376 -5.470 1.00 89.25 352 VAL A CA 1
ATOM 2627 C C . VAL A 1 352 ? 9.075 24.540 -5.160 1.00 89.25 352 VAL A C 1
ATOM 2629 O O . VAL A 1 352 ? 9.025 25.515 -5.915 1.00 89.25 352 VAL A O 1
ATOM 2632 N N . ALA A 1 353 ? 8.323 24.436 -4.068 1.00 82.31 353 ALA A N 1
ATOM 2633 C CA . ALA A 1 353 ? 7.379 25.459 -3.636 1.00 82.31 353 ALA A CA 1
ATOM 2634 C C . ALA A 1 353 ? 7.471 25.690 -2.126 1.00 82.31 353 ALA A C 1
ATOM 2636 O O . ALA A 1 353 ? 7.280 24.753 -1.355 1.00 82.31 353 ALA A O 1
ATOM 2637 N N . SER A 1 354 ? 7.707 26.933 -1.708 1.00 82.69 354 SER A N 1
ATOM 2638 C CA . SER A 1 354 ? 7.503 27.362 -0.320 1.00 82.69 354 SER A CA 1
ATOM 2639 C C . SER A 1 354 ? 6.081 27.865 -0.079 1.00 82.69 354 SER A C 1
ATOM 2641 O O . SER A 1 354 ? 5.419 28.354 -1.002 1.00 82.69 354 SER A O 1
ATOM 2643 N N . THR A 1 355 ? 5.620 27.819 1.173 1.00 69.94 355 THR A N 1
ATOM 2644 C CA . THR A 1 355 ? 4.327 28.394 1.574 1.00 69.94 355 THR A CA 1
ATOM 2645 C C . THR A 1 355 ? 4.209 29.856 1.121 1.00 69.94 355 THR A C 1
ATOM 2647 O O . THR A 1 355 ? 5.065 30.693 1.402 1.00 69.94 355 THR A O 1
ATOM 2650 N N . GLY A 1 356 ? 3.135 30.183 0.398 1.00 64.00 356 GLY A N 1
ATOM 2651 C CA . GLY A 1 356 ? 2.875 31.546 -0.085 1.00 64.00 356 GLY A CA 1
ATOM 2652 C C . GLY A 1 356 ? 3.730 32.000 -1.278 1.00 64.00 356 GLY A C 1
ATOM 2653 O O . GLY A 1 356 ? 3.551 33.125 -1.748 1.00 64.00 356 GLY A O 1
ATOM 2654 N N . GLN A 1 357 ? 4.613 31.146 -1.803 1.00 68.81 357 GLN A N 1
ATOM 2655 C CA . GLN A 1 357 ? 5.389 31.404 -3.017 1.00 68.81 357 GLN A CA 1
ATOM 2656 C C . GLN A 1 357 ? 4.849 30.602 -4.204 1.00 68.81 357 GLN A C 1
ATOM 2658 O O . GLN A 1 357 ? 4.164 29.590 -4.057 1.00 68.81 357 GLN A O 1
ATOM 2663 N N . ARG A 1 358 ? 5.149 31.068 -5.421 1.00 67.81 358 ARG A N 1
ATOM 2664 C CA . ARG A 1 358 ? 4.824 30.303 -6.630 1.00 67.81 358 ARG A CA 1
ATOM 2665 C C . ARG A 1 358 ? 5.785 29.114 -6.763 1.00 67.81 358 ARG A C 1
ATOM 2667 O O . ARG A 1 358 ? 6.989 29.315 -6.584 1.00 67.81 358 ARG A O 1
ATOM 2674 N N . PRO A 1 359 ? 5.292 27.922 -7.150 1.00 71.06 359 PRO A N 1
ATOM 2675 C CA . PRO A 1 359 ? 6.158 26.804 -7.498 1.00 71.06 359 PRO A CA 1
ATOM 2676 C C . PRO A 1 359 ? 7.180 27.215 -8.561 1.00 71.06 359 PRO A C 1
ATOM 2678 O O . PRO A 1 359 ? 6.842 27.905 -9.525 1.00 71.06 359 PRO A O 1
ATOM 2681 N N . THR A 1 360 ? 8.431 26.810 -8.368 1.00 82.25 360 THR A N 1
ATOM 2682 C CA . THR A 1 360 ? 9.543 27.103 -9.273 1.00 82.25 360 THR A CA 1
ATOM 2683 C C . THR A 1 360 ? 10.178 25.797 -9.725 1.00 82.25 360 THR A C 1
ATOM 2685 O O . THR A 1 360 ? 10.514 24.952 -8.896 1.00 82.25 360 THR A O 1
ATOM 2688 N N . SER A 1 361 ? 10.352 25.640 -11.037 1.00 85.19 361 SER A N 1
ATOM 2689 C CA . SER A 1 361 ? 11.014 24.472 -11.613 1.00 85.19 361 SER A CA 1
ATOM 2690 C C . SER A 1 361 ? 12.528 24.676 -11.687 1.00 85.19 361 SER A C 1
ATOM 2692 O O . SER A 1 361 ? 13.010 25.739 -12.081 1.00 85.19 361 SER A O 1
ATOM 2694 N N . TYR A 1 362 ? 13.274 23.638 -11.333 1.00 96.12 362 TYR A N 1
ATOM 2695 C CA . TYR A 1 362 ? 14.729 23.583 -11.321 1.00 96.12 362 TYR A CA 1
ATOM 2696 C C . TYR A 1 362 ? 15.213 22.353 -12.081 1.00 96.12 362 TYR A C 1
ATOM 2698 O O . TYR A 1 362 ? 14.494 21.364 -12.196 1.00 96.12 362 TYR A O 1
ATOM 2706 N N . VAL A 1 363 ? 16.462 22.402 -12.543 1.00 96.75 363 VAL A N 1
ATOM 2707 C CA . VAL A 1 363 ? 17.176 21.220 -13.031 1.00 96.75 363 VAL A CA 1
ATOM 2708 C C . VAL A 1 363 ? 18.396 20.993 -12.144 1.00 96.75 363 VAL A C 1
ATOM 2710 O O . VAL A 1 363 ? 19.245 21.878 -12.028 1.00 96.75 363 VAL A O 1
ATOM 2713 N N . LEU A 1 364 ? 18.470 19.826 -11.502 1.00 96.31 364 LEU A N 1
ATOM 2714 C CA . LEU A 1 364 ? 19.619 19.381 -10.707 1.00 96.31 364 LEU A CA 1
ATOM 2715 C C . LEU A 1 364 ? 20.227 18.141 -11.344 1.00 96.31 364 LEU A C 1
ATOM 2717 O O . LEU A 1 364 ? 19.512 17.258 -11.805 1.00 96.31 364 LEU A O 1
ATOM 2721 N N . GLY A 1 3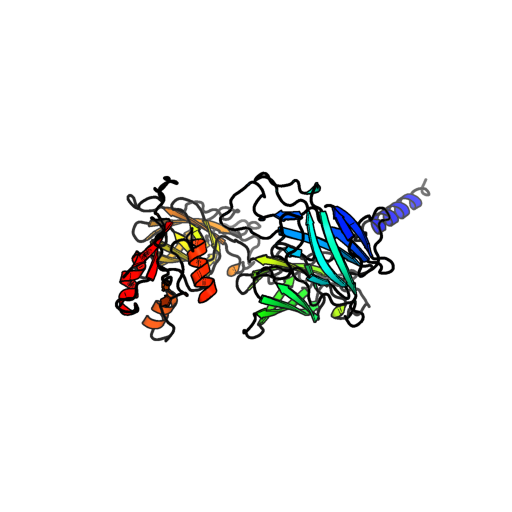65 ? 21.549 18.039 -11.342 1.00 95.69 365 GLY A N 1
ATOM 2722 C CA . GLY A 1 365 ? 22.214 16.908 -11.963 1.00 95.69 365 GLY A CA 1
ATOM 2723 C C . GLY A 1 365 ? 23.715 16.910 -11.772 1.00 95.69 365 GLY A C 1
ATOM 2724 O O . GLY A 1 365 ? 24.299 17.895 -11.321 1.00 95.69 365 GLY A O 1
ATOM 2725 N N . GLY A 1 366 ? 24.338 15.791 -12.117 1.00 95.88 366 GLY A N 1
ATOM 2726 C CA . GLY A 1 366 ? 25.784 15.656 -12.074 1.00 95.88 366 GLY A CA 1
ATOM 2727 C C . GLY A 1 366 ? 26.277 14.261 -12.428 1.00 95.88 366 GLY A C 1
ATOM 2728 O O . GLY A 1 366 ? 25.508 13.319 -12.647 1.00 95.88 366 GLY A O 1
ATOM 2729 N N . ALA A 1 367 ? 27.600 14.136 -12.489 1.00 95.88 367 ALA A N 1
ATOM 2730 C CA . ALA A 1 367 ? 28.266 12.855 -12.661 1.00 95.88 367 ALA A CA 1
ATOM 2731 C C . ALA A 1 367 ? 28.152 12.015 -11.380 1.00 95.88 367 ALA A C 1
ATOM 2733 O O . ALA A 1 367 ? 28.303 12.530 -10.266 1.00 95.88 367 ALA A O 1
ATOM 2734 N N . THR A 1 368 ? 27.926 10.712 -11.546 1.00 96.00 368 THR A N 1
ATOM 2735 C CA . THR A 1 368 ? 27.755 9.779 -10.429 1.00 96.00 368 THR A CA 1
ATOM 2736 C C . THR A 1 368 ? 28.754 8.634 -10.487 1.00 96.00 368 THR A C 1
ATOM 2738 O O . THR A 1 368 ? 29.229 8.249 -11.559 1.00 96.00 368 THR A O 1
ATOM 2741 N N . ASP A 1 369 ? 29.021 8.032 -9.332 1.00 93.62 369 ASP A N 1
ATOM 2742 C CA . ASP A 1 369 ? 29.648 6.722 -9.276 1.00 93.62 369 ASP A CA 1
ATOM 2743 C C . ASP A 1 369 ? 28.696 5.633 -9.795 1.00 93.62 369 ASP A C 1
ATOM 2745 O O . ASP A 1 369 ? 27.532 5.883 -10.126 1.00 93.62 369 ASP A O 1
ATOM 2749 N N . SER A 1 370 ? 29.200 4.400 -9.859 1.00 90.19 370 SER A N 1
ATOM 2750 C CA . SER A 1 370 ? 28.418 3.271 -10.360 1.00 90.19 370 SER A CA 1
ATOM 2751 C C . SER A 1 370 ? 27.179 2.963 -9.512 1.00 90.19 370 SER A C 1
ATOM 2753 O O . SER A 1 370 ? 26.226 2.418 -10.046 1.00 90.19 370 SER A O 1
ATOM 2755 N N . GLN A 1 371 ? 27.146 3.329 -8.226 1.00 90.88 371 GLN A N 1
ATOM 2756 C CA . GLN A 1 371 ? 25.976 3.157 -7.354 1.00 90.88 371 GLN A CA 1
ATOM 2757 C C . GLN A 1 371 ? 24.943 4.284 -7.520 1.00 90.88 371 GLN A C 1
ATOM 2759 O O . GLN A 1 371 ? 23.905 4.270 -6.865 1.00 90.88 371 GLN A O 1
ATOM 2764 N N . GLY A 1 372 ? 25.201 5.242 -8.414 1.00 92.94 372 GLY A N 1
ATOM 2765 C CA . GLY A 1 372 ? 24.319 6.375 -8.657 1.00 92.94 372 GLY A CA 1
ATOM 2766 C C . GLY A 1 372 ? 24.577 7.562 -7.736 1.00 92.94 372 GLY A C 1
ATOM 2767 O O . GLY A 1 372 ? 23.869 8.559 -7.846 1.00 92.94 372 GLY A O 1
ATOM 2768 N N . ARG A 1 373 ? 25.576 7.505 -6.846 1.00 95.88 373 ARG A N 1
ATOM 2769 C CA . ARG A 1 373 ? 25.884 8.603 -5.924 1.00 95.88 373 ARG A CA 1
ATOM 2770 C C . ARG A 1 373 ? 26.634 9.710 -6.653 1.00 95.88 373 ARG A C 1
ATOM 2772 O O . ARG A 1 373 ? 27.627 9.437 -7.324 1.00 95.88 373 ARG A O 1
ATOM 2779 N N . LEU A 1 374 ? 26.185 10.954 -6.520 1.00 96.00 374 LEU A N 1
ATOM 2780 C CA . LEU A 1 374 ? 26.838 12.097 -7.153 1.00 96.00 374 LEU A CA 1
ATOM 2781 C C . LEU A 1 374 ? 28.249 12.298 -6.575 1.00 96.00 374 LEU A C 1
ATOM 2783 O O . LEU A 1 374 ? 28.451 12.225 -5.362 1.00 96.00 374 LEU A O 1
ATOM 2787 N N . PHE A 1 375 ? 29.231 12.581 -7.439 1.00 93.12 375 PHE A N 1
ATOM 2788 C CA . PHE A 1 375 ? 30.602 12.887 -6.998 1.00 93.12 375 PHE A CA 1
ATOM 2789 C C . PHE A 1 375 ? 30.686 14.207 -6.226 1.00 93.12 375 PHE A C 1
ATOM 2791 O O . PHE A 1 375 ? 31.503 14.348 -5.317 1.00 93.12 375 PHE A O 1
ATOM 2798 N N . ALA A 1 376 ? 29.833 15.162 -6.589 1.00 91.62 376 ALA A N 1
ATOM 2799 C CA . ALA A 1 376 ? 29.595 16.392 -5.859 1.00 91.62 376 ALA A CA 1
ATOM 2800 C C . ALA A 1 376 ? 28.077 16.609 -5.799 1.00 91.62 376 ALA A C 1
ATOM 2802 O O . ALA A 1 376 ? 27.440 16.526 -6.852 1.00 91.62 376 ALA A O 1
ATOM 2803 N N . PRO A 1 377 ? 27.490 16.866 -4.616 1.00 87.12 377 PRO A N 1
ATOM 2804 C CA . PRO A 1 377 ? 26.071 17.182 -4.513 1.00 87.12 377 PRO A CA 1
ATOM 2805 C C . PRO A 1 377 ? 25.698 18.351 -5.427 1.00 87.12 377 PRO A C 1
ATOM 2807 O O . PRO A 1 377 ? 26.400 19.365 -5.462 1.00 87.12 377 PRO A O 1
ATOM 2810 N N . ALA A 1 378 ? 24.602 18.203 -6.168 1.00 93.56 378 ALA A N 1
ATOM 2811 C CA . ALA A 1 378 ? 24.038 19.293 -6.955 1.00 93.56 378 ALA A CA 1
ATOM 2812 C C . ALA A 1 378 ? 23.040 20.055 -6.084 1.00 93.56 378 ALA A C 1
ATOM 2814 O O . ALA A 1 378 ? 22.143 19.437 -5.512 1.00 93.56 378 ALA A O 1
ATOM 2815 N N . THR A 1 379 ? 23.189 21.376 -5.986 1.00 96.56 379 THR A N 1
ATOM 2816 C CA . THR A 1 379 ? 22.478 22.174 -4.978 1.00 96.56 379 THR A CA 1
ATOM 2817 C C . THR A 1 379 ? 21.772 23.376 -5.588 1.00 96.56 379 THR A C 1
ATOM 2819 O O . THR A 1 379 ? 22.357 24.099 -6.395 1.00 96.56 379 THR A O 1
ATOM 2822 N N . ILE A 1 380 ? 20.543 23.635 -5.144 1.00 96.75 380 ILE A N 1
ATOM 2823 C CA . ILE A 1 380 ? 19.802 24.881 -5.396 1.00 96.75 380 ILE A CA 1
ATOM 2824 C C . ILE A 1 380 ? 19.430 25.552 -4.075 1.00 96.75 380 ILE A C 1
ATOM 2826 O O . ILE A 1 380 ? 19.282 24.889 -3.050 1.00 96.75 380 ILE A O 1
ATOM 2830 N N . ALA A 1 381 ? 19.235 26.868 -4.130 1.00 95.31 381 ALA A N 1
ATOM 2831 C CA . ALA A 1 381 ? 18.635 27.639 -3.052 1.00 95.31 381 ALA A CA 1
ATOM 2832 C C . ALA A 1 381 ? 17.193 28.019 -3.426 1.00 95.31 381 ALA A C 1
ATOM 2834 O O . ALA A 1 381 ? 16.964 28.571 -4.507 1.00 95.31 381 ALA A O 1
ATOM 2835 N N . HIS A 1 382 ? 16.238 27.763 -2.533 1.00 92.81 382 HIS A N 1
ATOM 2836 C CA . HIS A 1 382 ? 14.843 28.187 -2.668 1.00 92.81 382 HIS A CA 1
ATOM 2837 C C . HIS A 1 382 ? 14.359 28.734 -1.327 1.00 92.81 382 HIS A C 1
ATOM 2839 O O . HIS A 1 382 ? 14.310 28.002 -0.348 1.00 92.81 382 HIS A O 1
ATOM 2845 N N . ASP A 1 383 ? 14.051 30.031 -1.269 1.00 88.75 383 ASP A N 1
ATOM 2846 C CA . ASP A 1 383 ? 13.538 30.692 -0.056 1.00 88.75 383 ASP A CA 1
ATOM 2847 C C . ASP A 1 383 ? 14.394 30.447 1.210 1.00 88.75 383 ASP A C 1
ATOM 2849 O O . ASP A 1 383 ? 13.909 30.201 2.310 1.00 88.75 383 ASP A O 1
ATOM 2853 N N . GLY A 1 384 ? 15.719 30.448 1.030 1.00 88.62 384 GLY A N 1
ATOM 2854 C CA . GLY A 1 384 ? 16.691 30.179 2.093 1.00 88.62 384 GLY A CA 1
ATOM 2855 C C . GLY A 1 384 ? 16.934 28.696 2.396 1.00 88.62 384 GLY A C 1
ATOM 2856 O O . GLY A 1 384 ? 17.917 28.395 3.070 1.00 88.62 384 GLY A O 1
ATOM 2857 N N . PHE A 1 385 ? 16.117 27.775 1.875 1.00 93.62 385 PHE A N 1
ATOM 2858 C CA . PHE A 1 385 ? 16.391 26.337 1.915 1.00 93.62 385 PHE A CA 1
ATOM 2859 C C . PHE A 1 385 ? 17.435 25.947 0.879 1.00 93.62 385 PHE A C 1
ATOM 2861 O O . PHE A 1 385 ? 17.436 26.468 -0.238 1.00 93.62 385 PHE A O 1
ATOM 2868 N N . MET A 1 386 ? 18.286 24.987 1.232 1.00 96.19 386 MET A N 1
ATOM 2869 C CA . MET A 1 386 ? 19.267 24.398 0.324 1.00 96.19 386 MET A CA 1
ATOM 2870 C C . MET A 1 386 ? 18.852 22.968 -0.008 1.00 96.19 386 MET A C 1
ATOM 2872 O O . MET A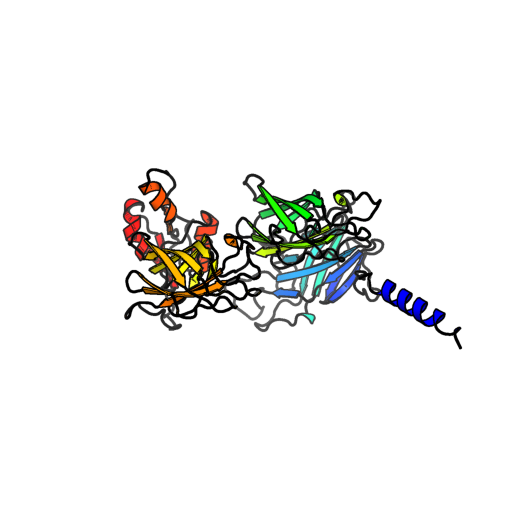 1 386 ? 18.977 22.081 0.833 1.00 96.19 386 MET A O 1
ATOM 2876 N N . VAL A 1 387 ? 18.369 22.743 -1.230 1.00 96.25 387 VAL A N 1
ATOM 2877 C CA . VAL A 1 387 ? 17.986 21.409 -1.719 1.00 96.25 387 VAL A CA 1
ATOM 2878 C C . VAL A 1 387 ? 19.181 20.797 -2.439 1.00 96.25 387 VAL A C 1
ATOM 2880 O O . VAL A 1 387 ? 19.673 21.372 -3.410 1.00 96.25 387 VAL A O 1
ATOM 2883 N N . GLN A 1 388 ? 19.646 19.645 -1.964 1.00 97.56 388 GLN A N 1
ATOM 2884 C CA . GLN A 1 388 ? 20.798 18.917 -2.490 1.00 97.56 388 GLN A CA 1
ATOM 2885 C C . GLN A 1 388 ? 20.354 17.576 -3.068 1.00 97.56 388 GLN A C 1
ATOM 2887 O O . GLN A 1 388 ? 19.677 16.811 -2.389 1.00 97.56 388 GLN A O 1
ATOM 2892 N N . LEU A 1 389 ? 20.784 17.263 -4.287 1.00 97.69 389 LEU A N 1
ATOM 2893 C CA . LEU A 1 389 ? 20.680 15.930 -4.876 1.00 97.69 389 LEU A CA 1
ATOM 2894 C C . LEU A 1 389 ? 21.939 15.124 -4.533 1.00 97.69 389 LEU A C 1
ATOM 2896 O O . LEU A 1 389 ? 23.054 15.549 -4.841 1.00 97.69 389 LEU A O 1
ATOM 2900 N N . LEU A 1 390 ? 21.765 13.958 -3.909 1.00 95.38 390 LEU A N 1
ATOM 2901 C CA . LEU A 1 390 ? 22.861 13.100 -3.449 1.00 95.38 390 LEU A CA 1
ATOM 2902 C C . LEU A 1 390 ? 23.062 11.854 -4.308 1.00 95.38 390 LEU A C 1
ATOM 2904 O O . LEU A 1 390 ? 24.201 11.422 -4.506 1.00 95.38 390 LEU A O 1
ATOM 2908 N N . GLN A 1 391 ? 21.977 11.258 -4.797 1.00 95.06 391 GLN A N 1
ATOM 2909 C CA . GLN A 1 391 ? 22.025 9.990 -5.520 1.00 95.06 391 GLN A CA 1
ATOM 2910 C C . GLN A 1 391 ? 20.861 9.872 -6.500 1.00 95.06 391 GLN A C 1
ATOM 2912 O O . GLN A 1 391 ? 19.777 10.369 -6.221 1.00 95.06 391 GLN A O 1
ATOM 2917 N N . VAL A 1 392 ? 21.097 9.197 -7.627 1.00 97.25 392 VAL A N 1
ATOM 2918 C CA . VAL A 1 392 ? 20.072 8.828 -8.610 1.00 97.25 392 VAL A CA 1
ATOM 2919 C C . VAL A 1 392 ? 20.237 7.366 -8.998 1.00 97.25 392 VAL A C 1
ATOM 2921 O O . VAL A 1 392 ? 21.280 6.969 -9.527 1.00 97.25 392 VAL A O 1
ATOM 2924 N N . THR A 1 393 ? 19.209 6.563 -8.783 1.00 93.81 393 THR A N 1
ATOM 2925 C CA . THR A 1 393 ? 19.158 5.139 -9.130 1.00 93.81 393 THR A CA 1
ATOM 2926 C C . THR A 1 393 ? 17.982 4.864 -10.074 1.00 93.81 393 THR A C 1
ATOM 2928 O O . THR A 1 393 ? 17.055 5.662 -10.123 1.00 93.81 393 THR A O 1
ATOM 2931 N N . PRO A 1 394 ? 18.016 3.776 -10.864 1.00 94.75 394 PRO A N 1
ATOM 2932 C CA . PRO A 1 394 ? 19.147 2.872 -11.060 1.00 94.75 394 PRO A CA 1
ATOM 2933 C C . PRO A 1 394 ? 20.268 3.530 -11.879 1.00 94.75 394 PRO A C 1
ATOM 2935 O O . PRO A 1 394 ? 20.066 4.537 -12.552 1.00 94.75 394 PRO A O 1
ATOM 2938 N N . TYR A 1 395 ? 21.478 2.971 -11.813 1.00 94.56 395 TYR A N 1
ATOM 2939 C CA . TYR A 1 395 ? 22.589 3.376 -12.681 1.00 94.56 395 TYR A CA 1
ATOM 2940 C C . TYR A 1 395 ? 22.570 2.545 -13.975 1.00 94.56 395 TYR A C 1
ATOM 2942 O O . TYR A 1 395 ? 22.379 1.328 -13.875 1.00 94.56 395 TYR A O 1
ATOM 2950 N N . PRO A 1 396 ? 22.809 3.132 -15.167 1.00 94.25 396 PRO A N 1
ATOM 2951 C CA . PRO A 1 396 ? 22.757 2.395 -16.427 1.00 94.25 396 PRO A CA 1
ATOM 2952 C C . PRO A 1 396 ? 23.680 1.171 -16.421 1.00 94.25 396 PRO A C 1
ATOM 2954 O O . PRO A 1 396 ? 24.883 1.263 -16.169 1.00 94.25 396 PRO A O 1
ATOM 2957 N N . ALA A 1 397 ? 23.124 -0.008 -16.693 1.00 89.81 397 ALA A N 1
ATOM 2958 C CA . ALA A 1 397 ? 23.905 -1.243 -16.728 1.00 89.81 397 ALA A CA 1
ATOM 2959 C C . ALA A 1 397 ? 24.539 -1.471 -18.109 1.00 89.81 397 ALA A C 1
ATOM 2961 O O . ALA A 1 397 ? 25.735 -1.755 -18.203 1.00 89.81 397 ALA A O 1
ATOM 2962 N N . GLN A 1 398 ? 23.750 -1.306 -19.176 1.00 90.06 398 GLN A N 1
ATOM 2963 C CA . GLN A 1 398 ? 24.121 -1.638 -20.554 1.00 90.06 398 GLN A CA 1
ATOM 2964 C C . GLN A 1 398 ? 24.047 -0.418 -21.491 1.00 90.06 398 GLN A C 1
ATOM 2966 O O . GLN A 1 398 ? 23.188 0.445 -21.307 1.00 90.06 398 GLN A O 1
ATOM 2971 N N . PRO A 1 399 ? 24.907 -0.337 -22.523 1.00 86.56 399 PRO A N 1
ATOM 2972 C CA . PRO A 1 399 ? 24.809 0.683 -23.568 1.00 86.56 399 PRO A CA 1
ATOM 2973 C C . PRO A 1 399 ? 23.488 0.617 -24.320 1.00 86.56 399 PRO A C 1
ATOM 2975 O O . PRO A 1 399 ? 23.091 -0.448 -24.781 1.00 86.56 399 PRO A O 1
ATOM 2978 N N . GLY A 1 400 ? 22.831 1.766 -24.475 1.00 81.62 400 GLY A N 1
ATOM 2979 C CA . GLY A 1 400 ? 21.583 1.876 -25.233 1.00 81.62 400 GLY A CA 1
ATOM 2980 C C . GLY A 1 400 ? 20.355 1.273 -24.546 1.00 81.62 400 GLY A C 1
ATOM 2981 O O . GLY A 1 400 ? 19.259 1.402 -25.084 1.00 81.62 400 GLY A O 1
ATOM 2982 N N . ALA A 1 401 ? 20.503 0.662 -23.365 1.00 84.88 401 ALA A N 1
ATOM 2983 C CA . ALA A 1 401 ? 19.367 0.225 -22.568 1.00 84.88 401 ALA A CA 1
ATOM 2984 C C . ALA A 1 401 ? 18.691 1.446 -21.932 1.00 84.88 401 ALA A C 1
ATOM 2986 O O . ALA A 1 401 ? 19.294 2.148 -21.118 1.00 84.88 401 ALA A O 1
ATOM 2987 N N . ALA A 1 402 ? 17.441 1.697 -22.315 1.00 85.31 402 ALA A N 1
ATOM 2988 C CA . ALA A 1 402 ? 16.636 2.742 -21.705 1.00 85.31 402 ALA A CA 1
ATOM 2989 C C . ALA A 1 402 ? 16.222 2.324 -20.287 1.00 85.31 402 ALA A C 1
ATOM 2991 O O . ALA A 1 402 ? 15.695 1.229 -20.083 1.00 85.31 402 ALA A O 1
ATOM 2992 N N . ILE A 1 403 ? 16.440 3.207 -19.315 1.00 89.12 403 ILE A N 1
ATOM 2993 C CA . ILE A 1 403 ? 15.825 3.101 -17.992 1.00 89.12 403 ILE A CA 1
ATOM 2994 C C . ILE A 1 403 ? 14.420 3.695 -18.116 1.00 89.12 403 ILE A C 1
ATOM 2996 O O . ILE A 1 403 ? 14.244 4.759 -18.711 1.00 89.12 403 ILE A O 1
ATOM 3000 N N . ALA A 1 404 ? 13.411 2.999 -17.596 1.00 82.50 404 ALA A N 1
ATOM 3001 C CA . ALA A 1 404 ? 12.052 3.521 -17.601 1.00 82.50 404 ALA A CA 1
ATOM 3002 C C . ALA A 1 404 ? 11.968 4.793 -16.742 1.00 82.50 404 ALA A C 1
ATOM 3004 O O . ALA A 1 404 ? 12.557 4.846 -15.666 1.00 82.50 404 ALA A O 1
ATOM 3005 N N . ALA A 1 405 ? 11.249 5.813 -17.215 1.00 79.00 405 ALA A N 1
ATOM 3006 C CA . ALA A 1 405 ? 11.200 7.116 -16.547 1.00 79.00 405 ALA A CA 1
ATOM 3007 C C . ALA A 1 405 ? 10.692 7.022 -15.096 1.00 79.00 405 ALA A C 1
ATOM 3009 O O . ALA A 1 405 ? 11.197 7.711 -14.222 1.00 79.00 405 ALA A O 1
ATOM 3010 N N . ASP A 1 406 ? 9.750 6.124 -14.830 1.00 76.25 406 ASP A N 1
ATOM 3011 C CA . ASP A 1 406 ? 9.173 5.853 -13.512 1.00 76.25 406 ASP A CA 1
ATOM 3012 C C . ASP A 1 406 ? 10.050 4.968 -12.610 1.00 76.25 406 ASP A C 1
ATOM 3014 O O . ASP A 1 406 ? 9.801 4.879 -11.412 1.00 76.25 406 ASP A O 1
ATOM 3018 N N . ALA A 1 407 ? 11.088 4.329 -13.156 1.00 80.44 407 ALA A N 1
ATOM 3019 C CA . ALA A 1 407 ? 12.017 3.506 -12.382 1.00 80.44 407 ALA A CA 1
ATOM 3020 C C . ALA A 1 407 ? 13.075 4.337 -11.645 1.00 80.44 407 ALA A C 1
ATOM 3022 O O . ALA A 1 407 ? 13.846 3.784 -10.860 1.00 80.44 407 ALA A O 1
ATOM 3023 N N . TYR A 1 408 ? 13.153 5.639 -11.922 1.00 91.31 408 TYR A N 1
ATOM 3024 C CA . TYR A 1 408 ? 14.128 6.508 -11.292 1.00 91.31 408 TYR A CA 1
ATOM 3025 C C . TYR A 1 408 ? 13.731 6.880 -9.866 1.00 91.31 408 TYR A C 1
ATOM 3027 O O . TYR A 1 408 ? 12.630 7.365 -9.607 1.00 91.31 408 TYR A O 1
ATOM 3035 N N . LEU A 1 409 ? 14.698 6.726 -8.969 1.00 89.62 409 LEU A N 1
ATOM 3036 C CA . LEU A 1 409 ? 14.666 7.179 -7.589 1.00 89.62 409 LEU A CA 1
ATOM 3037 C C . LEU A 1 409 ? 15.808 8.172 -7.381 1.00 89.62 409 LEU A C 1
ATOM 3039 O O . LEU A 1 409 ? 16.908 8.006 -7.919 1.00 89.62 409 LEU A O 1
ATOM 3043 N N . ALA A 1 410 ? 15.550 9.216 -6.608 1.00 95.00 410 ALA A N 1
ATOM 3044 C CA . ALA A 1 410 ? 16.519 10.249 -6.299 1.00 95.00 410 ALA A CA 1
ATOM 3045 C C . ALA A 1 410 ? 16.545 10.529 -4.796 1.00 95.00 410 ALA A C 1
ATOM 3047 O O . ALA A 1 410 ? 15.508 10.753 -4.179 1.00 95.00 410 ALA A O 1
ATOM 3048 N N . VAL A 1 411 ? 17.743 10.537 -4.210 1.00 92.94 411 VAL A N 1
ATOM 3049 C CA . VAL A 1 411 ? 17.947 10.861 -2.794 1.00 92.94 411 VAL A CA 1
ATOM 3050 C C . VAL A 1 411 ? 18.300 12.334 -2.667 1.00 92.94 411 VAL A C 1
ATOM 3052 O O . VAL A 1 411 ? 19.303 12.784 -3.230 1.00 92.94 411 VAL A O 1
ATOM 3055 N N . PHE A 1 412 ? 17.510 13.065 -1.892 1.00 95.31 412 PHE A N 1
ATOM 3056 C CA . PHE A 1 412 ? 17.678 14.481 -1.604 1.00 95.31 412 PHE A CA 1
ATOM 3057 C C . PHE A 1 412 ? 18.018 14.719 -0.134 1.00 95.31 412 PHE A C 1
ATOM 3059 O O . PHE A 1 412 ? 17.673 13.920 0.727 1.00 95.31 412 PHE A O 1
ATOM 3066 N N . VAL A 1 413 ? 18.662 15.847 0.159 1.00 93.88 413 VAL A N 1
ATOM 3067 C CA . VAL A 1 413 ? 18.730 16.452 1.499 1.00 93.88 413 VAL A CA 1
ATOM 3068 C C . VAL A 1 413 ? 18.288 17.900 1.370 1.00 93.88 413 VAL A C 1
ATOM 3070 O O . VAL A 1 413 ? 18.698 18.585 0.435 1.00 93.88 413 VAL A O 1
ATOM 3073 N N . VAL A 1 414 ? 17.483 18.384 2.313 1.00 93.88 414 VAL A N 1
ATOM 3074 C CA . VAL A 1 414 ? 17.082 19.794 2.364 1.00 93.88 414 VAL A CA 1
ATOM 3075 C C . VAL A 1 414 ? 17.568 20.416 3.661 1.00 93.88 414 VAL A C 1
ATOM 3077 O O . VAL A 1 414 ? 17.083 20.063 4.729 1.00 93.88 414 VAL A O 1
ATOM 3080 N N . GLU A 1 415 ? 18.504 21.357 3.592 1.00 93.25 415 GLU A N 1
ATOM 3081 C CA . GLU A 1 415 ? 18.922 22.133 4.764 1.00 93.25 415 GLU A CA 1
ATOM 3082 C C . GLU A 1 415 ? 18.013 23.357 4.926 1.00 93.25 415 GLU A C 1
ATOM 3084 O O . GLU A 1 415 ? 17.783 24.106 3.974 1.00 93.25 415 GLU A O 1
ATOM 3089 N N . ALA A 1 416 ? 17.492 23.561 6.137 1.00 87.12 416 ALA A N 1
ATOM 3090 C CA . ALA A 1 416 ? 16.681 24.727 6.471 1.00 87.12 416 ALA A CA 1
ATOM 3091 C C . ALA A 1 416 ? 17.553 25.978 6.709 1.00 87.12 416 ALA A C 1
ATOM 3093 O O . ALA A 1 416 ? 18.657 25.851 7.252 1.00 87.12 416 ALA A O 1
ATOM 3094 N N . PRO A 1 417 ? 17.072 27.192 6.370 1.00 86.69 417 PRO A N 1
ATOM 3095 C CA . PRO A 1 417 ? 17.795 28.418 6.671 1.00 86.69 417 PRO A CA 1
ATOM 3096 C C . PRO A 1 417 ? 18.016 28.613 8.182 1.00 86.69 417 PRO A C 1
ATOM 3098 O O . PRO A 1 417 ? 17.196 28.182 9.003 1.00 86.69 417 PRO A O 1
ATOM 3101 N N . PRO A 1 418 ? 19.099 29.311 8.579 1.00 81.38 418 PRO A N 1
ATOM 3102 C CA . PRO A 1 418 ? 19.359 29.626 9.978 1.00 81.38 418 PRO A CA 1
ATOM 3103 C C . PRO A 1 418 ? 18.185 30.400 10.586 1.00 81.38 418 PRO A C 1
ATOM 3105 O O . PRO A 1 418 ? 17.824 31.468 10.097 1.00 81.38 418 PRO A O 1
ATOM 3108 N N . GLY A 1 419 ? 17.617 29.885 11.677 1.00 72.25 419 GLY A N 1
ATOM 3109 C CA . GLY A 1 419 ? 16.527 30.548 12.396 1.00 72.25 419 GLY A CA 1
ATOM 3110 C C . GLY A 1 419 ? 15.117 30.065 12.054 1.00 72.25 419 GLY A C 1
ATOM 3111 O O . GLY A 1 419 ? 14.179 30.549 12.686 1.00 72.25 419 GLY A O 1
ATOM 3112 N N . LEU A 1 420 ? 14.943 29.087 11.154 1.00 68.56 420 LEU A N 1
ATOM 3113 C CA . LEU A 1 420 ? 13.722 28.276 11.197 1.00 68.56 420 LEU A CA 1
ATOM 3114 C C . LEU A 1 420 ? 13.655 27.572 12.556 1.00 68.56 420 LEU A C 1
ATOM 3116 O O . LEU A 1 420 ? 14.677 27.022 12.990 1.00 68.56 420 LEU A O 1
ATOM 3120 N N . PRO A 1 421 ? 12.498 27.582 13.242 1.00 57.69 421 PRO A N 1
ATOM 3121 C CA . PRO A 1 421 ? 12.315 26.742 14.410 1.00 57.69 421 PRO A CA 1
ATOM 3122 C C . PRO A 1 421 ? 12.578 25.300 13.976 1.00 57.69 421 PRO A C 1
ATOM 3124 O O . PRO A 1 421 ? 11.837 24.723 13.185 1.00 57.69 421 PRO A O 1
ATOM 3127 N N . THR A 1 422 ? 13.685 24.729 14.452 1.00 48.44 422 THR A N 1
ATOM 3128 C CA . THR A 1 422 ? 13.882 23.283 14.382 1.00 48.44 422 THR A CA 1
ATOM 3129 C C . THR A 1 422 ? 12.712 22.654 15.132 1.00 48.44 422 THR A C 1
ATOM 3131 O O . THR A 1 422 ? 12.318 23.211 16.167 1.00 48.44 422 THR A O 1
ATOM 3134 N N . PRO A 1 423 ? 12.126 21.545 14.643 1.00 44.19 423 PRO A N 1
ATOM 3135 C CA . PRO A 1 423 ? 11.103 20.851 15.405 1.00 44.19 423 PRO A CA 1
ATOM 3136 C C . PRO A 1 423 ? 11.677 20.607 16.793 1.00 44.19 423 PRO A C 1
ATOM 3138 O O . PRO A 1 423 ? 12.767 20.049 16.945 1.00 44.19 423 PRO A O 1
ATOM 3141 N N . ILE A 1 424 ? 10.996 21.162 17.795 1.00 38.28 424 ILE A N 1
ATOM 3142 C CA . ILE A 1 424 ? 11.461 21.135 19.175 1.00 38.28 424 ILE A CA 1
ATOM 3143 C C . ILE A 1 424 ? 11.703 19.657 19.501 1.00 38.28 424 ILE A C 1
ATOM 3145 O O . ILE A 1 424 ? 10.758 18.873 19.381 1.00 38.28 424 ILE A O 1
ATOM 3149 N N . PRO A 1 425 ? 12.932 19.240 19.864 1.00 38.12 425 PRO A N 1
ATOM 3150 C CA . PRO A 1 425 ? 13.219 17.842 20.148 1.00 38.12 425 PRO A CA 1
ATOM 3151 C C . PRO A 1 425 ? 12.345 17.433 21.317 1.00 38.12 425 PRO A C 1
ATOM 3153 O O . PRO A 1 425 ? 12.621 17.896 22.417 1.00 38.12 425 PRO A O 1
ATOM 3156 N N . THR A 1 426 ? 11.288 16.655 21.043 1.00 39.16 426 THR A N 1
ATOM 3157 C CA . THR A 1 426 ? 10.261 16.144 21.968 1.00 39.16 426 THR A CA 1
ATOM 3158 C C . THR A 1 426 ? 10.331 16.819 23.335 1.00 39.16 426 THR A C 1
ATOM 3160 O O . THR A 1 426 ? 10.643 16.190 24.345 1.00 39.16 426 THR A O 1
ATOM 3163 N N . ALA A 1 427 ? 10.122 18.137 23.373 1.00 37.97 427 ALA A N 1
ATOM 3164 C CA . ALA A 1 427 ? 9.905 18.782 24.645 1.00 37.97 427 ALA A CA 1
ATOM 3165 C C . ALA A 1 427 ? 8.528 18.289 25.039 1.00 37.97 427 ALA A C 1
ATOM 3167 O O . ALA A 1 427 ? 7.600 18.359 24.231 1.00 37.97 427 ALA A O 1
ATOM 3168 N N . THR A 1 428 ? 8.416 17.726 26.233 1.00 40.84 428 THR A N 1
ATOM 3169 C CA . THR A 1 428 ? 7.139 17.392 26.843 1.00 40.84 428 THR A CA 1
ATOM 3170 C C . THR A 1 428 ? 6.331 18.684 26.887 1.00 40.84 428 THR A C 1
ATOM 3172 O O . THR A 1 428 ? 6.492 19.498 27.798 1.00 40.84 428 THR A O 1
ATOM 3175 N N . LEU A 1 429 ? 5.549 18.937 25.836 1.00 44.44 429 LEU A N 1
ATOM 3176 C CA . LEU A 1 429 ? 4.631 20.055 25.798 1.00 44.44 429 LEU A CA 1
ATOM 3177 C C . LEU A 1 429 ? 3.694 19.837 26.989 1.00 44.44 429 LEU A C 1
ATOM 3179 O O . LEU A 1 429 ? 3.257 18.702 27.217 1.00 44.44 429 LEU A O 1
ATOM 3183 N N . PRO A 1 430 ? 3.445 20.867 27.812 1.00 49.31 430 PRO A N 1
ATOM 3184 C CA . PRO A 1 430 ? 2.457 20.748 28.869 1.00 49.31 430 PRO A CA 1
ATOM 3185 C C . PRO A 1 430 ? 1.155 20.275 28.226 1.00 49.31 430 PRO A C 1
ATOM 3187 O O . PRO A 1 430 ? 0.757 20.817 27.196 1.00 49.31 430 PRO A O 1
ATOM 3190 N N . ALA A 1 431 ? 0.544 19.236 28.801 1.00 52.38 431 ALA A N 1
ATOM 3191 C CA . ALA A 1 431 ? -0.705 18.682 28.302 1.00 52.38 431 ALA A CA 1
ATOM 3192 C C . ALA A 1 431 ? -1.712 19.825 28.129 1.00 52.38 431 ALA A C 1
ATOM 3194 O O . ALA A 1 431 ? -2.142 20.440 29.108 1.00 52.38 431 ALA A O 1
ATOM 3195 N N . VAL A 1 432 ? -2.025 20.150 26.877 1.00 58.25 432 VAL A N 1
ATOM 3196 C CA . VAL A 1 432 ? -3.108 21.070 26.563 1.00 58.25 432 VAL A CA 1
ATOM 3197 C C . VAL A 1 432 ? -4.375 20.288 26.854 1.00 58.25 432 VAL A C 1
ATOM 3199 O O . VAL A 1 432 ? -4.604 19.237 26.261 1.00 58.25 432 VAL A O 1
ATOM 3202 N N . THR A 1 433 ? -5.163 20.750 27.820 1.00 70.81 433 THR A N 1
ATOM 3203 C CA . THR A 1 433 ? -6.485 20.174 28.062 1.00 70.81 433 THR A CA 1
ATOM 3204 C C . THR A 1 433 ? -7.304 20.342 26.778 1.00 70.81 433 THR A C 1
ATOM 3206 O O . THR A 1 433 ? -7.461 21.490 26.354 1.00 70.81 433 THR A O 1
ATOM 3209 N N . PRO A 1 434 ? -7.802 19.255 26.158 1.00 71.44 434 PRO A N 1
ATOM 3210 C CA . PRO A 1 434 ? -8.553 19.348 24.913 1.00 71.44 434 PRO A CA 1
ATOM 3211 C C . PRO A 1 434 ? -9.769 20.260 25.076 1.00 71.44 434 PRO A C 1
ATOM 3213 O O . PRO A 1 434 ? -10.481 20.197 26.085 1.00 71.44 434 PRO A O 1
ATOM 3216 N N . GLU A 1 435 ? -10.018 21.115 24.089 1.00 80.31 435 GLU A N 1
ATOM 3217 C CA . GLU A 1 435 ? -11.257 21.873 24.009 1.00 80.31 435 GLU A CA 1
ATOM 3218 C C . GLU A 1 435 ? -12.418 20.900 23.765 1.00 80.31 435 GLU A C 1
ATOM 3220 O O . GLU A 1 435 ? -12.357 20.038 22.893 1.00 80.31 435 GLU A O 1
ATOM 3225 N N . ALA A 1 436 ? -13.511 21.050 24.516 1.00 81.69 436 ALA A N 1
ATOM 3226 C CA . ALA A 1 436 ? -14.695 20.196 24.373 1.00 81.69 436 ALA A CA 1
ATOM 3227 C C . ALA A 1 436 ? -15.494 20.454 23.074 1.00 81.69 436 ALA A C 1
ATOM 3229 O O . ALA A 1 436 ? -16.544 19.845 22.864 1.00 81.69 436 ALA A O 1
ATOM 3230 N N . ALA A 1 437 ? -15.050 21.392 22.234 1.00 86.75 437 ALA A N 1
ATOM 3231 C CA . ALA A 1 437 ? -15.708 21.738 20.984 1.00 86.75 437 ALA A CA 1
ATOM 3232 C C . ALA A 1 437 ? -15.476 20.653 19.922 1.00 86.75 437 ALA A C 1
ATOM 3234 O O . ALA A 1 437 ? -14.377 20.118 19.790 1.00 86.75 437 ALA A O 1
ATOM 3235 N N . GLN A 1 438 ? -16.511 20.370 19.132 1.00 94.06 438 GLN A N 1
ATOM 3236 C CA . GLN A 1 438 ? -16.380 19.609 17.894 1.00 94.06 438 GLN A CA 1
ATOM 3237 C C . GLN A 1 438 ? -16.460 20.585 16.727 1.00 94.06 438 GLN A C 1
ATOM 3239 O O . GLN A 1 438 ? -17.485 21.244 16.547 1.00 94.06 438 GLN A O 1
ATOM 3244 N N . LEU A 1 439 ? -15.379 20.695 15.961 1.00 95.38 439 LEU A N 1
ATOM 3245 C CA . LEU A 1 439 ? -15.272 21.592 14.811 1.00 95.38 439 LEU A CA 1
ATOM 3246 C C . LEU A 1 439 ? -14.833 20.790 13.584 1.00 95.38 439 LEU A C 1
ATOM 3248 O O . LEU A 1 439 ? -14.186 19.755 13.738 1.00 95.38 439 LEU A O 1
ATOM 3252 N N . PRO A 1 440 ? -15.195 21.206 12.365 1.00 96.56 440 PRO A N 1
ATOM 3253 C CA . PRO A 1 440 ? -14.702 20.545 11.163 1.00 96.56 440 PRO A CA 1
ATOM 3254 C C . PRO A 1 440 ? -13.211 20.838 10.954 1.00 96.56 440 PRO A C 1
ATOM 3256 O O . PRO A 1 440 ? -12.762 21.948 11.233 1.00 96.56 440 PRO A O 1
ATOM 3259 N N . LEU A 1 441 ? -12.450 19.880 10.425 1.00 96.25 441 LEU A N 1
ATOM 3260 C CA . LEU A 1 441 ? -11.081 20.103 9.957 1.00 96.25 441 LEU A CA 1
ATOM 3261 C C . LEU A 1 441 ? -11.112 20.741 8.570 1.00 96.25 441 LEU A C 1
ATOM 3263 O O . LEU A 1 441 ? -11.775 20.231 7.666 1.00 96.25 441 LEU A O 1
ATOM 3267 N N . LEU A 1 442 ? -10.390 21.849 8.411 1.00 97.00 442 LEU A N 1
ATOM 3268 C CA . LEU A 1 442 ? -10.168 22.471 7.113 1.00 97.00 442 LEU A CA 1
ATOM 3269 C C . LEU A 1 442 ? -9.184 21.620 6.302 1.00 97.00 442 LEU A C 1
ATOM 3271 O O . LEU A 1 442 ? -8.034 21.439 6.705 1.00 97.00 442 LEU A O 1
ATOM 3275 N N . CYS A 1 443 ? -9.631 21.145 5.147 1.00 95.44 443 CYS A N 1
ATOM 3276 C CA . CYS A 1 443 ? -8.824 20.462 4.147 1.00 95.44 443 CYS A CA 1
ATOM 3277 C C . CYS A 1 443 ? -8.677 21.356 2.911 1.00 95.44 443 CYS A C 1
ATOM 3279 O O . CYS A 1 443 ? -9.600 22.078 2.538 1.00 95.44 443 CYS A O 1
ATOM 3281 N N . ILE A 1 444 ? -7.517 21.318 2.270 1.00 92.06 444 ILE A N 1
ATOM 3282 C CA . ILE A 1 444 ? -7.163 22.159 1.129 1.00 92.06 444 ILE A CA 1
ATOM 3283 C C . ILE A 1 444 ? -6.638 21.307 -0.025 1.00 92.06 444 ILE A C 1
ATOM 3285 O O . ILE A 1 444 ? -6.003 20.272 0.185 1.00 92.06 444 ILE A O 1
ATOM 3289 N N . ASN A 1 445 ? -6.870 21.781 -1.247 1.00 86.06 445 ASN A N 1
ATOM 3290 C CA . ASN A 1 445 ? -6.281 21.232 -2.462 1.00 86.06 445 ASN A CA 1
ATOM 3291 C C . ASN A 1 445 ? -5.538 22.345 -3.214 1.00 86.06 445 ASN A C 1
ATOM 3293 O O . ASN A 1 445 ? -6.122 23.198 -3.888 1.00 86.06 445 ASN A O 1
ATOM 3297 N N . ASP A 1 446 ? -4.212 22.328 -3.117 1.00 73.94 446 ASP A N 1
ATOM 3298 C CA . ASP A 1 446 ? -3.369 23.331 -3.764 1.00 73.94 446 ASP A CA 1
ATOM 3299 C C . ASP A 1 446 ? -3.343 23.214 -5.293 1.00 73.94 446 ASP A C 1
ATOM 3301 O O . ASP A 1 446 ? -3.149 24.218 -5.987 1.00 73.94 446 ASP A O 1
ATOM 3305 N N . PHE A 1 447 ? -3.578 22.020 -5.840 1.00 73.94 447 PHE A N 1
ATOM 3306 C CA . PHE A 1 447 ? -3.677 21.838 -7.284 1.00 73.94 447 PHE A CA 1
ATOM 3307 C C . PHE A 1 447 ? -4.967 22.441 -7.833 1.00 73.94 447 PHE A C 1
ATOM 3309 O O . PHE A 1 447 ? -4.937 23.044 -8.910 1.00 73.94 447 PHE A O 1
ATOM 3316 N N . ALA A 1 448 ? -6.067 22.375 -7.079 1.00 73.19 448 ALA A N 1
ATOM 3317 C CA . ALA A 1 448 ? -7.313 23.043 -7.438 1.00 73.19 448 ALA A CA 1
ATOM 3318 C C . ALA A 1 448 ? -7.111 24.563 -7.585 1.00 73.19 448 ALA A C 1
ATOM 3320 O O . ALA A 1 448 ? -7.532 25.130 -8.593 1.00 73.19 448 ALA A O 1
ATOM 3321 N N . LEU A 1 449 ? -6.350 25.220 -6.694 1.00 73.06 449 LEU A N 1
ATOM 3322 C CA . LEU A 1 449 ? -6.005 26.645 -6.849 1.00 73.06 449 LEU A CA 1
ATOM 3323 C C . LEU A 1 449 ? -5.257 26.947 -8.151 1.00 73.06 449 LEU A C 1
ATOM 3325 O O . LEU A 1 449 ? -5.540 27.947 -8.815 1.00 73.06 449 LEU A O 1
ATOM 3329 N N . VAL A 1 450 ? -4.291 26.103 -8.520 1.00 69.06 450 VAL A N 1
ATOM 3330 C CA . VAL A 1 450 ? -3.521 26.274 -9.760 1.00 69.06 450 VAL A CA 1
ATOM 3331 C C . VAL A 1 450 ? -4.428 26.099 -10.979 1.00 69.06 450 VAL A C 1
ATOM 3333 O O . VAL A 1 450 ? -4.379 26.914 -11.903 1.00 69.06 450 VAL A O 1
ATOM 3336 N N . ARG A 1 451 ? -5.301 25.084 -10.968 1.00 74.44 451 ARG A N 1
ATOM 3337 C CA . ARG A 1 451 ? -6.274 24.828 -12.041 1.00 74.44 451 ARG A CA 1
ATOM 3338 C C . ARG A 1 451 ? -7.291 25.966 -12.172 1.00 74.44 451 ARG A C 1
ATOM 3340 O O . ARG A 1 451 ? -7.552 26.419 -13.287 1.00 74.44 451 ARG A O 1
ATOM 3347 N N . MET A 1 452 ? -7.805 26.482 -11.056 1.00 73.44 452 MET A N 1
ATOM 3348 C CA . MET A 1 452 ? -8.701 27.643 -11.024 1.00 73.44 452 MET A CA 1
ATOM 3349 C C . MET A 1 452 ? -8.021 28.901 -11.571 1.00 73.44 452 MET A C 1
ATOM 3351 O O . MET A 1 452 ? -8.596 29.610 -12.395 1.00 73.44 452 MET A O 1
ATOM 3355 N N . ALA A 1 453 ? -6.774 29.168 -11.171 1.00 71.12 453 ALA A N 1
ATOM 3356 C CA . ALA A 1 453 ? -6.006 30.304 -11.679 1.00 71.12 453 ALA A CA 1
ATOM 3357 C C . ALA A 1 453 ? -5.721 30.197 -13.189 1.00 71.12 453 ALA A C 1
ATOM 3359 O O . ALA A 1 453 ? -5.602 31.216 -13.869 1.00 71.12 453 ALA A O 1
ATOM 3360 N N . ALA A 1 454 ? -5.651 28.974 -13.719 1.00 70.56 454 ALA A N 1
ATOM 3361 C CA . ALA A 1 454 ? -5.548 28.697 -15.149 1.00 70.56 454 ALA A CA 1
ATOM 3362 C C . ALA A 1 454 ? -6.902 28.753 -15.893 1.00 70.56 454 ALA A C 1
ATOM 3364 O O . ALA A 1 454 ? -6.929 28.557 -17.108 1.00 70.56 454 ALA A O 1
ATOM 3365 N N . GLY A 1 455 ? -8.016 29.015 -15.196 1.00 75.56 455 GLY A N 1
ATOM 3366 C CA . GLY A 1 455 ? -9.370 29.022 -15.764 1.00 75.56 455 GLY A CA 1
ATOM 3367 C C . GLY A 1 455 ? -9.866 27.638 -16.193 1.00 75.56 455 GLY A C 1
ATOM 3368 O O . GLY A 1 455 ? -10.730 27.544 -17.061 1.00 75.56 455 GLY A O 1
ATOM 3369 N N . ALA A 1 456 ? -9.279 26.574 -15.642 1.00 56.56 456 ALA A N 1
ATOM 3370 C CA . ALA A 1 456 ? -9.427 25.206 -16.131 1.00 56.56 456 ALA A CA 1
ATOM 3371 C C . ALA A 1 456 ? -10.290 24.298 -15.237 1.00 56.56 456 ALA A C 1
ATOM 3373 O O . ALA A 1 456 ? -10.496 23.142 -15.601 1.00 56.56 456 ALA A O 1
ATOM 3374 N N . SER A 1 457 ? -10.764 24.765 -14.076 1.00 75.12 457 SER A N 1
ATOM 3375 C CA . SER A 1 457 ? -11.564 23.941 -13.160 1.00 75.12 457 SER A CA 1
ATOM 3376 C C . SER A 1 457 ? -12.469 24.771 -12.246 1.00 75.12 457 SER A C 1
ATOM 3378 O O . SER A 1 457 ? -12.055 25.834 -11.783 1.00 75.12 457 SER A O 1
ATOM 3380 N N . ASP A 1 458 ? -13.656 24.227 -11.962 1.00 81.38 458 ASP A N 1
ATOM 3381 C CA . ASP A 1 458 ? -14.615 24.697 -10.946 1.00 81.38 458 ASP A CA 1
ATOM 3382 C C . ASP A 1 458 ? -14.512 23.879 -9.637 1.00 81.38 458 ASP A C 1
ATOM 3384 O O . ASP A 1 458 ? -15.376 23.959 -8.766 1.00 81.38 458 ASP A O 1
ATOM 3388 N N . GLU A 1 459 ? -13.485 23.036 -9.516 1.00 82.50 459 GLU A N 1
ATOM 3389 C CA . GLU A 1 459 ? -13.250 22.193 -8.344 1.00 82.50 459 GLU A CA 1
ATOM 3390 C C . GLU A 1 459 ? -12.957 23.035 -7.089 1.00 82.50 459 GLU A C 1
ATOM 3392 O O . GLU A 1 459 ? -12.216 24.022 -7.174 1.00 82.50 459 GLU A O 1
ATOM 3397 N N . PRO A 1 460 ? -13.513 22.661 -5.921 1.00 88.56 460 PRO A N 1
ATOM 3398 C CA . PRO A 1 460 ? -13.285 23.397 -4.689 1.00 88.56 460 PRO A CA 1
ATOM 3399 C C . PRO A 1 460 ? -11.809 23.347 -4.280 1.00 88.56 460 PRO A C 1
ATOM 3401 O O . PRO A 1 460 ? -11.150 22.313 -4.337 1.00 88.56 460 PRO A O 1
ATOM 3404 N N . ALA A 1 461 ? -11.293 24.495 -3.845 1.00 88.44 461 ALA A N 1
ATOM 3405 C CA . ALA A 1 461 ? -9.934 24.620 -3.325 1.00 88.44 461 ALA A CA 1
ATOM 3406 C C . ALA A 1 461 ? -9.839 24.292 -1.824 1.00 88.44 461 ALA A C 1
ATOM 3408 O O . ALA A 1 461 ? -8.743 24.049 -1.318 1.00 88.44 461 ALA A O 1
ATOM 3409 N N . ILE A 1 462 ? -10.980 24.298 -1.125 1.00 95.88 462 ILE A N 1
ATOM 3410 C CA . ILE A 1 462 ? -11.111 23.932 0.286 1.00 95.88 462 ILE A CA 1
ATOM 3411 C C . ILE A 1 462 ? -12.334 23.042 0.496 1.00 95.88 462 ILE A C 1
ATOM 3413 O O . ILE A 1 462 ? -13.325 23.200 -0.212 1.00 95.88 462 ILE A O 1
ATOM 3417 N N . GLU A 1 463 ? -12.279 22.192 1.513 1.00 96.69 463 GLU A N 1
ATOM 3418 C CA . GLU A 1 463 ? -13.392 21.386 2.009 1.00 96.69 463 GLU A CA 1
ATOM 3419 C C . GLU A 1 463 ? -13.302 21.256 3.536 1.00 96.69 463 GLU A C 1
ATOM 3421 O O . GLU A 1 463 ? -12.249 21.475 4.138 1.00 96.69 463 GLU A O 1
ATOM 3426 N N . PHE A 1 464 ? -14.416 20.901 4.173 1.00 96.88 464 PHE A N 1
ATOM 3427 C CA . PHE A 1 464 ? -14.511 20.737 5.625 1.00 96.88 464 PHE A CA 1
ATOM 3428 C C . PHE A 1 464 ? -14.972 19.331 5.974 1.00 96.88 464 PHE A C 1
ATOM 3430 O O . PHE A 1 464 ? -16.025 18.897 5.508 1.00 96.88 464 PHE A O 1
ATOM 3437 N N . THR A 1 465 ? -14.222 18.626 6.824 1.00 95.88 465 THR A N 1
ATOM 3438 C CA . THR A 1 465 ? -14.656 17.313 7.330 1.00 95.88 465 THR A CA 1
ATOM 3439 C C . THR A 1 465 ? -15.934 17.432 8.165 1.00 95.88 465 THR A C 1
ATOM 3441 O O . THR A 1 465 ? -16.351 18.523 8.555 1.00 95.88 465 THR A O 1
ATOM 3444 N N . GLU A 1 466 ? -16.523 16.297 8.547 1.00 94.12 466 GLU A N 1
ATOM 3445 C CA . GLU A 1 466 ? -17.481 16.300 9.656 1.00 94.12 466 GLU A CA 1
ATOM 3446 C C . GLU A 1 466 ? -16.829 16.853 10.945 1.00 94.12 466 GLU A C 1
ATOM 3448 O O . GLU A 1 466 ? -15.607 16.720 11.114 1.00 94.12 466 GLU A O 1
ATOM 3453 N N . PRO A 1 467 ? -17.603 17.494 11.848 1.00 96.06 467 PRO A N 1
ATOM 3454 C CA . PRO A 1 467 ? -17.076 18.002 13.108 1.00 96.06 467 PRO A CA 1
ATOM 3455 C C . PRO A 1 467 ? -16.417 16.907 13.945 1.00 96.06 467 PRO A C 1
ATOM 3457 O O . PRO A 1 467 ? -16.992 15.846 14.170 1.00 96.06 467 PRO A O 1
ATOM 3460 N N . LEU A 1 468 ? -15.219 17.191 14.443 1.00 94.50 468 LEU A N 1
ATOM 3461 C CA . LEU A 1 468 ? -14.394 16.264 15.208 1.00 94.50 468 LEU A CA 1
ATOM 3462 C C . LEU A 1 468 ? -13.826 16.940 16.453 1.00 94.50 468 LEU A C 1
ATOM 3464 O O . LEU A 1 468 ? -13.728 18.167 16.526 1.00 94.50 468 LEU A O 1
ATOM 3468 N N . ALA A 1 469 ? -13.515 16.137 17.467 1.00 93.62 469 ALA A N 1
ATOM 3469 C CA . ALA A 1 469 ? -12.872 16.620 18.682 1.00 93.62 469 ALA A CA 1
ATOM 3470 C C . ALA A 1 469 ? -11.428 17.061 18.388 1.00 93.62 469 ALA A C 1
ATOM 3472 O O . ALA A 1 469 ? -10.805 16.572 17.447 1.00 93.62 469 ALA A O 1
ATOM 3473 N N . GLN A 1 470 ? -10.883 17.976 19.192 1.00 91.06 470 GLN A N 1
ATOM 3474 C CA . GLN A 1 470 ? -9.528 18.508 18.990 1.00 91.06 470 GLN A CA 1
ATOM 3475 C C . GLN A 1 470 ? -8.437 17.415 18.986 1.00 91.06 470 GLN A C 1
ATOM 3477 O O . GLN A 1 470 ? -7.401 17.564 18.341 1.00 91.06 470 GLN A O 1
ATOM 3482 N N . ASP A 1 471 ? -8.666 16.318 19.702 1.00 89.12 471 ASP A N 1
ATOM 3483 C CA . ASP A 1 471 ? -7.766 15.173 19.844 1.00 89.12 471 ASP A CA 1
ATOM 3484 C C . ASP A 1 471 ? -8.008 14.057 18.815 1.00 89.12 471 ASP A C 1
ATOM 3486 O O . ASP A 1 471 ? -7.321 13.039 18.844 1.00 89.12 471 ASP A O 1
ATOM 3490 N N . ALA A 1 472 ? -8.928 14.250 17.863 1.00 86.69 472 ALA A N 1
ATOM 3491 C CA . ALA A 1 472 ? -9.212 13.269 16.813 1.00 86.69 472 ALA A CA 1
ATOM 3492 C C . ALA A 1 472 ? -8.045 13.059 15.826 1.00 86.69 472 ALA A C 1
ATOM 3494 O O . ALA A 1 472 ? -8.068 12.112 15.040 1.00 86.69 472 ALA A O 1
ATOM 3495 N N . ALA A 1 473 ? -7.025 13.921 15.867 1.00 81.50 473 ALA A N 1
ATOM 3496 C CA . ALA A 1 473 ? -5.730 13.687 15.246 1.00 81.50 473 ALA A CA 1
ATOM 3497 C C . ALA A 1 473 ? -4.617 14.038 16.241 1.00 81.50 473 ALA A C 1
ATOM 3499 O O . ALA A 1 473 ? -4.542 15.165 16.729 1.00 81.50 473 ALA A O 1
ATOM 3500 N N . THR A 1 474 ? -3.739 13.078 16.531 1.00 77.56 474 THR A N 1
ATOM 3501 C CA . THR A 1 474 ? -2.593 13.248 17.444 1.00 77.56 474 THR A CA 1
ATOM 3502 C C . THR A 1 474 ? -1.278 13.514 16.716 1.00 77.56 474 THR A C 1
ATOM 3504 O O . THR A 1 474 ? -0.262 13.835 17.334 1.00 77.56 474 THR A O 1
ATOM 3507 N N . ASP A 1 475 ? -1.271 13.361 15.395 1.00 77.62 475 ASP A N 1
ATOM 3508 C CA . ASP A 1 475 ? -0.140 13.666 14.531 1.00 77.62 475 ASP A CA 1
ATOM 3509 C C . ASP A 1 475 ? -0.612 14.146 13.150 1.00 77.62 475 ASP A C 1
ATOM 3511 O O . ASP A 1 475 ? -1.789 14.042 12.788 1.00 77.62 475 ASP A O 1
ATOM 3515 N N . TYR A 1 476 ? 0.333 14.687 12.376 1.00 72.44 476 TYR A N 1
ATOM 3516 C CA . TYR A 1 476 ? 0.060 15.192 11.035 1.00 72.44 476 TYR A CA 1
ATOM 3517 C C . TYR A 1 476 ? -0.499 14.085 10.136 1.00 72.44 476 TYR A C 1
ATOM 3519 O O . TYR A 1 476 ? -1.423 14.332 9.370 1.00 72.44 476 TYR A O 1
ATOM 3527 N N . GLY A 1 477 ? 0.046 12.869 10.218 1.00 65.50 477 GLY A N 1
ATOM 3528 C CA . GLY A 1 477 ? -0.372 11.750 9.378 1.00 65.50 477 GLY A CA 1
ATOM 3529 C C . GLY A 1 477 ? -1.841 11.397 9.593 1.00 65.50 477 GLY A C 1
ATOM 3530 O O . GLY A 1 477 ? -2.555 11.156 8.626 1.00 65.50 477 GLY A O 1
ATOM 3531 N N . GLN A 1 478 ? -2.321 11.450 10.834 1.00 79.06 478 GLN A N 1
ATOM 3532 C CA . GLN A 1 478 ? -3.734 11.261 11.157 1.00 79.06 478 GLN A CA 1
ATOM 3533 C C . GLN A 1 478 ? -4.611 12.397 10.620 1.00 79.06 478 GLN A C 1
ATOM 3535 O O . GLN A 1 478 ? -5.622 12.121 9.977 1.00 79.06 478 GLN A O 1
ATOM 3540 N N . ALA A 1 479 ? -4.222 13.662 10.812 1.00 79.94 479 ALA A N 1
ATOM 3541 C CA . ALA A 1 479 ? -4.974 14.800 10.272 1.00 79.94 479 ALA A CA 1
ATOM 3542 C C . ALA A 1 479 ? -5.028 14.777 8.731 1.00 79.94 479 ALA A C 1
ATOM 3544 O O . ALA A 1 479 ? -6.062 15.047 8.125 1.00 79.94 479 ALA A O 1
ATOM 3545 N N . HIS A 1 480 ? -3.936 14.359 8.099 1.00 81.06 480 HIS A N 1
ATOM 3546 C CA . HIS A 1 480 ? -3.841 14.167 6.659 1.00 81.06 480 HIS A CA 1
ATOM 3547 C C . HIS A 1 480 ? -4.701 13.003 6.176 1.00 81.06 480 HIS A C 1
ATOM 3549 O O . HIS A 1 480 ? -5.443 13.133 5.206 1.00 81.06 480 HIS A O 1
ATOM 3555 N N . ALA A 1 481 ? -4.655 11.871 6.881 1.00 73.12 481 ALA A N 1
ATOM 3556 C CA . ALA A 1 481 ? -5.488 10.717 6.585 1.00 73.12 481 ALA A CA 1
ATOM 3557 C C . ALA A 1 481 ? -6.979 11.058 6.690 1.00 73.12 481 ALA A C 1
ATOM 3559 O O . ALA A 1 481 ? -7.756 10.555 5.883 1.00 73.12 481 ALA A O 1
ATOM 3560 N N . LEU A 1 482 ? -7.382 11.934 7.619 1.00 86.56 482 LEU A N 1
ATOM 3561 C CA . LEU A 1 482 ? -8.758 12.432 7.702 1.00 86.56 482 LEU A CA 1
ATOM 3562 C C . LEU A 1 4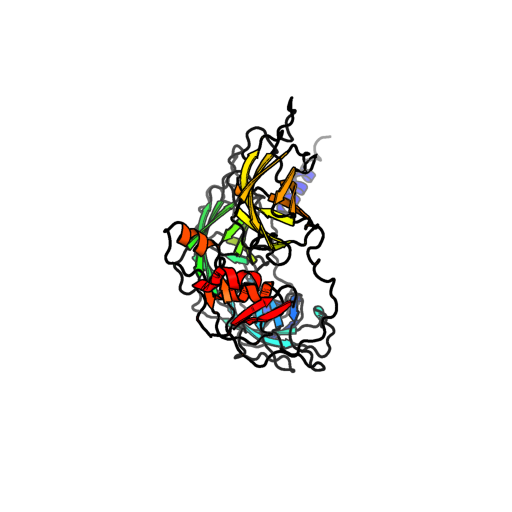82 ? -9.163 13.175 6.420 1.00 86.56 482 LEU A C 1
ATOM 3564 O O . LEU A 1 482 ? -10.209 12.860 5.850 1.00 86.56 482 LEU A O 1
ATOM 3568 N N . CYS A 1 483 ? -8.332 14.090 5.917 1.00 86.62 483 CYS A N 1
ATOM 3569 C CA . CYS A 1 483 ? -8.606 14.800 4.664 1.00 86.62 483 CYS A CA 1
ATOM 3570 C C . CYS A 1 483 ? -8.593 13.869 3.445 1.00 86.62 483 CYS A C 1
ATOM 3572 O O . CYS A 1 483 ? -9.569 13.836 2.695 1.00 86.62 483 CYS A O 1
ATOM 3574 N N . ASN A 1 484 ? -7.559 13.037 3.300 1.00 85.50 484 ASN A N 1
ATOM 3575 C CA . ASN A 1 484 ? -7.439 12.082 2.196 1.00 85.50 484 ASN A CA 1
ATOM 3576 C C . ASN A 1 484 ? -8.600 11.089 2.149 1.00 85.50 484 ASN A C 1
ATOM 3578 O O . ASN A 1 484 ? -9.142 10.807 1.081 1.00 85.50 484 ASN A O 1
ATOM 3582 N N . LYS A 1 485 ? -8.993 10.550 3.308 1.00 78.25 485 LYS A N 1
ATOM 3583 C CA . LYS A 1 485 ? -10.110 9.606 3.416 1.00 78.25 485 LYS A CA 1
ATOM 3584 C C . LYS A 1 485 ? -11.431 10.255 3.014 1.00 78.25 485 LYS A C 1
ATOM 3586 O O . LYS A 1 485 ? -12.274 9.576 2.434 1.00 78.25 485 LYS A O 1
ATOM 3591 N N . THR A 1 486 ? -11.613 11.533 3.339 1.00 83.06 486 THR A N 1
ATOM 3592 C CA . THR A 1 486 ? -12.884 12.234 3.119 1.00 83.06 486 THR A CA 1
ATOM 3593 C C . THR A 1 486 ? -13.002 12.767 1.691 1.00 83.06 486 THR A C 1
ATOM 3595 O O . THR A 1 486 ? -14.063 12.640 1.086 1.00 83.06 486 THR A O 1
ATOM 3598 N N . PHE A 1 487 ? -11.921 13.317 1.132 1.00 85.06 487 PHE A N 1
ATOM 3599 C CA . PHE A 1 487 ? -11.972 14.096 -0.112 1.00 85.06 487 PHE A CA 1
ATOM 3600 C C . PHE A 1 487 ? -11.080 13.555 -1.243 1.00 85.06 487 PHE A C 1
ATOM 3602 O O . PHE A 1 487 ? -11.237 13.958 -2.395 1.00 85.06 487 PHE A O 1
ATOM 3609 N N . GLY A 1 488 ? -10.189 12.600 -0.959 1.00 75.62 488 GLY A N 1
ATOM 3610 C CA . GLY A 1 488 ? -9.281 11.979 -1.931 1.00 75.62 488 GLY A CA 1
ATOM 3611 C C . GLY A 1 488 ? -7.818 12.397 -1.757 1.00 75.62 488 GLY A C 1
ATOM 3612 O O . GLY A 1 488 ? -7.507 13.327 -1.027 1.00 75.62 488 GLY A O 1
ATOM 3613 N N . ALA A 1 489 ? -6.906 11.711 -2.450 1.00 70.81 489 ALA A N 1
ATOM 3614 C CA . ALA A 1 489 ? -5.457 11.782 -2.203 1.00 70.81 489 ALA A CA 1
ATOM 3615 C C . ALA A 1 489 ? -4.775 13.136 -2.504 1.00 70.81 489 ALA A C 1
ATOM 3617 O O . ALA A 1 489 ? -3.616 13.328 -2.145 1.00 70.81 489 ALA A O 1
ATOM 3618 N N . GLU A 1 490 ? -5.451 14.059 -3.196 1.00 73.94 490 GLU A N 1
ATOM 3619 C CA . GLU A 1 490 ? -4.936 15.418 -3.436 1.00 73.94 490 GLU A CA 1
ATOM 3620 C C . GLU A 1 490 ? -5.223 16.380 -2.265 1.00 73.94 490 GLU A C 1
ATOM 3622 O O . GLU A 1 490 ? -4.759 17.522 -2.287 1.00 73.94 490 GLU A O 1
ATOM 3627 N N . TRP A 1 491 ? -5.992 15.943 -1.260 1.00 86.62 491 TRP A N 1
ATOM 3628 C CA . TRP A 1 491 ? -6.490 16.785 -0.177 1.00 86.62 491 TRP A CA 1
ATOM 3629 C C . TRP A 1 491 ? -5.669 16.650 1.092 1.00 86.62 491 TRP A C 1
ATOM 3631 O O . TRP A 1 491 ? -5.616 15.600 1.722 1.00 86.62 491 TRP A O 1
ATOM 3641 N N . VAL A 1 492 ? -5.110 17.764 1.539 1.00 84.81 492 VAL A N 1
ATOM 3642 C CA . VAL A 1 492 ? -4.296 17.815 2.754 1.00 84.81 492 VAL A CA 1
ATOM 3643 C C . VAL A 1 492 ? -4.997 18.664 3.800 1.00 84.81 492 VAL A C 1
ATOM 3645 O O . VAL A 1 492 ? -5.771 19.554 3.463 1.00 84.81 492 VAL A O 1
ATOM 3648 N N . GLN A 1 493 ? -4.757 18.412 5.079 1.00 92.38 493 GLN A N 1
ATOM 3649 C CA . GLN A 1 493 ? -5.225 19.320 6.119 1.00 92.38 493 GLN A CA 1
ATOM 3650 C C . GLN A 1 493 ? -4.527 20.673 5.990 1.00 92.38 493 GLN A C 1
ATOM 3652 O O . GLN A 1 493 ? -3.330 20.732 5.708 1.00 92.38 493 GLN A O 1
ATOM 3657 N N . ALA A 1 494 ? -5.263 21.753 6.226 1.00 90.50 494 ALA A N 1
ATOM 3658 C CA . ALA A 1 494 ? -4.676 23.079 6.300 1.00 90.50 494 ALA A CA 1
ATOM 3659 C C . ALA A 1 494 ? -3.754 23.196 7.515 1.00 90.50 494 ALA A C 1
ATOM 3661 O O . ALA A 1 494 ? -4.072 22.699 8.603 1.00 90.50 494 ALA A O 1
ATOM 3662 N N . GLY A 1 495 ? -2.658 23.929 7.329 1.00 88.00 495 GLY A N 1
ATOM 3663 C CA . GLY A 1 495 ? -1.851 24.495 8.397 1.00 88.00 495 GLY A CA 1
ATOM 3664 C C . GLY A 1 495 ? -2.196 25.967 8.680 1.00 88.00 495 GLY A C 1
ATOM 3665 O O . GLY A 1 495 ? -2.886 26.626 7.895 1.00 88.00 495 GLY A O 1
ATOM 3666 N N . PRO A 1 496 ? -1.690 26.541 9.789 1.00 86.00 496 PRO A N 1
ATOM 3667 C CA . PRO A 1 496 ? -1.872 27.955 10.141 1.00 86.00 496 PRO A CA 1
ATOM 3668 C C . PRO A 1 496 ? -1.530 28.934 9.010 1.00 86.00 496 PRO A C 1
ATOM 3670 O O . PRO A 1 496 ? -2.184 29.964 8.844 1.00 86.00 496 PRO A O 1
ATOM 3673 N N . GLY A 1 497 ? -0.500 28.604 8.223 1.00 78.38 497 GLY A N 1
ATOM 3674 C CA . GLY A 1 497 ? -0.040 29.407 7.089 1.00 78.38 497 GLY A CA 1
ATOM 3675 C C . GLY A 1 497 ? -0.984 29.397 5.884 1.00 78.38 497 GLY A C 1
ATOM 3676 O O . GLY A 1 497 ? -0.935 30.322 5.072 1.00 78.38 497 GLY A O 1
ATOM 3677 N N . ASP A 1 498 ? -1.872 28.408 5.782 1.00 85.50 498 ASP A N 1
ATOM 3678 C CA . ASP A 1 498 ? -2.820 28.294 4.675 1.00 85.50 498 ASP A CA 1
ATOM 3679 C C . ASP A 1 498 ? -4.059 29.162 4.884 1.00 85.50 498 ASP A C 1
ATOM 3681 O O . ASP A 1 498 ? -4.631 29.663 3.918 1.00 85.50 498 ASP A O 1
ATOM 3685 N N . VAL A 1 499 ? -4.450 29.427 6.134 1.00 91.00 499 VAL A N 1
ATOM 3686 C CA . VAL A 1 499 ? -5.664 30.201 6.445 1.00 91.00 499 VAL A CA 1
ATOM 3687 C C . VAL A 1 499 ? -5.691 31.559 5.719 1.00 91.00 499 VAL A C 1
ATOM 3689 O O . VAL A 1 499 ? -6.676 31.841 5.034 1.00 91.00 499 VAL A O 1
ATOM 3692 N N . PRO A 1 500 ? -4.626 32.391 5.741 1.00 86.19 500 PRO A N 1
ATOM 3693 C CA . PRO A 1 500 ? -4.611 33.639 4.976 1.00 86.19 500 PRO A CA 1
ATOM 3694 C C . PRO A 1 500 ? -4.650 33.430 3.456 1.00 86.19 500 PRO A C 1
ATOM 3696 O O . PRO A 1 500 ? -5.211 34.255 2.736 1.00 86.19 500 PRO A O 1
ATOM 3699 N N . ARG A 1 501 ? -4.059 32.340 2.953 1.00 83.25 501 ARG A N 1
ATOM 3700 C CA . ARG A 1 501 ? -3.985 32.024 1.518 1.00 83.25 501 ARG A CA 1
ATOM 3701 C C . ARG A 1 501 ? -5.346 31.627 0.955 1.00 83.25 501 ARG A C 1
ATOM 3703 O O . ARG A 1 501 ? -5.681 32.008 -0.166 1.00 83.25 501 ARG A O 1
ATOM 3710 N N . PHE A 1 502 ? -6.133 30.905 1.743 1.00 88.94 502 PHE A N 1
ATOM 3711 C CA . PHE A 1 502 ? -7.466 30.445 1.371 1.00 88.94 502 PHE A CA 1
ATOM 3712 C C . PHE A 1 502 ? -8.589 31.337 1.911 1.00 88.94 502 PHE A C 1
ATOM 3714 O O . PHE A 1 502 ? -9.757 31.020 1.713 1.00 88.94 502 PHE A O 1
ATOM 3721 N N . ALA A 1 503 ? -8.267 32.486 2.516 1.00 90.88 503 ALA A N 1
ATOM 3722 C CA . ALA A 1 503 ? -9.229 33.363 3.186 1.00 90.88 503 ALA A CA 1
ATOM 3723 C C . ALA A 1 503 ? -10.452 33.746 2.336 1.00 90.88 503 ALA A C 1
ATOM 3725 O O . ALA A 1 503 ? -11.550 33.876 2.865 1.00 90.88 503 ALA A O 1
ATOM 3726 N N . GLN A 1 504 ? -10.288 33.892 1.018 1.00 91.62 504 GLN A N 1
ATOM 3727 C CA . GLN A 1 504 ? -11.396 34.215 0.108 1.00 91.62 504 GLN A CA 1
ATOM 3728 C C . GLN A 1 504 ? -12.408 33.073 -0.087 1.00 91.62 504 GLN A C 1
ATOM 3730 O O . GLN A 1 504 ? -13.508 33.318 -0.577 1.00 91.62 504 GLN A O 1
ATOM 3735 N N . PHE A 1 505 ? -12.029 31.842 0.256 1.00 91.06 505 PHE A N 1
ATOM 3736 C CA . PHE A 1 505 ? -12.868 30.650 0.159 1.00 91.06 505 PHE A CA 1
ATOM 3737 C C . PHE A 1 505 ? -13.480 30.261 1.507 1.00 91.06 505 PHE A C 1
ATOM 3739 O O . PHE A 1 505 ? -14.446 29.504 1.532 1.00 91.06 505 PHE A O 1
ATOM 3746 N N . LEU A 1 506 ? -12.936 30.770 2.618 1.00 93.31 506 LEU A N 1
ATOM 3747 C CA . LEU A 1 506 ? -13.381 30.399 3.956 1.00 93.31 506 LEU A CA 1
ATOM 3748 C C . LEU A 1 506 ? -14.785 30.955 4.263 1.00 93.31 506 LEU A C 1
ATOM 3750 O O . LEU A 1 506 ? -15.072 32.122 3.972 1.00 93.31 506 LEU A O 1
ATOM 3754 N N . PRO A 1 507 ? -15.665 30.152 4.886 1.00 89.19 507 PRO A N 1
ATOM 3755 C CA . PRO A 1 507 ? -16.970 30.606 5.341 1.00 89.19 507 PRO A CA 1
ATOM 3756 C C . PRO A 1 507 ? -16.817 31.642 6.460 1.00 89.19 507 PRO A C 1
ATOM 3758 O O . PRO A 1 507 ? -16.079 31.449 7.423 1.00 89.19 507 PRO A O 1
ATOM 3761 N N . ALA A 1 508 ? -17.536 32.759 6.347 1.00 91.06 508 ALA A N 1
ATOM 3762 C CA . ALA A 1 508 ? -17.445 33.837 7.325 1.00 91.06 508 ALA A CA 1
ATOM 3763 C C . ALA A 1 508 ? -18.037 33.426 8.686 1.00 91.06 508 ALA A C 1
ATOM 3765 O O . ALA A 1 508 ? -19.221 33.098 8.775 1.00 91.06 508 ALA A O 1
ATOM 3766 N N . GLY A 1 509 ? -17.231 33.528 9.749 1.00 88.69 509 GLY A N 1
ATOM 3767 C CA . GLY A 1 509 ? -17.669 33.356 11.139 1.00 88.69 509 GLY A CA 1
ATOM 3768 C C . GLY A 1 509 ? -17.963 31.912 11.549 1.00 88.69 509 GLY A C 1
ATOM 3769 O O . GLY A 1 509 ? -18.643 31.697 12.555 1.00 88.69 509 GLY A O 1
ATOM 3770 N N . GLN A 1 510 ? -17.496 30.933 10.775 1.00 93.25 510 GLN A N 1
ATOM 3771 C CA . GLN A 1 510 ? -17.578 29.524 11.134 1.00 93.25 510 GLN A CA 1
ATOM 3772 C C . GLN A 1 510 ? -16.222 29.071 11.687 1.00 93.25 510 GLN A C 1
ATOM 3774 O O . GLN A 1 510 ? -15.251 29.086 10.936 1.00 93.25 510 GLN A O 1
ATOM 3779 N N . PRO A 1 511 ? -16.145 28.627 12.954 1.00 95.06 511 PRO A N 1
ATOM 3780 C CA . PRO A 1 511 ? -14.904 28.106 13.499 1.00 95.06 511 PRO A CA 1
ATOM 3781 C C . PRO A 1 511 ? -14.568 26.729 12.918 1.00 95.06 511 PRO A C 1
ATOM 3783 O O . PRO A 1 511 ? -15.459 25.914 12.657 1.00 95.06 511 PRO A O 1
ATOM 3786 N N . PHE A 1 512 ? -13.278 26.459 12.755 1.00 96.56 512 PHE A N 1
ATOM 3787 C CA . PHE A 1 512 ? -12.759 25.201 12.219 1.00 96.56 512 PHE A CA 1
ATOM 3788 C C . PHE A 1 512 ? -11.420 24.827 12.855 1.00 96.56 512 PHE A C 1
ATOM 3790 O O . PHE A 1 512 ? -10.732 25.659 13.452 1.00 96.56 512 PHE A O 1
ATOM 3797 N N . TRP A 1 513 ? -11.057 23.556 12.727 1.00 97.06 513 TRP A N 1
ATOM 3798 C CA . TRP A 1 513 ? -9.744 23.049 13.080 1.00 97.06 513 TRP A CA 1
ATOM 3799 C C . TRP A 1 513 ? -8.758 23.230 11.935 1.00 97.06 513 TRP A C 1
ATOM 3801 O O . TRP A 1 513 ? -9.082 23.039 10.762 1.00 97.06 513 TRP A O 1
ATOM 3811 N N . VAL A 1 514 ? -7.526 23.537 12.313 1.00 94.50 514 VAL A N 1
ATOM 3812 C CA . VAL A 1 514 ? -6.346 23.562 11.453 1.00 94.50 514 VAL A CA 1
ATOM 3813 C C . VAL A 1 514 ? -5.268 22.762 12.167 1.00 94.50 514 VAL A C 1
ATOM 3815 O O . VAL A 1 514 ? -5.141 22.863 13.387 1.00 94.50 514 VAL A O 1
ATOM 3818 N N . TRP A 1 515 ? -4.498 21.952 11.448 1.00 91.44 515 TRP A N 1
ATOM 3819 C CA . TRP A 1 515 ? -3.406 21.212 12.070 1.00 91.44 515 TRP A CA 1
ATOM 3820 C C . TRP A 1 515 ? -2.189 22.116 12.245 1.00 91.44 515 TRP A C 1
ATOM 3822 O O . TRP A 1 515 ? -1.588 22.552 11.265 1.00 91.44 515 TRP A O 1
ATOM 3832 N N . ASP A 1 516 ? -1.786 22.371 13.488 1.00 85.94 516 ASP A N 1
ATOM 3833 C CA . ASP A 1 516 ? -0.553 23.097 13.775 1.00 85.94 516 ASP A CA 1
ATOM 3834 C C . ASP A 1 516 ? 0.573 22.111 14.082 1.00 85.94 516 ASP A C 1
ATOM 3836 O O . ASP A 1 516 ? 0.599 21.446 15.122 1.00 85.94 516 ASP A O 1
ATOM 3840 N N . GLY A 1 517 ? 1.543 22.038 13.170 1.00 70.06 517 GLY A N 1
ATOM 3841 C CA . GLY A 1 517 ? 2.728 21.209 13.342 1.00 70.06 517 GLY A CA 1
ATOM 3842 C C . GLY A 1 517 ? 3.536 21.565 14.594 1.00 70.06 517 GLY A C 1
ATOM 3843 O O . GLY A 1 517 ? 4.095 20.665 15.225 1.00 70.06 517 GLY A O 1
ATOM 3844 N N . MET A 1 518 ? 3.585 22.838 14.999 1.00 67.81 518 MET A N 1
ATOM 3845 C CA . MET A 1 518 ? 4.323 23.262 16.193 1.00 67.81 518 MET A CA 1
ATOM 3846 C C . MET A 1 518 ? 3.609 22.823 17.470 1.00 67.81 518 MET A C 1
ATOM 3848 O O . MET A 1 518 ? 4.258 22.362 18.410 1.00 67.81 518 MET A O 1
ATOM 3852 N N . ALA A 1 519 ? 2.279 22.934 17.494 1.00 74.62 519 ALA A N 1
ATOM 3853 C CA . ALA A 1 519 ? 1.462 22.471 18.613 1.00 74.62 519 ALA A CA 1
ATOM 3854 C C . ALA A 1 519 ? 1.322 20.939 18.650 1.00 74.62 519 ALA A C 1
ATOM 3856 O O . ALA A 1 519 ? 1.027 20.378 19.704 1.00 74.62 519 ALA A O 1
ATOM 3857 N N . ARG A 1 520 ? 1.557 20.269 17.510 1.00 78.12 520 ARG A N 1
ATOM 3858 C CA . ARG A 1 520 ? 1.264 18.845 17.278 1.00 78.12 520 ARG A CA 1
ATOM 3859 C C . ARG A 1 520 ? -0.180 18.505 17.647 1.00 78.12 520 ARG A C 1
ATOM 3861 O O . ARG A 1 520 ? -0.448 17.464 18.242 1.00 78.12 520 ARG A O 1
ATOM 3868 N N . SER A 1 521 ? -1.093 19.411 17.324 1.00 90.31 521 SER A N 1
ATOM 3869 C CA . SER A 1 521 ? -2.512 19.275 17.614 1.00 90.31 521 SER A CA 1
ATOM 3870 C C . SER A 1 521 ? -3.343 20.090 16.632 1.00 90.31 521 SER A C 1
ATOM 3872 O O . SER A 1 521 ? -2.840 20.952 15.903 1.00 90.31 521 SER A O 1
ATOM 3874 N N . LEU A 1 522 ? -4.645 19.820 16.631 1.00 91.19 522 LEU A N 1
ATOM 3875 C CA . LEU A 1 522 ? -5.613 20.688 15.985 1.00 91.19 522 LEU A CA 1
ATOM 3876 C C . LEU A 1 522 ? -5.769 21.972 16.798 1.00 91.19 522 LEU A C 1
ATOM 3878 O O . LEU A 1 522 ? -5.961 21.931 18.013 1.00 91.19 522 LEU A O 1
ATOM 3882 N N . ILE A 1 523 ? -5.700 23.120 16.133 1.00 92.38 523 ILE A N 1
ATOM 3883 C CA . ILE A 1 523 ? -5.917 24.427 16.747 1.00 92.38 523 ILE A CA 1
ATOM 3884 C C . ILE A 1 523 ? -7.117 25.118 16.118 1.00 92.38 523 ILE A C 1
ATOM 3886 O O . ILE A 1 523 ? -7.384 24.991 14.920 1.00 92.38 523 ILE A O 1
ATOM 3890 N N . ARG A 1 524 ? -7.879 25.805 16.967 1.00 93.81 524 ARG A N 1
ATOM 3891 C CA . ARG A 1 524 ? -9.120 26.464 16.580 1.00 93.81 524 ARG A CA 1
ATOM 3892 C C . ARG A 1 524 ? -8.800 27.741 15.817 1.00 93.81 524 ARG A C 1
ATOM 3894 O O . ARG A 1 524 ? -8.038 28.573 16.306 1.00 93.81 524 ARG A O 1
ATOM 3901 N N . TYR A 1 525 ? -9.448 27.909 14.676 1.00 92.94 525 TYR A N 1
ATOM 3902 C CA . TYR A 1 525 ? -9.528 29.160 13.932 1.00 92.94 525 TYR A CA 1
ATOM 3903 C C . TYR A 1 525 ? -10.976 29.649 13.879 1.00 92.94 525 TYR A C 1
ATOM 3905 O O . TYR A 1 525 ? -11.901 28.843 13.998 1.00 92.94 525 TYR A O 1
ATOM 3913 N N . GLU A 1 526 ? -11.157 30.966 13.749 1.00 89.81 526 GLU A N 1
ATOM 3914 C CA . GLU A 1 526 ? -12.457 31.657 13.706 1.00 89.81 526 GLU A CA 1
ATOM 3915 C C . GLU A 1 526 ? -12.624 32.518 12.454 1.00 89.81 526 GLU A C 1
ATOM 3917 O O . GLU A 1 526 ? -11.602 33.078 11.985 1.00 89.81 526 GLU A O 1
#

Radius of gyration: 28.12 Å; chains: 1; bounding box: 62×86×63 Å

Sequence (526 aa):
MHRRYGVFSVLWLLMTLLAACQLDLPPITQGRTTPLDAPFTLRANQAIELAGEGATLRLEPWAEDKRCPADAECAEAGPVRVQVTLWREGRPTTHPVFVAHTDQTGAVLPDAPGSDLTAKVGPYRITLTAVTPYPTTATPTAMGEYAATFVVSKDPTANPDTDADMHVLTDQPFTLAPGEQVILTGANITLTVEAVTDARCVADAACEEPEGGVVQVALGWRKEGAAPQTITLTAHTDDAGAALPPAGVVRPFRLFDGVGFHLLSITPLPQVGVDLAPEDYRVTLMLEAGPRMSSGVDYAEPGQPFELGVGYTAIIGQDVLRVRFDEVVTDSRCPRLVVCVQAGEVQLALTVASTGQRPTSYVLGGATDSQGRLFAPATIAHDGFMVQLLQVTPYPAQPGAAIAADAYLAVFVVEAPPGLPTPIPTATLPAVTPEAAQLPLLCINDFALVRMAAGASDEPAIEFTEPLAQDAATDYGQAHALCNKTFGAEWVQAGPGDVPRFAQFLPAGQPFWVWDGMARSLIRYE

pLDDT: mean 81.22, std 15.08, range [31.17, 98.44]

Foldseek 3Di:
DPDPPPVVVVVVVVVVVVVPDPPPDAQDQVPAEDEAQDKDKAFASHKYHHPPQQKIKHWHLDKDAQAAAPQDDDPDGAWMKTWMWIDHPPDDIFIFMWTFDADQCFFGDPPDPLTDAWAAAFQKIKGWGGWDDGHNDPPDDRSRRIMTMIHIHGRPPGHNLESQEGEDEAPDKDKGFAVHWYAHRPQQKIKGFPFKDDPADAPPDDDDPDCRDKIKTWMWIDHVPDDIDIDIAIADADQCQFGDPDDAPGHQWDDDQQKIKHFGGKDDHHHVPDDDDSRNIMTMIHIHSRDPPQDDAHEDEAQDKHKDFAQTWYAYDQNQKIKHFHWWPDDQADAPPDDDPDGDKTKTWMWMDGQPDDIDIDIFMAGDDQCFFHPDWTWDDDPQKIKTWGGKDDGHHDPPDDDPTRRIMTMIHIHHHPPSPRQDPPDVDPDDDWDPWFFWFKKAQPVQVVCVVVVRDPDDGIDTAGTDTFVCAQAQVSQQCRQCVVPHDRIGTAEPSCCVVCVVVDDPPGKHWGQYRNVSITDIDD